Protein 2UVK (pdb70)

Structure (mmCIF, N/CA/C/O backbone):
data_2UVK
#
_entry.id   2UVK
#
_cell.length_a   44.758
_cell.length_b   105.659
_cell.length_c   74.222
_cell.angle_alpha   90.00
_cell.angle_beta   99.95
_cell.angle_gamma   90.00
#
_symmetry.space_group_name_H-M   'P 1 21 1'
#
loop_
_entity.id
_entity.type
_entity.pdbx_description
1 polymer YJHT
2 water water
#
loop_
_atom_site.group_PDB
_atom_site.id
_atom_site.type_symbol
_atom_site.label_atom_id
_atom_site.label_alt_id
_atom_site.label_comp_id
_atom_site.label_asym_id
_atom_site.label_entity_id
_atom_site.label_seq_id
_atom_site.pdbx_PDB_ins_code
_atom_site.Cartn_x
_atom_site.Cartn_y
_atom_site.Cartn_z
_atom_site.occupancy
_atom_site.B_iso_or_equiv
_atom_site.auth_seq_id
_atom_site.auth_comp_id
_atom_site.auth_asym_id
_atom_site.auth_atom_id
_atom_site.pdbx_PDB_model_num
ATOM 1 N N . SER A 1 1 ? 24.494 25.520 56.083 1.00 40.45 1 SER A N 1
ATOM 2 C CA . SER A 1 1 ? 24.926 25.783 54.676 1.00 40.16 1 SER A CA 1
ATOM 3 C C . SER A 1 1 ? 25.456 27.203 54.490 1.00 39.57 1 SER A C 1
ATOM 4 O O . SER A 1 1 ? 24.876 28.163 55.001 1.00 39.46 1 SER A O 1
ATOM 7 N N . VAL A 1 2 ? 26.550 27.323 53.738 1.00 38.63 2 VAL A N 1
ATOM 8 C CA . VAL A 1 2 ? 27.161 28.619 53.413 1.00 37.83 2 VAL A CA 1
ATOM 9 C C . VAL A 1 2 ? 26.196 29.525 52.640 1.00 36.59 2 VAL A C 1
ATOM 10 O O . VAL A 1 2 ? 25.858 30.616 53.096 1.00 37.02 2 VAL A O 1
ATOM 14 N N . LEU A 1 3 ? 25.766 29.077 51.466 1.00 34.84 3 LEU A N 1
ATOM 15 C CA . LEU A 1 3 ? 24.687 29.732 50.729 1.00 33.38 3 LEU A CA 1
ATOM 16 C C . LEU A 1 3 ? 23.363 29.131 51.193 1.00 32.32 3 LEU A C 1
ATOM 17 O O . LEU A 1 3 ? 23.352 28.104 51.871 1.00 32.14 3 LEU A O 1
ATOM 22 N N . PRO A 1 4 ? 22.235 29.767 50.835 1.00 31.18 4 PRO A N 1
ATOM 23 C CA . PRO A 1 4 ? 20.942 29.150 51.121 1.00 30.62 4 PRO A CA 1
ATOM 24 C C . PRO A 1 4 ? 20.860 27.752 50.495 1.00 29.83 4 PRO A C 1
ATOM 25 O O . PRO A 1 4 ? 21.551 27.481 49.511 1.00 29.70 4 PRO A O 1
ATOM 29 N N . GLU A 1 5 ? 20.040 26.886 51.077 1.00 29.02 5 GLU A N 1
ATOM 30 C CA . GLU A 1 5 ? 19.855 25.535 50.552 1.00 28.46 5 GLU A CA 1
ATOM 31 C C . GLU A 1 5 ? 19.399 25.644 49.101 1.00 27.25 5 GLU A C 1
ATOM 32 O O . GLU A 1 5 ? 18.624 26.542 48.750 1.00 26.33 5 GLU A O 1
ATOM 38 N N . THR A 1 6 ? 19.886 24.745 48.244 1.00 26.13 6 THR A N 1
ATOM 39 C CA . THR A 1 6 ? 19.436 24.740 46.861 1.00 25.36 6 THR A CA 1
ATOM 40 C C . THR A 1 6 ? 17.957 24.379 46.927 1.00 24.97 6 THR A C 1
ATOM 41 O O . THR A 1 6 ? 17.557 23.643 47.841 1.00 24.76 6 THR A O 1
ATOM 45 N N . PRO A 1 7 ? 17.142 24.924 45.999 1.00 25.09 7 PRO A N 1
ATOM 46 C CA . PRO A 1 7 ? 15.693 24.733 46.027 1.00 25.64 7 PRO A CA 1
ATOM 47 C C . PRO A 1 7 ? 15.235 23.289 45.962 1.00 25.74 7 PRO A C 1
ATOM 48 O O . PRO A 1 7 ? 14.143 22.984 46.442 1.00 26.54 7 PRO A O 1
ATOM 52 N N . VAL A 1 8 ? 16.050 22.419 45.370 1.00 26.13 8 VAL A N 1
ATOM 53 C CA . VAL A 1 8 ? 15.836 20.967 45.407 1.00 25.53 8 VAL A CA 1
ATOM 54 C C . VAL A 1 8 ? 17.186 20.301 45.624 1.00 25.84 8 VAL A C 1
ATOM 55 O O . VAL A 1 8 ? 18.210 20.916 45.315 1.00 24.54 8 VAL A O 1
ATOM 59 N N . PRO A 1 9 ? 17.208 19.052 46.145 1.00 25.62 9 PRO A N 1
ATOM 60 C CA . PRO A 1 9 ? 18.488 18.350 46.282 1.00 25.62 9 PRO A CA 1
ATOM 61 C C . PRO A 1 9 ? 19.189 18.240 44.930 1.00 24.60 9 PRO A C 1
ATOM 62 O O . PRO A 1 9 ? 18.521 18.053 43.904 1.00 25.53 9 PRO A O 1
ATOM 66 N N . PHE A 1 10 ? 20.518 18.383 44.933 1.00 22.90 10 PHE A N 1
ATOM 67 C CA . PHE A 1 10 ? 21.245 18.828 43.749 1.00 20.90 10 PHE A CA 1
ATOM 68 C C . PHE A 1 10 ? 22.549 18.055 43.520 1.00 20.87 10 PHE A C 1
ATOM 69 O O . PHE A 1 10 ? 23.617 18.495 43.930 1.00 20.92 10 PHE A O 1
ATOM 77 N N . LYS A 1 11 ? 22.470 16.902 42.843 1.00 19.49 11 LYS A N 1
ATOM 78 C CA . LYS A 1 11 ? 23.679 16.147 42.470 1.00 19.59 11 LYS A CA 1
ATOM 79 C C . LYS A 1 11 ? 23.766 16.074 40.954 1.00 18.10 11 LYS A C 1
ATOM 80 O O . LYS A 1 11 ? 22.750 16.179 40.270 1.00 17.63 11 LYS A O 1
ATOM 86 N N . SER A 1 12 ? 24.986 15.901 40.451 1.00 16.79 12 SER A N 1
ATOM 87 C CA . SER A 1 12 ? 25.292 15.731 39.034 1.00 16.87 12 SER A CA 1
ATOM 88 C C . SER A 1 12 ? 24.936 16.922 38.145 1.00 15.84 12 SER A C 1
ATOM 89 O O . SER A 1 12 ? 24.869 16.800 36.921 1.00 15.13 12 SER A O 1
ATOM 92 N N . GLY A 1 13 ? 24.771 18.087 38.767 1.00 15.49 13 GLY A N 1
ATOM 93 C CA . GLY A 1 13 ? 24.419 19.288 38.052 1.00 15.73 13 GLY A CA 1
ATOM 94 C C . GLY A 1 13 ? 25.648 20.043 37.618 1.00 15.92 13 GLY A C 1
ATOM 95 O O . GLY A 1 13 ? 26.777 19.543 37.685 1.00 15.69 13 GLY A O 1
ATOM 96 N N . THR A 1 14 ? 25.423 21.275 37.178 1.00 16.04 14 THR A N 1
ATOM 97 C CA . THR A 1 14 ? 26.499 22.098 36.695 1.00 15.57 14 THR A CA 1
ATOM 98 C C . THR A 1 14 ? 26.238 23.525 37.146 1.00 15.69 14 THR A C 1
ATOM 99 O O . THR A 1 14 ? 25.158 23.832 37.629 1.00 15.59 14 THR A O 1
ATOM 103 N N . GLY A 1 15 ? 27.238 24.377 37.005 1.00 16.60 15 GLY A N 1
ATOM 104 C CA . GLY A 1 15 ? 27.098 25.752 37.456 1.00 17.79 15 GLY A CA 1
ATOM 105 C C . GLY A 1 15 ? 28.261 26.607 37.016 1.00 18.47 15 GLY A C 1
ATOM 106 O O . GLY A 1 15 ? 29.274 26.109 36.523 1.00 18.37 15 GLY A O 1
ATOM 107 N N . ALA A 1 16 ? 28.099 27.918 37.190 1.00 18.97 16 ALA A N 1
ATOM 108 C CA . ALA A 1 16 ? 29.127 28.869 36.822 1.00 19.18 16 ALA A CA 1
ATOM 109 C C . ALA A 1 16 ? 28.962 30.099 37.705 1.00 19.90 16 ALA A C 1
ATOM 110 O O . ALA A 1 16 ? 27.931 30.302 38.322 1.00 19.79 16 ALA A O 1
ATOM 112 N N . ILE A 1 17 ? 30.017 30.889 37.784 1.00 20.82 17 ILE A N 1
ATOM 113 C CA . ILE A 1 17 ? 29.939 32.172 38.491 1.00 21.58 17 ILE A CA 1
ATOM 114 C C . ILE A 1 17 ? 30.401 33.278 37.559 1.00 22.76 17 ILE A C 1
ATOM 115 O O . ILE A 1 17 ? 31.389 33.144 36.834 1.00 21.25 17 ILE A O 1
ATOM 120 N N . ASP A 1 18 ? 29.624 34.360 37.553 1.00 24.09 18 ASP A N 1
ATOM 121 C CA . ASP A 1 18 ? 29.967 35.558 36.807 1.00 25.68 18 ASP A CA 1
ATOM 122 C C . ASP A 1 18 ? 29.926 36.698 37.801 1.00 26.75 18 ASP A C 1
ATOM 123 O O . ASP A 1 18 ? 28.851 37.053 38.299 1.00 25.78 18 ASP A O 1
ATOM 128 N N . ASN A 1 19 ? 31.105 37.230 38.090 1.00 27.95 19 ASN A N 1
ATOM 129 C CA . ASN A 1 19 ? 31.290 38.208 39.137 1.00 29.39 19 ASN A CA 1
ATOM 130 C C . ASN A 1 19 ? 30.639 37.764 40.440 1.00 28.97 19 ASN A C 1
ATOM 131 O O . ASN A 1 19 ? 31.167 36.873 41.121 1.00 29.43 19 ASN A O 1
ATOM 136 N N . ASP A 1 20 ? 29.499 38.354 40.785 1.00 27.63 20 ASP A N 1
ATOM 137 C CA . ASP A 1 20 ? 28.888 38.105 42.085 1.00 27.30 20 ASP A CA 1
ATOM 138 C C . ASP A 1 20 ? 27.767 37.074 42.001 1.00 25.68 20 ASP A C 1
ATOM 139 O O . ASP A 1 20 ? 27.267 36.647 43.035 1.00 25.32 20 ASP A O 1
ATOM 144 N N . THR A 1 21 ? 27.391 36.683 40.782 1.00 23.82 21 THR A N 1
ATOM 145 C CA . THR A 1 21 ? 26.197 35.872 40.566 1.00 22.75 21 THR A CA 1
ATOM 146 C C . THR A 1 21 ? 26.596 34.429 40.257 1.00 21.22 21 THR A C 1
ATOM 147 O O . THR A 1 21 ? 27.408 34.184 39.364 1.00 20.97 21 THR A O 1
ATOM 151 N N . VAL A 1 22 ? 26.035 33.526 41.050 1.00 20.64 22 VAL A N 1
ATOM 152 C CA . VAL A 1 22 ? 26.197 32.077 40.869 1.00 19.77 22 VAL A CA 1
ATOM 153 C C . VAL A 1 22 ? 24.987 31.537 40.112 1.00 20.43 22 VAL A C 1
ATOM 154 O O . VAL A 1 22 ? 23.848 31.834 40.449 1.00 20.47 22 VAL A O 1
ATOM 158 N N . TYR A 1 23 ? 25.259 30.723 39.098 1.00 19.64 23 TYR A N 1
ATOM 159 C CA . TYR A 1 23 ? 24.239 30.061 38.297 1.00 19.42 23 TYR A CA 1
ATOM 160 C C . TYR A 1 23 ? 24.387 28.560 38.541 1.00 18.74 23 TYR A C 1
ATOM 161 O O . TYR A 1 23 ? 25.497 28.036 38.478 1.00 18.21 23 TYR A O 1
ATOM 170 N N . ILE A 1 24 ? 23.285 27.870 38.816 1.00 18.32 24 ILE A N 1
ATOM 171 C CA . ILE A 1 24 ? 23.346 26.401 38.939 1.00 17.40 24 ILE A CA 1
ATOM 172 C C . ILE A 1 24 ? 22.141 25.775 38.256 1.00 16.78 24 ILE A C 1
ATOM 173 O O . ILE A 1 24 ? 21.100 26.375 38.180 1.00 16.15 24 ILE A O 1
ATOM 178 N N . GLY A 1 25 ? 22.267 24.525 37.829 1.00 15.94 25 GLY A N 1
ATOM 179 C CA . GLY A 1 25 ? 21.124 23.842 37.246 1.00 15.99 25 GLY A CA 1
ATOM 180 C C . GLY A 1 25 ? 21.439 22.441 36.793 1.00 15.89 25 GLY A C 1
ATOM 181 O O . GLY A 1 25 ? 22.560 21.968 36.911 1.00 15.91 25 GLY A O 1
ATOM 182 N N . LEU A 1 26 ? 20.395 21.802 36.268 1.00 15.64 26 LEU A N 1
ATOM 183 C CA . LEU A 1 26 ? 20.499 20.433 35.753 1.00 15.47 26 LEU A CA 1
ATOM 184 C C . LEU A 1 26 ? 20.841 19.425 36.851 1.00 14.98 26 LEU A C 1
ATOM 185 O O . LEU A 1 26 ? 20.575 19.634 38.033 1.00 15.36 26 LEU A O 1
ATOM 190 N N . GLY A 1 27 ? 21.365 18.276 36.459 1.00 14.54 27 GLY A N 1
ATOM 191 C CA . GLY A 1 27 ? 21.479 17.192 37.382 1.00 15.17 27 GLY A CA 1
ATOM 192 C C . GLY A 1 27 ? 20.130 16.819 37.942 1.00 16.09 27 GLY A C 1
ATOM 193 O O . GLY A 1 27 ? 19.134 16.812 37.211 1.00 16.82 27 GLY A O 1
ATOM 194 N N . SER A 1 28 ? 20.071 16.535 39.234 1.00 16.91 28 SER A N 1
ATOM 195 C CA . SER A 1 28 ? 18.808 16.163 39.880 1.00 18.22 28 SER A CA 1
ATOM 196 C C . SER A 1 28 ? 17.788 17.322 39.983 1.00 18.45 28 SER A C 1
ATOM 197 O O . SER A 1 28 ? 16.664 17.122 40.430 1.00 19.57 28 SER A O 1
ATOM 200 N N . ALA A 1 29 ? 18.169 18.524 39.551 1.00 18.49 29 ALA A N 1
ATOM 201 C CA . ALA A 1 29 ? 17.221 19.643 39.443 1.00 18.44 29 ALA A CA 1
ATOM 202 C C . ALA A 1 29 ? 16.434 19.598 38.143 1.00 18.47 29 ALA A C 1
ATOM 203 O O . ALA A 1 29 ? 15.629 20.504 37.859 1.00 18.17 29 ALA A O 1
ATOM 205 N N . GLY A 1 30 ? 16.643 18.556 37.332 1.00 18.31 30 GLY A N 1
ATOM 206 C CA . GLY A 1 30 ? 15.891 18.435 36.086 1.00 18.92 30 GLY A CA 1
ATOM 207 C C . GLY A 1 30 ? 16.288 19.535 35.123 1.00 18.41 30 GLY A C 1
ATOM 208 O O . GLY A 1 30 ? 17.474 19.859 34.997 1.00 19.63 30 GLY A O 1
ATOM 209 N N . THR A 1 31 ? 15.320 20.162 34.453 1.00 18.27 31 THR A N 1
ATOM 210 C CA . THR A 1 31 ? 15.663 21.237 33.528 1.00 17.81 31 THR A CA 1
ATOM 211 C C . THR A 1 31 ? 15.805 22.618 34.211 1.00 17.37 31 THR A C 1
ATOM 212 O O . THR A 1 31 ? 16.083 23.620 33.522 1.00 17.55 31 THR A O 1
ATOM 216 N N . ALA A 1 32 ? 15.623 22.643 35.534 1.00 17.46 32 ALA A N 1
ATOM 217 C CA . ALA A 1 32 ? 15.631 23.909 36.295 1.00 17.63 32 ALA A CA 1
ATOM 218 C C . ALA A 1 32 ? 17.031 24.526 36.351 1.00 18.16 32 ALA A C 1
ATOM 219 O O . ALA A 1 32 ? 18.058 23.825 36.464 1.00 18.07 32 ALA A O 1
ATOM 221 N N . TRP A 1 33 ? 17.052 25.858 36.248 1.00 18.44 33 TRP A N 1
ATOM 222 C CA . TRP A 1 33 ? 18.222 26.664 36.519 1.00 17.99 33 TRP A CA 1
ATOM 223 C C . TRP A 1 33 ? 17.850 27.715 37.556 1.00 18.57 33 TRP A C 1
ATOM 224 O O . TRP A 1 33 ? 16.714 28.125 37.629 1.00 19.86 33 TRP A O 1
ATOM 235 N N . TYR A 1 34 ? 18.825 28.089 38.375 1.00 18.78 34 TYR A N 1
ATOM 236 C CA . TYR A 1 34 ? 18.659 29.153 39.371 1.00 19.94 34 TYR A CA 1
ATOM 237 C C . TYR A 1 34 ? 19.866 30.061 39.386 1.00 20.45 34 TYR A C 1
ATOM 238 O O . TYR A 1 34 ? 20.966 29.667 39.034 1.00 19.34 34 TYR A O 1
ATOM 247 N N . LYS A 1 35 ? 19.659 31.299 39.825 1.00 20.67 35 LYS A N 1
ATOM 248 C CA . LYS A 1 35 ? 20.799 32.188 40.094 1.00 21.80 35 LYS A CA 1
ATOM 249 C C . LYS A 1 35 ? 20.735 32.763 41.496 1.00 22.14 35 LYS A C 1
ATOM 250 O O . LYS A 1 35 ? 19.695 32.768 42.126 1.00 22.03 35 LYS A O 1
ATOM 256 N N . LEU A 1 36 ? 21.879 33.213 41.990 1.00 22.85 36 LEU A N 1
ATOM 257 C CA . LEU A 1 36 ? 21.953 33.782 43.333 1.00 23.39 36 LEU A CA 1
ATOM 258 C C . LEU A 1 36 ? 22.928 34.920 43.303 1.00 24.08 36 LEU A C 1
ATOM 259 O O . LEU A 1 36 ? 23.983 34.816 42.707 1.00 22.87 36 LEU A O 1
ATOM 264 N N . ASP A 1 37 ? 22.538 36.034 43.926 1.00 25.64 37 ASP A N 1
ATOM 265 C CA . ASP A 1 37 ? 23.407 37.196 44.023 1.00 27.07 37 ASP A CA 1
ATOM 266 C C . ASP A 1 37 ? 24.115 37.102 45.359 1.00 27.92 37 ASP A C 1
ATOM 267 O O . ASP A 1 37 ? 23.484 37.266 46.405 1.00 27.56 37 ASP A O 1
ATOM 272 N N . THR A 1 38 ? 25.422 36.855 45.319 1.00 29.06 38 THR A N 1
ATOM 273 C CA . THR A 1 38 ? 26.187 36.599 46.536 1.00 30.43 38 THR A CA 1
ATOM 274 C C . THR A 1 38 ? 26.421 37.867 47.368 1.00 31.24 38 THR A C 1
ATOM 275 O O . THR A 1 38 ? 26.888 37.766 48.503 1.00 31.96 38 THR A O 1
ATOM 279 N N . GLN A 1 39 ? 26.103 39.032 46.801 1.00 32.09 39 GLN A N 1
ATOM 280 C CA . GLN A 1 39 ? 26.224 40.325 47.505 1.00 32.95 39 GLN A CA 1
ATOM 281 C C . GLN A 1 39 ? 24.979 40.734 48.321 1.00 33.97 39 GLN A C 1
ATOM 282 O O . GLN A 1 39 ? 25.084 41.555 49.220 1.00 34.26 39 GLN A O 1
ATOM 285 N N . ALA A 1 40 ? 23.812 40.172 48.012 1.00 35.02 40 ALA A N 1
ATOM 286 C CA . ALA A 1 40 ? 22.582 40.441 48.768 1.00 35.33 40 ALA A CA 1
ATOM 287 C C . ALA A 1 40 ? 22.716 40.046 50.239 1.00 36.53 40 ALA A C 1
ATOM 288 O O . ALA A 1 40 ? 23.434 39.101 50.559 1.00 36.82 40 ALA A O 1
ATOM 290 N N . LYS A 1 41 ? 22.039 40.764 51.141 1.00 37.57 41 LYS A N 1
ATOM 291 C CA . LYS A 1 41 ? 22.106 40.417 52.566 1.00 38.50 41 LYS A CA 1
ATOM 292 C C . LYS A 1 41 ? 21.212 39.225 52.865 1.00 38.51 41 LYS A C 1
ATOM 293 O O . LYS A 1 41 ? 21.565 38.368 53.673 1.00 38.95 41 LYS A O 1
ATOM 299 N N . ASP A 1 42 ? 20.048 39.195 52.226 1.00 38.39 42 ASP A N 1
ATOM 300 C CA . ASP A 1 42 ? 19.220 38.002 52.180 1.00 38.24 42 ASP A CA 1
ATOM 301 C C . ASP A 1 42 ? 19.506 37.323 50.841 1.00 37.77 42 ASP A C 1
ATOM 302 O O . ASP A 1 42 ? 18.871 37.633 49.832 1.00 37.86 42 ASP A O 1
ATOM 304 N N . LYS A 1 43 ? 20.504 36.446 50.825 1.00 37.24 43 LYS A N 1
ATOM 305 C CA . LYS A 1 43 ? 20.812 35.670 49.626 1.00 36.49 43 LYS A CA 1
ATOM 306 C C . LYS A 1 43 ? 19.647 34.735 49.330 1.00 35.07 43 LYS A C 1
ATOM 307 O O . LYS A 1 43 ? 19.072 34.152 50.254 1.00 35.07 43 LYS A O 1
ATOM 313 N N . LYS A 1 44 ? 19.294 34.601 48.052 1.00 33.49 44 LYS A N 1
ATOM 314 C CA . LYS A 1 44 ? 18.280 33.619 47.644 1.00 32.23 44 LYS A CA 1
ATOM 315 C C . LYS A 1 44 ? 18.480 33.093 46.222 1.00 29.95 44 LYS A C 1
ATOM 316 O O . LYS A 1 44 ? 19.144 33.719 45.388 1.00 29.40 44 LYS A O 1
ATOM 320 N N . TRP A 1 45 ? 17.893 31.930 45.963 1.00 27.76 45 TRP A N 1
ATOM 321 C CA . TRP A 1 45 ? 17.891 31.352 44.632 1.00 26.10 45 TRP A CA 1
ATOM 322 C C . TRP A 1 45 ? 16.673 31.846 43.857 1.00 26.21 45 TRP A C 1
ATOM 323 O O . TRP A 1 45 ? 15.544 31.763 44.342 1.00 27.81 45 TRP A O 1
ATOM 334 N N . THR A 1 46 ? 16.916 32.382 42.671 1.00 25.81 46 THR A N 1
ATOM 335 C CA . THR A 1 46 ? 15.875 32.882 41.791 1.00 25.87 46 THR A CA 1
ATOM 336 C C . THR A 1 46 ? 15.770 31.979 40.565 1.00 25.35 46 THR A C 1
ATOM 337 O O . THR A 1 46 ? 16.758 31.784 39.856 1.00 24.89 46 THR A O 1
ATOM 341 N N . ALA A 1 47 ? 14.567 31.461 40.313 1.00 25.34 47 ALA A N 1
ATOM 342 C CA . ALA A 1 47 ? 14.332 30.573 39.177 1.00 24.78 47 ALA A CA 1
ATOM 343 C C . ALA A 1 47 ? 14.558 31.273 37.854 1.00 24.25 47 ALA A C 1
ATOM 344 O O . ALA A 1 47 ? 14.123 32.412 37.654 1.00 25.31 47 ALA A O 1
ATOM 346 N N . LEU A 1 48 ? 15.231 30.582 36.934 1.00 22.85 48 LEU A N 1
ATOM 347 C CA . LEU A 1 48 ? 15.470 31.091 35.597 1.00 21.75 48 LEU A CA 1
ATOM 348 C C . LEU A 1 48 ? 14.640 30.284 34.586 1.00 20.34 48 LEU A C 1
ATOM 349 O O . LEU A 1 48 ? 13.950 29.336 34.960 1.00 20.99 48 LEU A O 1
ATOM 354 N N . ALA A 1 49 ? 14.724 30.689 33.324 1.00 20.49 49 ALA A N 1
ATOM 355 C CA . ALA A 1 49 ? 14.127 29.946 32.215 1.00 20.44 49 ALA A CA 1
ATOM 356 C C . ALA A 1 49 ? 14.683 28.530 32.227 1.00 20.37 49 ALA A C 1
ATOM 357 O O . ALA A 1 49 ? 15.894 28.319 32.437 1.00 21.15 49 ALA A O 1
ATOM 359 N N . ALA A 1 50 ? 13.794 27.566 32.020 1.00 20.27 50 ALA A N 1
ATOM 360 C CA . ALA A 1 50 ? 14.169 26.152 32.000 1.00 19.72 50 ALA A CA 1
ATOM 361 C C . ALA A 1 50 ? 15.028 25.809 30.793 1.00 19.20 50 ALA A C 1
ATOM 362 O O . ALA A 1 50 ? 14.903 26.400 29.719 1.00 19.23 50 ALA A O 1
ATOM 364 N N . PHE A 1 51 ? 15.938 24.860 31.000 1.00 18.71 51 PHE A N 1
ATOM 365 C CA . PHE A 1 51 ? 16.809 24.357 29.949 1.00 18.06 51 PHE A CA 1
ATOM 366 C C . PHE A 1 51 ? 15.994 23.575 28.909 1.00 18.27 51 PHE A C 1
ATOM 367 O O . PHE A 1 51 ? 15.201 22.715 29.291 1.00 19.61 51 PHE A O 1
ATOM 375 N N . PRO A 1 52 ? 16.132 23.921 27.622 1.00 18.38 52 PRO A N 1
ATOM 376 C CA . PRO A 1 52 ? 15.258 23.297 26.612 1.00 19.04 52 PRO A CA 1
ATOM 377 C C . PRO A 1 52 ? 15.739 21.947 26.069 1.00 19.30 52 PRO A C 1
ATOM 378 O O . PRO A 1 52 ? 15.038 21.312 25.275 1.00 20.21 52 PRO A O 1
ATOM 382 N N . GLY A 1 53 ? 16.925 21.524 26.485 1.00 18.47 53 GLY A N 1
ATOM 383 C CA . GLY A 1 53 ? 17.519 20.266 26.009 1.00 18.13 53 GLY A CA 1
ATOM 384 C C . GLY A 1 53 ? 17.193 19.015 26.802 1.00 18.03 53 GLY A C 1
ATOM 385 O O . GLY A 1 53 ? 17.797 17.956 26.557 1.00 18.72 53 GLY A O 1
ATOM 386 N N . GLY A 1 54 ? 16.248 19.108 27.726 1.00 17.45 54 GLY A N 1
ATOM 387 C CA . GLY A 1 54 ? 15.863 18.025 28.617 1.00 17.57 54 GLY A CA 1
ATOM 388 C C . GLY A 1 54 ? 16.858 17.879 29.764 1.00 17.07 54 GLY A C 1
ATOM 389 O O . GLY A 1 54 ? 17.890 18.541 29.758 1.00 16.72 54 GLY A O 1
ATOM 390 N N . PRO A 1 55 ? 16.534 17.043 30.761 1.00 17.01 55 PRO A N 1
ATOM 391 C CA . PRO A 1 55 ? 17.448 16.834 31.872 1.00 16.35 55 PRO A CA 1
ATOM 392 C C . PRO A 1 55 ? 18.810 16.321 31.416 1.00 15.98 55 PRO A C 1
ATOM 393 O O . PRO A 1 55 ? 18.889 15.530 30.476 1.00 16.09 55 PRO A O 1
ATOM 397 N N . ARG A 1 56 ? 19.876 16.787 32.075 1.00 14.36 56 ARG A N 1
ATOM 398 C CA . ARG A 1 56 ? 21.243 16.351 31.786 1.00 14.20 56 ARG A CA 1
ATOM 399 C C . ARG A 1 56 ? 22.024 16.113 33.061 1.00 14.20 56 ARG A C 1
ATOM 400 O O . ARG A 1 56 ? 22.089 17.003 33.920 1.00 14.37 56 ARG A O 1
ATOM 408 N N . ASP A 1 57 ? 22.634 14.939 33.186 1.00 14.10 57 ASP A N 1
ATOM 409 C CA . ASP A 1 57 ? 23.577 14.655 34.246 1.00 13.91 57 ASP A CA 1
ATOM 410 C C . ASP A 1 57 ? 24.985 14.794 33.679 1.00 13.56 57 ASP A C 1
ATOM 411 O O . ASP A 1 57 ? 25.245 14.430 32.532 1.00 13.86 57 ASP A O 1
ATOM 416 N N A GLN A 1 58 ? 25.905 15.313 34.494 0.50 13.31 58 GLN A N 1
ATOM 417 N N B GLN A 1 58 ? 25.885 15.334 34.500 0.50 13.33 58 GLN A N 1
ATOM 418 C CA A GLN A 1 58 ? 27.307 15.436 34.097 0.50 13.43 58 GLN A CA 1
ATOM 419 C CA B GLN A 1 58 ? 27.288 15.439 34.139 0.50 13.35 58 GLN A CA 1
ATOM 420 C C A GLN A 1 58 ? 27.546 16.362 32.892 0.50 12.52 58 GLN A C 1
ATOM 421 C C B GLN A 1 58 ? 27.545 16.357 32.921 0.50 12.60 58 GLN A C 1
ATOM 422 O O A GLN A 1 58 ? 28.470 16.164 32.093 0.50 12.26 58 GLN A O 1
ATOM 423 O O B GLN A 1 58 ? 28.481 16.146 32.144 0.50 12.48 58 GLN A O 1
ATOM 434 N N . ALA A 1 59 ? 26.694 17.372 32.756 1.00 12.15 59 ALA A N 1
ATOM 435 C CA . ALA A 1 59 ? 26.984 18.441 31.822 1.00 11.94 59 ALA A CA 1
ATOM 436 C C . ALA A 1 59 ? 28.030 19.330 32.435 1.00 13.01 59 ALA A C 1
ATOM 437 O O . ALA A 1 59 ? 28.295 19.244 33.614 1.00 13.52 59 ALA A O 1
ATOM 439 N N . THR A 1 60 ? 28.611 20.169 31.601 1.00 12.23 60 THR A N 1
ATOM 440 C CA . THR A 1 60 ? 29.521 21.213 32.102 1.00 12.51 60 THR A CA 1
ATOM 441 C C . THR A 1 60 ? 29.023 22.572 31.631 1.00 13.59 60 THR A C 1
ATOM 442 O O . THR A 1 60 ? 28.145 22.683 30.778 1.00 13.98 60 THR A O 1
ATOM 446 N N . SER A 1 61 ? 29.630 23.623 32.164 1.00 13.98 61 SER A N 1
ATOM 447 C CA A SER A 1 61 ? 29.253 24.956 31.729 0.50 15.01 61 SER A CA 1
ATOM 448 C CA B SER A 1 61 ? 29.223 25.012 31.893 0.50 15.07 61 SER A CA 1
ATOM 449 C C . SER A 1 61 ? 30.445 25.901 31.802 1.00 15.57 61 SER A C 1
ATOM 450 O O . SER A 1 61 ? 31.455 25.617 32.445 1.00 16.75 61 SER A O 1
ATOM 455 N N . ALA A 1 62 ? 30.335 26.993 31.047 1.00 16.76 62 ALA A N 1
ATOM 456 C CA . ALA A 1 62 ? 31.364 28.046 31.020 1.00 16.64 62 ALA A CA 1
ATOM 457 C C . ALA A 1 62 ? 30.659 29.368 30.823 1.00 18.21 62 ALA A C 1
ATOM 458 O O . ALA A 1 62 ? 29.798 29.477 29.975 1.00 17.68 62 ALA A O 1
ATOM 460 N N . PHE A 1 63 ? 31.055 30.376 31.596 1.00 18.79 63 PHE A N 1
ATOM 461 C CA . PHE A 1 63 ? 30.533 31.724 31.396 1.00 19.90 63 PHE A CA 1
ATOM 462 C C . PHE A 1 63 ? 31.590 32.519 30.641 1.00 20.02 63 PHE A C 1
ATOM 463 O O . PHE A 1 63 ? 32.722 32.647 31.106 1.00 20.48 63 PHE A O 1
ATOM 471 N N . ILE A 1 64 ? 31.247 33.001 29.449 1.00 19.97 64 ILE A N 1
ATOM 472 C CA . ILE A 1 64 ? 32.206 33.683 28.584 1.00 20.72 64 ILE A CA 1
ATOM 473 C C . ILE A 1 64 ? 31.518 34.869 27.925 1.00 21.41 64 ILE A C 1
ATOM 474 O O . ILE A 1 64 ? 30.472 34.702 27.283 1.00 21.72 64 ILE A O 1
ATOM 479 N N . ASP A 1 65 ? 32.110 36.060 28.093 1.00 22.79 65 ASP A N 1
ATOM 480 C CA . ASP A 1 65 ? 31.586 37.298 27.467 1.00 23.09 65 ASP A CA 1
ATOM 481 C C . ASP A 1 65 ? 30.083 37.503 27.649 1.00 23.24 65 ASP A C 1
ATOM 482 O O . ASP A 1 65 ? 29.345 37.715 26.680 1.00 24.21 65 ASP A O 1
ATOM 487 N N . GLY A 1 66 ? 29.632 37.422 28.889 1.00 23.41 66 GLY A N 1
ATOM 488 C CA . GLY A 1 66 ? 28.270 37.768 29.232 1.00 24.16 66 GLY A CA 1
ATOM 489 C C . GLY A 1 66 ? 27.225 36.712 28.975 1.00 23.70 66 GLY A C 1
ATOM 490 O O . GLY A 1 66 ? 26.037 36.984 29.139 1.00 24.52 66 GLY A O 1
ATOM 491 N N . ASN A 1 67 ? 27.645 35.501 28.573 1.00 23.52 67 ASN A N 1
ATOM 492 C CA . ASN A 1 67 ? 26.686 34.451 28.276 1.00 22.51 67 ASN A CA 1
ATOM 493 C C . ASN A 1 67 ? 27.141 33.146 28.890 1.00 21.08 67 ASN A C 1
ATOM 494 O O . ASN A 1 67 ? 28.331 32.915 29.011 1.00 20.53 67 ASN A O 1
ATOM 499 N N . LEU A 1 68 ? 26.173 32.333 29.284 1.00 20.13 68 LEU A N 1
ATOM 500 C CA . LEU A 1 68 ? 26.423 31.040 29.910 1.00 18.97 68 LEU A CA 1
ATOM 501 C C . LEU A 1 68 ? 26.284 29.971 28.851 1.00 18.72 68 LEU A C 1
ATOM 502 O O . LEU A 1 68 ? 25.254 29.928 28.187 1.00 18.59 68 LEU A O 1
ATOM 507 N N . TYR A 1 69 ? 27.302 29.121 28.720 1.00 17.36 69 TYR A N 1
ATOM 508 C CA . TYR A 1 69 ? 27.267 27.997 27.773 1.00 15.89 69 TYR A CA 1
ATOM 509 C C . TYR A 1 69 ? 27.255 26.672 28.516 1.00 15.22 69 TYR A C 1
ATOM 510 O O . TYR A 1 69 ? 27.976 26.496 29.480 1.00 15.72 69 TYR A O 1
ATOM 519 N N . VAL A 1 70 ? 26.420 25.744 28.039 1.00 14.45 70 VAL A N 1
ATOM 520 C CA . VAL A 1 70 ? 26.227 24.429 28.662 1.00 13.97 70 VAL A CA 1
ATOM 521 C C . VAL A 1 70 ? 26.577 23.349 27.638 1.00 13.74 70 VAL A C 1
ATOM 522 O O . VAL A 1 70 ? 26.060 23.394 26.510 1.00 13.29 70 VAL A O 1
ATOM 526 N N . PHE A 1 71 ? 27.442 22.395 28.036 1.00 12.95 71 PHE A N 1
ATOM 527 C CA . PHE A 1 71 ? 28.029 21.407 27.106 1.00 12.78 71 PHE A CA 1
ATOM 528 C C . PHE A 1 71 ? 27.633 19.973 27.487 1.00 11.99 71 PHE A C 1
ATOM 529 O O . PHE A 1 71 ? 27.907 19.517 28.598 1.00 12.17 71 PHE A O 1
ATOM 537 N N . GLY A 1 72 ? 26.963 19.275 26.565 1.00 11.23 72 GLY A N 1
ATOM 538 C CA . GLY A 1 72 ? 26.781 17.832 26.682 1.00 11.62 72 GLY A CA 1
ATOM 539 C C . GLY A 1 72 ? 25.952 17.365 27.847 1.00 10.94 72 GLY A C 1
ATOM 540 O O . GLY A 1 72 ? 24.951 17.975 28.203 1.00 12.64 72 GLY A O 1
ATOM 541 N N . GLY A 1 73 ? 26.382 16.269 28.470 1.00 10.90 73 GLY A N 1
ATOM 542 C CA . GLY A 1 73 ? 25.659 15.639 29.554 1.00 10.59 73 GLY A CA 1
ATOM 543 C C . GLY A 1 73 ? 24.987 14.360 29.085 1.00 11.31 73 GLY A C 1
ATOM 544 O O . GLY A 1 73 ? 25.000 14.032 27.892 1.00 11.53 73 GLY A O 1
ATOM 545 N N . ILE A 1 74 ? 24.422 13.662 30.053 1.00 11.75 74 ILE A N 1
ATOM 546 C CA . ILE A 1 74 ? 23.709 12.391 29.834 1.00 12.60 74 ILE A CA 1
ATOM 547 C C . ILE A 1 74 ? 22.215 12.642 30.039 1.00 13.21 74 ILE A C 1
ATOM 548 O O . ILE A 1 74 ? 21.797 13.196 31.039 1.00 13.19 74 ILE A O 1
ATOM 553 N N . GLY A 1 75 ? 21.402 12.180 29.106 1.00 14.04 75 GLY A N 1
ATOM 554 C CA . GLY A 1 75 ? 19.973 12.360 29.195 1.00 15.57 75 GLY A CA 1
ATOM 555 C C . GLY A 1 75 ? 19.315 11.433 28.200 1.00 16.53 75 GLY A C 1
ATOM 556 O O . GLY A 1 75 ? 19.954 10.539 27.679 1.00 16.63 75 GLY A O 1
ATOM 557 N N . LYS A 1 76 ? 18.047 11.666 27.911 1.00 18.85 76 LYS A N 1
ATOM 558 C CA . LYS A 1 76 ? 17.286 10.766 27.040 1.00 20.69 76 LYS A CA 1
ATOM 559 C C . LYS A 1 76 ? 17.129 11.299 25.637 1.00 22.28 76 LYS A C 1
ATOM 560 O O . LYS A 1 76 ? 16.853 12.492 25.433 1.00 22.04 76 LYS A O 1
ATOM 566 N N . ASN A 1 77 ? 17.274 10.403 24.658 1.00 23.81 77 ASN A N 1
ATOM 567 C CA . ASN A 1 77 ? 17.003 10.733 23.255 1.00 26.31 77 ASN A CA 1
ATOM 568 C C . ASN A 1 77 ? 15.498 10.718 22.974 1.00 27.48 77 ASN A C 1
ATOM 569 O O . ASN A 1 77 ? 14.706 10.477 23.889 1.00 27.32 77 ASN A O 1
ATOM 574 N N . SER A 1 78 ? 15.116 10.987 21.720 1.00 29.36 78 SER A N 1
ATOM 575 C CA . SER A 1 78 ? 13.703 11.053 21.306 1.00 30.07 78 SER A CA 1
ATOM 576 C C . SER A 1 78 ? 12.902 9.784 21.609 1.00 30.99 78 SER A C 1
ATOM 577 O O . SER A 1 78 ? 11.687 9.846 21.819 1.00 31.78 78 SER A O 1
ATOM 580 N N . GLU A 1 79 ? 13.598 8.650 21.651 1.00 31.09 79 GLU A N 1
ATOM 581 C CA . GLU A 1 79 ? 12.984 7.353 21.905 1.00 30.74 79 GLU A CA 1
ATOM 582 C C . GLU A 1 79 ? 13.118 6.872 23.356 1.00 29.88 79 GLU A C 1
ATOM 583 O O . GLU A 1 79 ? 12.739 5.742 23.673 1.00 30.28 79 GLU A O 1
ATOM 589 N N . GLY A 1 80 ? 13.642 7.722 24.241 1.00 28.05 80 GLY A N 1
ATOM 590 C CA . GLY A 1 80 ? 13.622 7.437 25.679 1.00 26.47 80 GLY A CA 1
ATOM 591 C C . GLY A 1 80 ? 14.831 6.667 26.200 1.00 24.95 80 GLY A C 1
ATOM 592 O O . GLY A 1 80 ? 14.871 6.279 27.372 1.00 25.09 80 GLY A O 1
ATOM 593 N N . LEU A 1 81 ? 15.823 6.459 25.336 1.00 23.55 81 LEU A N 1
ATOM 594 C CA . LEU A 1 81 ? 17.060 5.790 25.732 1.00 21.96 81 LEU A CA 1
ATOM 595 C C . LEU A 1 81 ? 18.069 6.798 26.268 1.00 19.85 81 LEU A C 1
ATOM 596 O O . LEU A 1 81 ? 18.226 7.876 25.726 1.00 19.04 81 LEU A O 1
ATOM 601 N N . THR A 1 82 ? 18.750 6.393 27.321 1.00 17.91 82 THR A N 1
ATOM 602 C CA . THR A 1 82 ? 19.838 7.172 27.915 1.00 16.87 82 THR A CA 1
ATOM 603 C C . THR A 1 82 ? 20.995 7.230 26.943 1.00 15.83 82 THR A C 1
ATOM 604 O O . THR A 1 82 ? 21.386 6.218 26.339 1.00 15.39 82 THR A O 1
ATOM 608 N N . GLN A 1 83 ? 21.571 8.417 26.804 1.00 14.34 83 GLN A N 1
ATOM 609 C CA . GLN A 1 83 ? 22.648 8.638 25.865 1.00 13.94 83 GLN A CA 1
ATOM 610 C C . GLN A 1 83 ? 23.464 9.839 26.298 1.00 12.99 83 GLN A C 1
ATOM 611 O O . GLN A 1 83 ? 23.003 10.649 27.106 1.00 13.61 83 GLN A O 1
ATOM 617 N N A VAL A 1 84 ? 24.625 9.964 25.648 0.50 12.18 84 VAL A N 1
ATOM 618 N N B VAL A 1 84 ? 24.662 9.947 25.760 0.50 12.74 84 VAL A N 1
ATOM 619 C CA A VAL A 1 84 ? 25.570 11.093 25.782 0.50 11.42 84 VAL A CA 1
ATOM 620 C CA B VAL A 1 84 ? 25.469 11.145 25.955 0.50 12.21 84 VAL A CA 1
ATOM 621 C C A VAL A 1 84 ? 25.348 12.110 24.684 0.50 12.01 84 VAL A C 1
ATOM 622 C C B VAL A 1 84 ? 25.144 12.088 24.801 0.50 12.46 84 VAL A C 1
ATOM 623 O O A VAL A 1 84 ? 25.395 11.765 23.490 0.50 11.34 84 VAL A O 1
ATOM 624 O O B VAL A 1 84 ? 24.770 11.665 23.721 0.50 12.64 84 VAL A O 1
ATOM 631 N N . PHE A 1 85 ? 25.232 13.379 25.075 1.00 11.47 85 PHE A N 1
ATOM 632 C CA . PHE A 1 85 ? 25.035 14.440 24.107 1.00 12.32 85 PHE A CA 1
ATOM 633 C C . PHE A 1 85 ? 26.352 15.109 23.706 1.00 11.56 85 PHE A C 1
ATOM 634 O O . PHE A 1 85 ? 27.341 15.050 24.460 1.00 12.69 85 PHE A O 1
ATOM 642 N N . ASN A 1 86 ? 26.363 15.769 22.547 1.00 11.32 86 ASN A N 1
ATOM 643 C CA . ASN A 1 86 ? 27.544 16.493 22.081 1.00 11.71 86 ASN A CA 1
ATOM 644 C C . ASN A 1 86 ? 27.248 17.942 21.743 1.00 11.48 86 ASN A C 1
ATOM 645 O O . ASN A 1 86 ? 27.906 18.504 20.879 1.00 13.16 86 ASN A O 1
ATOM 650 N N . ASP A 1 87 ? 26.217 18.478 22.374 1.00 12.47 87 ASP A N 1
ATOM 651 C CA . ASP A 1 87 ? 25.672 19.770 21.985 1.00 13.31 87 ASP A CA 1
ATOM 652 C C . ASP A 1 87 ? 26.051 20.910 22.928 1.00 13.87 87 ASP A C 1
ATOM 653 O O . ASP A 1 87 ? 26.649 20.708 23.993 1.00 13.29 87 ASP A O 1
ATOM 658 N N . VAL A 1 88 ? 25.714 22.120 22.484 1.00 13.51 88 VAL A N 1
ATOM 659 C CA . VAL A 1 88 ? 25.995 23.339 23.244 1.00 13.89 88 VAL A CA 1
ATOM 660 C C . VAL A 1 88 ? 24.722 24.172 23.242 1.00 15.02 88 VAL A C 1
ATOM 661 O O . VAL A 1 88 ? 24.100 24.371 22.196 1.00 15.24 88 VAL A O 1
ATOM 665 N N . HIS A 1 89 ? 24.342 24.634 24.417 1.00 15.20 89 HIS A N 1
ATOM 666 C CA . HIS A 1 89 ? 23.274 25.619 24.559 1.00 15.47 89 HIS A CA 1
ATOM 667 C C . HIS A 1 89 ? 23.856 26.892 25.138 1.00 16.44 89 HIS A C 1
ATOM 668 O O . HIS A 1 89 ? 24.791 26.844 25.912 1.00 16.28 89 HIS A O 1
ATOM 675 N N . LYS A 1 90 ? 23.236 28.018 24.802 1.00 17.40 90 LYS A N 1
ATOM 676 C CA . LYS A 1 90 ? 23.650 29.331 25.290 1.00 18.08 90 LYS A CA 1
ATOM 677 C C . LYS A 1 90 ? 22.485 30.003 26.021 1.00 18.47 90 LYS A C 1
ATOM 678 O O . LYS A 1 90 ? 21.385 30.076 25.498 1.00 17.15 90 LYS A O 1
ATOM 683 N N . TYR A 1 91 ? 22.740 30.464 27.241 1.00 19.86 91 TYR A N 1
ATOM 684 C CA . TYR A 1 91 ? 21.754 31.188 28.047 1.00 20.60 91 TYR A CA 1
ATOM 685 C C . TYR A 1 91 ? 22.194 32.641 28.147 1.00 21.42 91 TYR A C 1
ATOM 686 O O . TYR A 1 91 ? 23.325 32.922 28.531 1.00 19.14 91 TYR A O 1
ATOM 695 N N . ASN A 1 92 ? 21.295 33.554 27.787 1.00 23.53 92 ASN A N 1
ATOM 696 C CA . ASN A 1 92 ? 21.561 34.988 27.876 1.00 24.76 92 ASN A CA 1
ATOM 697 C C . ASN A 1 92 ? 20.903 35.488 29.149 1.00 24.91 92 ASN A C 1
ATOM 698 O O . ASN A 1 92 ? 19.672 35.505 29.231 1.00 24.46 92 ASN A O 1
ATOM 703 N N . PRO A 1 93 ? 21.705 35.847 30.166 1.00 25.87 93 PRO A N 1
ATOM 704 C CA . PRO A 1 93 ? 21.092 36.240 31.445 1.00 26.73 93 PRO A CA 1
ATOM 705 C C . PRO A 1 93 ? 20.268 37.552 31.388 1.00 27.16 93 PRO A C 1
ATOM 706 O O . PRO A 1 93 ? 19.381 37.741 32.216 1.00 27.24 93 PRO A O 1
ATOM 710 N N . LYS A 1 94 ? 20.537 38.393 30.396 1.00 27.86 94 LYS A N 1
ATOM 711 C CA . LYS A 1 94 ? 19.804 39.663 30.223 1.00 28.41 94 LYS A CA 1
ATOM 712 C C . LYS A 1 94 ? 18.373 39.426 29.743 1.00 29.16 94 LYS A C 1
ATOM 713 O O . LYS A 1 94 ? 17.424 40.075 30.232 1.00 30.66 94 LYS A O 1
ATOM 716 N N . THR A 1 95 ? 18.204 38.500 28.798 1.00 28.99 95 THR A N 1
ATOM 717 C CA . THR A 1 95 ? 16.877 38.168 28.287 1.00 28.49 95 THR A CA 1
ATOM 718 C C . THR A 1 95 ? 16.259 36.954 28.970 1.00 27.92 95 THR A C 1
ATOM 719 O O . THR A 1 95 ? 15.105 36.633 28.715 1.00 28.27 95 THR A O 1
ATOM 723 N N . ASN A 1 96 ? 17.020 36.272 29.821 1.00 26.81 96 ASN A N 1
ATOM 724 C CA . ASN A 1 96 ? 16.544 35.062 30.490 1.00 26.56 96 ASN A CA 1
ATOM 725 C C . ASN A 1 96 ? 16.008 34.041 29.486 1.00 25.71 96 ASN A C 1
ATOM 726 O O . ASN A 1 96 ? 14.934 33.484 29.674 1.00 26.13 96 ASN A O 1
ATOM 731 N N . SER A 1 97 ? 16.789 33.798 28.436 1.00 25.23 97 SER A N 1
ATOM 732 C CA . SER A 1 97 ? 16.389 32.910 27.341 1.00 24.82 97 SER A CA 1
ATOM 733 C C . SER A 1 97 ? 17.541 31.978 26.916 1.00 23.59 97 SER A C 1
ATOM 734 O O . SER A 1 97 ? 18.720 32.358 26.965 1.00 22.44 97 SER A O 1
ATOM 737 N N . TRP A 1 98 ? 17.164 30.771 26.506 1.00 22.78 98 TRP A N 1
ATOM 738 C CA . TRP A 1 98 ? 18.107 29.752 26.028 1.00 21.98 98 TRP A CA 1
ATOM 739 C C . TRP A 1 98 ? 18.005 29.587 24.522 1.00 22.31 98 TRP A C 1
ATOM 740 O O . TRP A 1 98 ? 16.929 29.755 23.932 1.00 22.47 98 TRP A O 1
ATOM 751 N N . VAL A 1 99 ? 19.110 29.218 23.886 1.00 22.62 99 VAL A N 1
ATOM 752 C CA . VAL A 1 99 ? 19.056 28.732 22.503 1.00 22.57 99 VAL A CA 1
ATOM 753 C C . VAL A 1 99 ? 20.023 27.571 22.359 1.00 22.37 99 VAL A C 1
ATOM 754 O O . VAL A 1 99 ? 21.071 27.573 22.992 1.00 22.28 99 VAL A O 1
ATOM 758 N N . LYS A 1 100 ? 19.633 26.572 21.567 1.00 21.91 100 LYS A N 1
ATOM 759 C CA . LYS A 1 100 ? 20.549 25.490 21.178 1.00 21.44 100 LYS A CA 1
ATOM 760 C C . LYS A 1 100 ? 21.368 25.996 20.011 1.00 20.07 100 LYS A C 1
ATOM 761 O O . LYS A 1 100 ? 20.816 26.511 19.029 1.00 21.15 100 LYS A O 1
ATOM 767 N N . LEU A 1 101 ? 22.688 25.907 20.118 1.00 17.89 101 LEU A N 1
ATOM 768 C CA . LEU A 1 101 ? 23.573 26.333 19.055 1.00 17.54 101 LEU A CA 1
ATOM 769 C C . LEU A 1 101 ? 23.713 25.266 17.978 1.00 17.11 101 LEU A C 1
ATOM 770 O O . LEU A 1 101 ? 23.654 24.070 18.276 1.00 17.15 101 LEU A O 1
ATOM 783 N N . SER A 1 103 ? 26.175 23.571 16.442 1.00 14.56 103 SER A N 1
ATOM 784 C CA . SER A 1 103 ? 27.568 23.343 16.781 1.00 14.60 103 SER A CA 1
ATOM 785 C C . SER A 1 103 ? 27.691 21.855 17.134 1.00 14.15 103 SER A C 1
ATOM 786 O O . SER A 1 103 ? 26.907 21.330 17.940 1.00 15.16 103 SER A O 1
ATOM 789 N N . HIS A 1 104 ? 28.684 21.205 16.544 1.00 13.28 104 HIS A N 1
ATOM 790 C CA . HIS A 1 104 ? 28.845 19.758 16.687 1.00 12.26 104 HIS A CA 1
ATOM 791 C C . HIS A 1 104 ? 30.209 19.383 17.262 1.00 11.81 104 HIS A C 1
ATOM 792 O O . HIS A 1 104 ? 31.183 19.348 16.536 1.00 13.45 104 HIS A O 1
ATOM 799 N N . ALA A 1 105 ? 30.250 19.079 18.560 1.00 11.74 105 ALA A N 1
ATOM 800 C CA . ALA A 1 105 ? 31.509 18.655 19.174 1.00 11.21 105 ALA A CA 1
ATOM 801 C C . ALA A 1 105 ? 31.913 17.288 18.592 1.00 11.28 105 ALA A C 1
ATOM 802 O O . ALA A 1 105 ? 31.056 16.440 18.350 1.00 10.89 105 ALA A O 1
ATOM 804 N N . PRO A 1 106 ? 33.207 17.091 18.303 1.00 10.86 106 PRO A N 1
ATOM 805 C CA . PRO A 1 106 ? 33.625 15.850 17.687 1.00 11.39 106 PRO A CA 1
ATOM 806 C C . PRO A 1 106 ? 33.526 14.596 18.567 1.00 11.34 106 PRO A C 1
ATOM 807 O O . PRO A 1 106 ? 33.583 13.476 18.043 1.00 12.69 106 PRO A O 1
ATOM 819 N N . GLY A 1 108 ? 31.187 12.957 22.044 1.00 11.59 108 GLY A N 1
ATOM 820 C CA . GLY A 1 108 ? 30.203 13.107 23.094 1.00 11.21 108 GLY A CA 1
ATOM 821 C C . GLY A 1 108 ? 30.872 13.665 24.325 1.00 11.10 108 GLY A C 1
ATOM 822 O O . GLY A 1 108 ? 32.086 13.503 24.488 1.00 11.70 108 GLY A O 1
ATOM 831 N N . ALA A 1 110 ? 30.316 13.544 28.373 1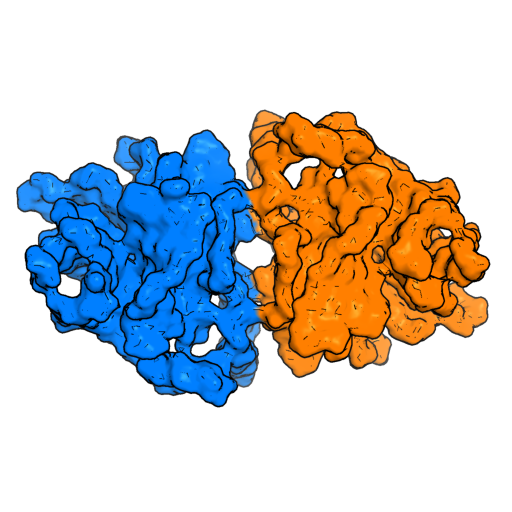.00 11.23 110 ALA A N 1
ATOM 832 C CA . ALA A 1 110 ? 29.811 13.210 29.679 1.00 10.59 110 ALA A CA 1
ATOM 833 C C . ALA A 1 110 ? 30.941 12.676 30.515 1.00 10.74 110 ALA A C 1
ATOM 834 O O . ALA A 1 110 ? 31.578 11.720 30.108 1.00 11.25 110 ALA A O 1
ATOM 836 N N . GLY A 1 111 ? 31.178 13.293 31.669 1.00 10.58 111 GLY A N 1
ATOM 837 C CA . GLY A 1 111 ? 32.361 13.004 32.456 1.00 11.02 111 GLY A CA 1
ATOM 838 C C . GLY A 1 111 ? 33.524 13.881 32.061 1.00 11.03 111 GLY A C 1
ATOM 839 O O . GLY A 1 111 ? 34.626 13.753 32.609 1.00 12.54 111 GLY A O 1
ATOM 840 N N . HIS A 1 112 ? 33.311 14.713 31.057 1.00 10.50 112 HIS A N 1
ATOM 841 C CA . HIS A 1 112 ? 34.265 15.718 30.634 1.00 10.52 112 HIS A CA 1
ATOM 842 C C . HIS A 1 112 ? 34.417 16.810 31.686 1.00 11.12 112 HIS A C 1
ATOM 843 O O . HIS A 1 112 ? 33.594 16.953 32.594 1.00 11.38 112 HIS A O 1
ATOM 850 N N . VAL A 1 113 ? 35.496 17.576 31.533 1.00 11.52 113 VAL A N 1
ATOM 851 C CA . VAL A 1 113 ? 35.668 18.811 32.273 1.00 12.17 113 VAL A CA 1
ATOM 852 C C . VAL A 1 113 ? 35.570 19.965 31.271 1.00 11.51 113 VAL A C 1
ATOM 853 O O . VAL A 1 113 ? 35.685 19.779 30.070 1.00 12.41 113 VAL A O 1
ATOM 857 N N . THR A 1 114 ? 35.348 21.170 31.771 1.00 12.95 114 THR A N 1
ATOM 858 C CA . THR A 1 114 ? 35.436 22.364 30.927 1.00 12.56 114 THR A CA 1
ATOM 859 C C . THR A 1 114 ? 36.045 23.509 31.734 1.00 13.48 114 THR A C 1
ATOM 860 O O . THR A 1 114 ? 35.753 23.660 32.904 1.00 14.10 114 THR A O 1
ATOM 864 N N . PHE A 1 115 ? 36.921 24.255 31.074 1.00 14.27 115 PHE A N 1
ATOM 865 C CA . PHE A 1 115 ? 37.547 25.454 31.675 1.00 15.11 115 PHE A CA 1
ATOM 866 C C . PHE A 1 115 ? 37.701 26.504 30.598 1.00 16.24 115 PHE A C 1
ATOM 867 O O . PHE A 1 115 ? 37.718 26.196 29.401 1.00 16.27 115 PHE A O 1
ATOM 875 N N . VAL A 1 116 ? 37.805 27.764 31.044 1.00 17.27 116 VAL A N 1
ATOM 876 C CA . VAL A 1 116 ? 37.888 28.886 30.138 1.00 18.11 116 VAL A CA 1
ATOM 877 C C . VAL A 1 116 ? 39.337 29.375 30.113 1.00 19.03 116 VAL A C 1
ATOM 878 O O . VAL A 1 116 ? 39.978 29.521 31.165 1.00 19.50 116 VAL A O 1
ATOM 882 N N . HIS A 1 117 ? 39.851 29.589 28.912 1.00 19.26 117 HIS A N 1
ATOM 883 C CA . HIS A 1 117 ? 41.167 30.182 28.742 1.00 20.89 117 HIS A CA 1
ATOM 884 C C . HIS A 1 117 ? 41.159 31.040 27.491 1.00 21.07 117 HIS A C 1
ATOM 885 O O . HIS A 1 117 ? 40.760 30.598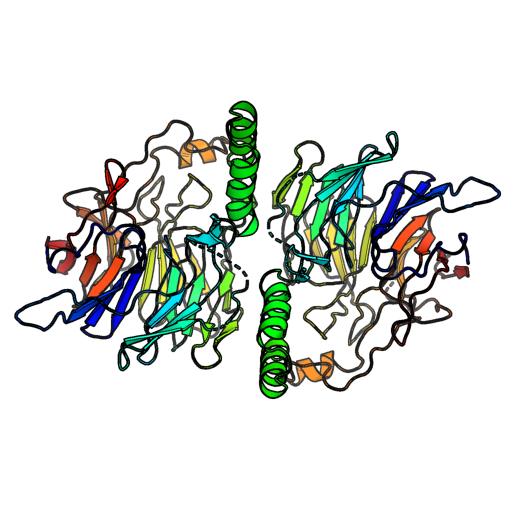 26.415 1.00 20.54 117 HIS A O 1
ATOM 892 N N . ASN A 1 118 ? 41.593 32.294 27.644 1.00 21.41 118 ASN A N 1
ATOM 893 C CA . ASN A 1 118 ? 41.615 33.236 26.545 1.00 21.91 118 ASN A CA 1
ATOM 894 C C . ASN A 1 118 ? 40.309 33.271 25.758 1.00 19.93 118 ASN A C 1
ATOM 895 O O . ASN A 1 118 ? 40.313 33.220 24.541 1.00 20.68 118 ASN A O 1
ATOM 900 N N . GLY A 1 119 ? 39.201 33.340 26.479 1.00 19.28 119 GLY A N 1
ATOM 901 C CA . GLY A 1 119 ? 37.895 33.521 25.886 1.00 19.45 119 GLY A CA 1
ATOM 902 C C . GLY A 1 119 ? 37.331 32.312 25.149 1.00 18.88 119 GLY A C 1
ATOM 903 O O . GLY A 1 119 ? 36.368 32.470 24.417 1.00 19.15 119 GLY A O 1
ATOM 904 N N . LYS A 1 120 ? 37.944 31.137 25.314 1.00 18.77 120 LYS A N 1
ATOM 905 C CA . LYS A 1 120 ? 37.459 29.901 24.680 1.00 17.81 120 LYS A CA 1
ATOM 906 C C . LYS A 1 120 ? 37.158 28.911 25.783 1.00 17.31 120 LYS A C 1
ATOM 907 O O . LYS A 1 120 ? 37.772 28.947 26.850 1.00 17.13 120 LYS A O 1
ATOM 911 N N . ALA A 1 121 ? 36.227 27.992 25.492 1.00 16.45 121 ALA A N 1
ATOM 912 C CA . ALA A 1 121 ? 35.889 26.900 26.383 1.00 16.25 121 ALA A CA 1
ATOM 913 C C . ALA A 1 121 ? 36.701 25.687 25.949 1.00 15.77 121 ALA A C 1
ATOM 914 O O . ALA A 1 121 ? 36.599 25.238 24.809 1.00 17.49 121 ALA A O 1
ATOM 916 N N . TYR A 1 122 ? 37.484 25.144 26.876 1.00 15.09 122 TYR A N 1
ATOM 917 C CA . TYR A 1 122 ? 38.325 23.981 26.628 1.00 14.77 122 TYR A CA 1
ATOM 918 C C . TYR A 1 122 ? 37.690 22.765 27.279 1.00 13.05 122 TYR A C 1
ATOM 919 O O . TYR A 1 122 ? 37.273 22.839 28.426 1.00 13.33 122 TYR A O 1
ATOM 928 N N . VAL A 1 123 ? 37.606 21.675 26.510 1.00 12.14 123 VAL A N 1
ATOM 929 C CA . VAL A 1 123 ? 37.000 20.436 26.975 1.00 12.30 123 VAL A CA 1
ATOM 930 C C . VAL A 1 123 ? 37.975 19.284 26.800 1.00 11.86 123 VAL A C 1
ATOM 931 O O . VAL A 1 123 ? 38.621 19.160 25.792 1.00 11.86 123 VAL A O 1
ATOM 935 N N . THR A 1 124 ? 38.059 18.442 27.831 1.00 12.32 124 THR A N 1
ATOM 936 C CA . THR A 1 124 ? 38.722 17.166 27.708 1.00 12.43 124 THR A CA 1
ATOM 937 C C . THR A 1 124 ? 38.038 16.159 28.627 1.00 11.43 124 THR A C 1
ATOM 938 O O . THR A 1 124 ? 37.271 16.526 29.492 1.00 11.02 124 THR A O 1
ATOM 942 N N . GLY A 1 125 ? 38.341 14.885 28.419 1.00 11.26 125 GLY A N 1
ATOM 943 C CA . GLY A 1 125 ? 37.780 13.841 29.238 1.00 11.18 125 GLY A CA 1
ATOM 944 C C . GLY A 1 125 ? 36.433 13.411 28.735 1.00 11.10 125 GLY A C 1
ATOM 945 O O . GLY A 1 125 ? 35.882 13.979 27.794 1.00 12.51 125 GLY A O 1
ATOM 946 N N . GLY A 1 126 ? 35.895 12.430 29.439 1.00 10.82 126 GLY A N 1
ATOM 947 C CA . GLY A 1 126 ? 34.566 11.899 29.183 1.00 11.11 126 GLY A CA 1
ATOM 948 C C . GLY A 1 126 ? 34.569 10.505 28.587 1.00 11.10 126 GLY A C 1
ATOM 949 O O . GLY A 1 126 ? 35.545 10.064 27.977 1.00 10.82 126 GLY A O 1
ATOM 950 N N . VAL A 1 127 ? 33.409 9.863 28.716 1.00 10.19 127 VAL A N 1
ATOM 951 C CA . VAL A 1 127 ? 33.182 8.551 28.132 1.00 9.56 127 VAL A CA 1
ATOM 952 C C . VAL A 1 127 ? 33.172 8.597 26.604 1.00 9.86 127 VAL A C 1
ATOM 953 O O . VAL A 1 127 ? 33.021 9.647 25.992 1.00 11.45 127 VAL A O 1
ATOM 957 N N . ASN A 1 128 ? 33.288 7.434 25.982 1.00 9.95 128 ASN A N 1
ATOM 958 C CA . ASN A 1 128 ? 33.137 7.291 24.568 1.00 10.03 128 ASN A CA 1
ATOM 959 C C . ASN A 1 128 ? 31.638 7.163 24.266 1.00 9.86 128 ASN A C 1
ATOM 960 O O . ASN A 1 128 ? 30.942 6.314 24.810 1.00 10.81 128 ASN A O 1
ATOM 965 N N . GLN A 1 129 ? 31.142 8.011 23.383 1.00 9.72 129 GLN A N 1
ATOM 966 C CA A GLN A 1 129 ? 29.697 8.029 23.158 0.50 9.17 129 GLN A CA 1
ATOM 967 C CA B GLN A 1 129 ? 29.736 8.058 23.032 0.50 10.08 129 GLN A CA 1
ATOM 968 C C . GLN A 1 129 ? 29.179 6.703 22.601 1.00 9.04 129 GLN A C 1
ATOM 969 O O . GLN A 1 129 ? 28.085 6.275 23.006 1.00 10.45 129 GLN A O 1
ATOM 980 N N . ASN A 1 130 ? 29.894 6.058 21.688 1.00 9.23 130 ASN A N 1
ATOM 981 C CA . ASN A 1 130 ? 29.387 4.794 21.106 1.00 8.35 130 ASN A CA 1
ATOM 982 C C . ASN A 1 130 ? 29.348 3.659 22.124 1.00 8.51 130 ASN A C 1
ATOM 983 O O . ASN A 1 130 ? 28.413 2.852 22.135 1.00 9.30 130 ASN A O 1
ATOM 988 N N . ILE A 1 131 ? 30.357 3.578 22.969 1.00 9.05 131 ILE A N 1
ATOM 989 C CA . ILE A 1 131 ? 30.369 2.525 23.985 1.00 9.95 131 ILE A CA 1
ATOM 990 C C . ILE A 1 131 ? 29.283 2.759 25.043 1.00 10.55 131 ILE A C 1
ATOM 991 O O . ILE A 1 131 ? 28.533 1.854 25.427 1.00 11.64 131 ILE A O 1
ATOM 996 N N . PHE A 1 132 ? 29.185 3.999 25.520 1.00 10.75 132 PHE A N 1
ATOM 997 C CA . PHE A 1 132 ? 28.188 4.358 26.510 1.00 11.03 132 PHE A CA 1
ATOM 998 C C . PHE A 1 132 ? 26.780 4.190 25.942 1.00 10.29 132 PHE A C 1
ATOM 999 O O . PHE A 1 132 ? 25.921 3.530 26.567 1.00 11.38 132 PHE A O 1
ATOM 1007 N N . ASN A 1 133 ? 26.515 4.752 24.762 1.00 9.72 133 ASN A N 1
ATOM 1008 C CA . ASN A 1 133 ? 25.174 4.678 24.183 1.00 10.41 133 ASN A CA 1
ATOM 1009 C C . ASN A 1 133 ? 24.855 3.226 23.877 1.00 10.78 133 ASN A C 1
ATOM 1010 O O . ASN A 1 133 ? 23.725 2.808 24.037 1.00 11.20 133 ASN A O 1
ATOM 1015 N N . GLY A 1 134 ? 25.845 2.485 23.404 1.00 10.92 134 GLY A N 1
ATOM 1016 C CA . GLY A 1 134 ? 25.634 1.081 23.036 1.00 11.66 134 GLY A CA 1
ATOM 1017 C C . GLY A 1 134 ? 25.168 0.235 24.198 1.00 11.94 134 GLY A C 1
ATOM 1018 O O . GLY A 1 134 ? 24.362 -0.709 24.024 1.00 13.02 134 GLY A O 1
ATOM 1019 N N . TYR A 1 135 ? 25.707 0.509 25.378 1.00 12.11 135 TYR A N 1
ATOM 1020 C CA . TYR A 1 135 ? 25.313 -0.204 26.596 1.00 13.25 135 TYR A CA 1
ATOM 1021 C C . TYR A 1 135 ? 23.814 -0.084 26.861 1.00 14.41 135 TYR A C 1
ATOM 1022 O O . TYR A 1 135 ? 23.132 -1.083 27.095 1.00 14.64 135 TYR A O 1
ATOM 1031 N N . PHE A 1 136 ? 23.277 1.123 26.814 1.00 13.83 136 PHE A N 1
ATOM 1032 C CA . PHE A 1 136 ? 21.869 1.330 27.035 1.00 14.64 136 PHE A CA 1
ATOM 1033 C C . PHE A 1 136 ? 21.028 0.814 25.891 1.00 14.69 136 PHE A C 1
ATOM 1034 O O . PHE A 1 136 ? 19.899 0.342 26.104 1.00 15.10 136 PHE A O 1
ATOM 1042 N N . GLU A 1 137 ? 21.551 0.846 24.680 1.00 14.31 137 GLU A N 1
ATOM 1043 C CA . GLU A 1 137 ? 20.827 0.230 23.566 1.00 15.81 137 GLU A CA 1
ATOM 1044 C C . GLU A 1 137 ? 20.699 -1.262 23.807 1.00 15.41 137 GLU A C 1
ATOM 1045 O O . GLU A 1 137 ? 19.637 -1.847 23.555 1.00 16.13 137 GLU A O 1
ATOM 1051 N N . ASP A 1 138 ? 21.771 -1.888 24.260 1.00 14.51 138 ASP A N 1
ATOM 1052 C CA . ASP A 1 138 ? 21.757 -3.343 24.467 1.00 14.78 138 ASP A CA 1
ATOM 1053 C C . ASP A 1 138 ? 20.829 -3.722 25.592 1.00 15.66 138 ASP A C 1
ATOM 1054 O O . ASP A 1 138 ? 20.048 -4.676 25.449 1.00 15.50 138 ASP A O 1
ATOM 1059 N N . LEU A 1 139 ? 20.887 -3.000 26.711 1.00 16.67 139 LEU A N 1
ATOM 1060 C CA . LEU A 1 139 ? 19.939 -3.257 27.810 1.00 18.49 139 LEU A CA 1
ATOM 1061 C C . LEU A 1 139 ? 18.486 -3.047 27.353 1.00 19.52 139 LEU A C 1
ATOM 1062 O O . LEU A 1 139 ? 17.596 -3.800 27.763 1.00 20.09 139 LEU A O 1
ATOM 1067 N N . ASN A 1 140 ? 18.227 -2.067 26.493 1.00 19.72 140 ASN A N 1
ATOM 1068 C CA . ASN A 1 140 ? 16.865 -1.885 25.958 1.00 20.15 140 ASN A CA 1
ATOM 1069 C C . ASN A 1 140 ? 16.431 -3.073 25.098 1.00 20.65 140 ASN A C 1
ATOM 1070 O O . ASN A 1 140 ? 15.271 -3.521 25.165 1.00 20.76 140 ASN A O 1
ATOM 1075 N N . GLU A 1 141 ? 17.344 -3.593 24.292 1.00 20.86 141 GLU A N 1
ATOM 1076 C CA . GLU A 1 141 ? 17.006 -4.737 23.440 1.00 21.16 141 GLU A CA 1
ATOM 1077 C C . GLU A 1 141 ? 16.742 -5.969 24.312 1.00 21.26 141 GLU A C 1
ATOM 1078 O O . GLU A 1 141 ? 15.779 -6.712 24.060 1.00 21.83 141 GLU A O 1
ATOM 1084 N N . ALA A 1 142 ? 17.539 -6.154 25.358 1.00 21.10 142 ALA A N 1
ATOM 1085 C CA . ALA A 1 142 ? 17.479 -7.364 26.189 1.00 21.57 142 ALA A CA 1
ATOM 1086 C C . ALA A 1 142 ? 16.188 -7.436 26.985 1.00 23.12 142 ALA A C 1
ATOM 1087 O O . ALA A 1 142 ? 15.667 -8.525 27.202 1.00 24.06 142 ALA A O 1
ATOM 1089 N N . GLY A 1 143 ? 15.666 -6.299 27.427 1.00 23.88 143 GLY A N 1
ATOM 1090 C CA . GLY A 1 143 ? 14.404 -6.268 28.164 1.00 25.25 143 GLY A CA 1
ATOM 1091 C C . GLY A 1 143 ? 14.509 -6.925 29.523 1.00 26.14 143 GLY A C 1
ATOM 1092 O O . GLY A 1 143 ? 15.354 -6.574 30.334 1.00 26.76 143 GLY A O 1
ATOM 1093 N N . LYS A 1 144 ? 13.634 -7.901 29.768 1.00 27.02 144 LYS A N 1
ATOM 1094 C CA . LYS A 1 144 ? 13.593 -8.620 31.040 1.00 27.29 144 LYS A CA 1
ATOM 1095 C C . LYS A 1 144 ? 14.459 -9.896 31.063 1.00 27.39 144 LYS A C 1
ATOM 1096 O O . LYS A 1 144 ? 14.444 -10.631 32.058 1.00 28.20 144 LYS A O 1
ATOM 1099 N N . ASP A 1 145 ? 15.197 -10.157 29.978 1.00 26.34 145 ASP A N 1
ATOM 1100 C CA . ASP A 1 145 ? 16.038 -11.353 29.850 1.00 25.83 145 ASP A CA 1
ATOM 1101 C C . ASP A 1 145 ? 17.333 -11.249 30.676 1.00 25.98 145 ASP A C 1
ATOM 1102 O O . ASP A 1 145 ? 18.328 -10.671 30.233 1.00 24.83 145 ASP A O 1
ATOM 1107 N N . SER A 1 146 ? 17.317 -11.835 31.873 1.00 26.12 146 SER A N 1
ATOM 1108 C CA . SER A 1 146 ? 18.469 -11.818 32.784 1.00 26.26 146 SER A CA 1
ATOM 1109 C C . SER A 1 146 ? 19.724 -12.421 32.170 1.00 25.76 146 SER A C 1
ATOM 1110 O O . SER A 1 146 ? 20.826 -11.948 32.421 1.00 26.12 146 SER A O 1
ATOM 1113 N N . THR A 1 147 ? 19.572 -13.481 31.386 1.00 24.89 147 THR A N 1
ATOM 1114 C CA . THR A 1 147 ? 20.727 -14.126 30.770 1.00 24.44 147 THR A CA 1
ATOM 1115 C C . THR A 1 147 ? 21.455 -13.140 29.848 1.00 23.36 147 THR A C 1
ATOM 1116 O O . THR A 1 147 ? 22.682 -13.048 29.855 1.00 22.89 147 THR A O 1
ATOM 1120 N N . ALA A 1 148 ? 20.663 -12.435 29.052 1.00 22.04 148 ALA A N 1
ATOM 1121 C CA . ALA A 1 148 ? 21.186 -11.449 28.103 1.00 20.91 148 ALA A CA 1
ATOM 1122 C C . ALA A 1 148 ? 21.821 -10.267 28.832 1.00 21.22 148 ALA A C 1
ATOM 1123 O O . ALA A 1 148 ? 22.918 -9.810 28.455 1.00 19.69 148 ALA A O 1
ATOM 1125 N N . ILE A 1 149 ? 21.146 -9.789 29.874 1.00 21.00 149 ILE A N 1
ATOM 1126 C CA . ILE A 1 149 ? 21.657 -8.691 30.709 1.00 21.32 149 ILE A CA 1
ATOM 1127 C C . ILE A 1 149 ? 23.020 -9.060 31.311 1.00 21.03 149 ILE A C 1
ATOM 1128 O O . ILE A 1 149 ? 23.998 -8.303 31.219 1.00 20.39 149 ILE A O 1
ATOM 1133 N N . ASP A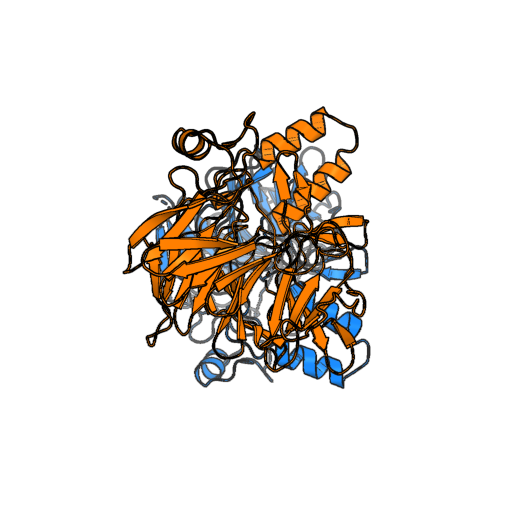 1 150 ? 23.104 -10.249 31.895 1.00 20.58 150 ASP A N 1
ATOM 1134 C CA . ASP A 1 150 ? 24.363 -10.712 32.455 1.00 20.83 150 ASP A CA 1
ATOM 1135 C C . ASP A 1 150 ? 25.481 -10.740 31.420 1.00 20.23 150 ASP A C 1
ATOM 1136 O O . ASP A 1 150 ? 26.619 -10.385 31.724 1.00 19.31 150 ASP A O 1
ATOM 1141 N N . LYS A 1 151 ? 25.173 -11.215 30.217 1.00 20.19 151 LYS A N 1
ATOM 1142 C CA . LYS A 1 151 ? 26.159 -11.267 29.128 1.00 19.59 151 LYS A CA 1
ATOM 1143 C C . LYS A 1 151 ? 26.610 -9.849 28.723 1.00 18.65 151 LYS A C 1
ATOM 1144 O O . LYS A 1 151 ? 27.804 -9.618 28.529 1.00 17.72 151 LYS A O 1
ATOM 1150 N N . ILE A 1 152 ? 25.652 -8.931 28.592 1.00 17.57 152 ILE A N 1
ATOM 1151 C CA . ILE A 1 152 ? 25.958 -7.520 28.253 1.00 17.24 152 ILE A CA 1
ATOM 1152 C C . ILE A 1 152 ? 26.898 -6.924 29.289 1.00 17.26 152 ILE A C 1
ATOM 1153 O O . ILE A 1 152 ? 27.931 -6.330 28.941 1.00 16.81 152 ILE A O 1
ATOM 1158 N N . ASN A 1 153 ? 26.541 -7.085 30.557 1.00 17.41 153 ASN A N 1
ATOM 1159 C CA . ASN A 1 153 ? 27.378 -6.589 31.644 1.00 18.01 153 ASN A CA 1
ATOM 1160 C C . ASN A 1 153 ? 28.760 -7.249 31.667 1.00 18.47 153 ASN A C 1
ATOM 1161 O O . ASN A 1 153 ? 29.759 -6.579 31.873 1.00 17.96 153 ASN A O 1
ATOM 1166 N N . ALA A 1 154 ? 28.832 -8.563 31.472 1.00 18.74 154 ALA A N 1
ATOM 1167 C CA . ALA A 1 154 ? 30.128 -9.237 31.475 1.00 18.72 154 ALA A CA 1
ATOM 1168 C C . ALA A 1 154 ? 31.051 -8.681 30.398 1.00 18.62 154 ALA A C 1
ATOM 1169 O O . ALA A 1 154 ? 32.199 -8.344 30.678 1.00 19.47 154 ALA A O 1
ATOM 1171 N N . HIS A 1 155 ? 30.537 -8.539 29.182 1.00 17.94 155 HIS A N 1
ATOM 1172 C CA . HIS A 1 155 ? 31.334 -7.988 28.091 1.00 17.19 155 HIS A CA 1
ATOM 1173 C C . HIS A 1 155 ? 31.735 -6.547 28.426 1.00 16.88 155 HIS A C 1
ATOM 1174 O O . HIS A 1 155 ? 32.867 -6.135 28.167 1.00 17.46 155 HIS A O 1
ATOM 1181 N N . TYR A 1 156 ? 30.804 -5.789 28.986 1.00 16.97 156 TYR A N 1
ATOM 1182 C CA . TYR A 1 156 ? 31.028 -4.338 29.174 1.00 16.68 156 TYR A CA 1
ATOM 1183 C C . TYR A 1 156 ? 32.169 -4.091 30.121 1.00 17.37 156 TYR A C 1
ATOM 1184 O O . TYR A 1 156 ? 33.018 -3.234 29.868 1.00 16.59 156 TYR A O 1
ATOM 1193 N N . PHE A 1 157 ? 32.189 -4.825 31.228 1.00 18.16 157 PHE A N 1
ATOM 1194 C CA . PHE A 1 157 ? 33.137 -4.562 32.303 1.00 19.22 157 PHE A CA 1
ATOM 1195 C C . PHE A 1 157 ? 34.492 -5.271 32.127 1.00 19.66 157 PHE A C 1
ATOM 1196 O O . PHE A 1 157 ? 35.479 -4.874 32.736 1.00 19.14 157 PHE A O 1
ATOM 1204 N N . ASP A 1 158 ? 34.545 -6.299 31.290 1.00 20.57 158 ASP A N 1
ATOM 1205 C CA . ASP A 1 158 ? 35.748 -7.114 31.153 1.00 20.81 158 ASP A CA 1
ATOM 1206 C C . ASP A 1 158 ? 36.572 -6.594 29.993 1.00 20.43 158 ASP A C 1
ATOM 1207 O O . ASP A 1 158 ? 36.732 -7.272 28.960 1.00 21.01 158 ASP A O 1
ATOM 1212 N N . LYS A 1 159 ? 37.083 -5.370 30.139 1.00 18.38 159 LYS A N 1
ATOM 1213 C CA . LYS A 1 159 ? 37.974 -4.804 29.146 1.00 17.36 159 LYS A CA 1
ATOM 1214 C C . LYS A 1 159 ? 39.083 -4.056 29.866 1.00 16.26 159 LYS A C 1
ATOM 1215 O O . LYS A 1 159 ? 38.899 -3.603 30.999 1.00 16.68 159 LYS A O 1
ATOM 1221 N N . LYS A 1 160 ? 40.213 -3.886 29.189 1.00 17.22 160 LYS A N 1
ATOM 1222 C CA . LYS A 1 160 ? 41.292 -3.037 29.696 1.00 16.75 160 LYS A CA 1
ATOM 1223 C C . LYS A 1 160 ? 40.847 -1.576 29.587 1.00 16.10 160 LYS A C 1
ATOM 1224 O O . LYS A 1 160 ? 39.996 -1.232 28.741 1.00 15.66 160 LYS A O 1
ATOM 1228 N N . ALA A 1 161 ? 41.424 -0.708 30.411 1.00 14.94 161 ALA A N 1
ATOM 1229 C CA . ALA A 1 161 ? 40.996 0.713 30.440 1.00 14.86 161 ALA A CA 1
ATOM 1230 C C . ALA A 1 161 ? 41.053 1.362 29.062 1.00 14.88 161 ALA A C 1
ATOM 1231 O O . ALA A 1 161 ? 40.150 2.141 28.698 1.00 14.78 161 ALA A O 1
ATOM 1233 N N . GLU A 1 162 ? 42.082 1.032 28.294 1.00 15.22 162 GLU A N 1
ATOM 1234 C CA A GLU A 1 162 ? 42.312 1.608 26.972 0.50 15.82 162 GLU A CA 1
ATOM 1235 C CA B GLU A 1 162 ? 42.293 1.627 26.975 0.50 15.96 162 GLU A CA 1
ATOM 1236 C C . GLU A 1 162 ? 41.161 1.282 26.012 1.00 15.22 162 GLU A C 1
ATOM 1237 O O . GLU A 1 162 ? 40.917 2.009 25.051 1.00 15.95 162 GLU A O 1
ATOM 1248 N N . ASP A 1 163 ? 40.464 0.189 26.276 1.00 15.25 163 ASP A N 1
ATOM 1249 C CA . ASP A 1 163 ? 39.396 -0.263 25.389 1.00 14.73 163 ASP A CA 1
ATOM 1250 C C . ASP A 1 163 ? 38.128 0.572 25.534 1.00 14.88 163 ASP A C 1
ATOM 1251 O O . ASP A 1 163 ? 37.204 0.371 24.754 1.00 14.15 163 ASP A O 1
ATOM 1256 N N . TYR A 1 164 ? 38.057 1.457 26.533 1.00 13.32 164 TYR A N 1
ATOM 1257 C CA . TYR A 1 164 ? 36.877 2.321 26.693 1.00 12.63 164 TYR A CA 1
ATOM 1258 C C . TYR A 1 164 ? 36.996 3.674 25.991 1.00 12.95 164 TYR A C 1
ATOM 1259 O O . TYR A 1 164 ? 36.011 4.397 25.922 1.00 12.33 164 TYR A O 1
ATOM 1268 N N . PHE A 1 165 ? 38.178 4.009 25.495 1.00 12.42 165 PHE A N 1
ATOM 1269 C CA . PHE A 1 165 ? 38.361 5.215 24.684 1.00 12.80 165 PHE A CA 1
ATOM 1270 C C . PHE A 1 165 ? 37.799 6.460 25.362 1.00 13.01 165 PHE A C 1
ATOM 1271 O O . PHE A 1 165 ? 37.158 7.301 24.699 1.00 12.93 165 PHE A O 1
ATOM 1279 N N . PHE A 1 166 ? 38.056 6.611 26.662 1.00 12.62 166 PHE A N 1
ATOM 1280 C CA . PHE A 1 166 ? 37.778 7.869 27.341 1.00 13.01 166 PHE A CA 1
ATOM 1281 C C . PHE A 1 166 ? 38.594 8.956 26.598 1.00 13.21 166 PHE A C 1
ATOM 1282 O O . PHE A 1 166 ? 39.676 8.712 26.089 1.00 14.43 166 PHE A O 1
ATOM 1290 N N . ASN A 1 167 ? 38.031 10.152 26.498 1.00 12.73 167 ASN A N 1
ATOM 1291 C CA . ASN A 1 167 ? 38.568 11.176 25.594 1.00 12.69 167 ASN A CA 1
ATOM 1292 C C . ASN A 1 167 ? 39.824 11.849 26.128 1.00 12.71 167 ASN A C 1
ATOM 1293 O O . ASN A 1 167 ? 39.772 12.568 27.115 1.00 13.19 167 ASN A O 1
ATOM 1298 N N . LYS A 1 168 ? 40.935 11.603 25.456 1.00 13.03 168 LYS A N 1
ATOM 1299 C CA . LYS A 1 168 ? 42.211 12.196 25.840 1.00 14.19 168 LYS A CA 1
ATOM 1300 C C . LYS A 1 168 ? 42.509 13.457 25.046 1.00 13.45 168 LYS A C 1
ATOM 1301 O O . LYS A 1 168 ? 43.505 14.134 25.323 1.00 14.02 168 LYS A O 1
ATOM 1307 N N A PHE A 1 169 ? 41.691 13.766 24.040 0.50 13.00 169 PHE A N 1
ATOM 1308 N N B PHE A 1 169 ? 41.658 13.791 24.079 0.50 13.31 169 PHE A N 1
ATOM 1309 C CA A PHE A 1 169 ? 41.877 14.995 23.261 0.50 13.03 169 PHE A CA 1
ATOM 1310 C CA B PHE A 1 169 ? 41.850 15.003 23.277 0.50 13.51 169 PHE A CA 1
ATOM 1311 C C A PHE A 1 169 ? 41.468 16.227 24.058 0.50 12.72 169 PHE A C 1
ATOM 1312 C C B PHE A 1 169 ? 41.421 16.245 24.028 0.50 13.00 169 PHE A C 1
ATOM 1313 O O A PHE A 1 169 ? 40.651 16.158 24.970 0.50 12.61 169 PHE A O 1
ATOM 1314 O O B PHE A 1 169 ? 40.530 16.207 24.869 0.50 12.71 169 PHE A O 1
ATOM 1329 N N . LEU A 1 170 ? 42.074 17.358 23.702 1.00 12.64 170 LEU A N 1
ATOM 1330 C CA . LEU A 1 170 ? 41.696 18.671 24.221 1.00 12.76 170 LEU A CA 1
ATOM 1331 C C . LEU A 1 170 ? 41.043 19.405 23.051 1.00 12.21 170 LEU A C 1
ATOM 1332 O O . LEU A 1 170 ? 41.654 19.569 21.976 1.00 12.26 170 LEU A O 1
ATOM 1337 N N . LEU A 1 171 ? 39.802 19.804 23.286 1.00 12.96 171 LEU A N 1
ATOM 1338 C CA . LEU A 1 171 ? 38.953 20.469 22.294 1.00 13.76 171 LEU A CA 1
ATOM 1339 C C . LEU A 1 171 ? 38.796 21.927 22.731 1.00 14.10 171 LEU A C 1
ATOM 1340 O O . LEU A 1 171 ? 38.733 22.196 23.924 1.00 14.23 171 LEU A O 1
ATOM 1345 N N . SER A 1 172 ? 38.694 22.854 21.779 1.00 14.88 172 SER A N 1
ATOM 1346 C CA . SER A 1 172 ? 38.342 24.241 22.133 1.00 15.35 172 SER A CA 1
ATOM 1347 C C . SER A 1 172 ? 37.128 24.696 21.350 1.00 14.53 172 SER A C 1
ATOM 1348 O O . SER A 1 172 ? 37.022 24.406 20.167 1.00 15.80 172 SER A O 1
ATOM 1351 N N . PHE A 1 173 ? 36.216 25.351 22.059 1.00 13.16 173 PHE A N 1
ATOM 1352 C CA . PHE A 1 173 ? 35.012 25.946 21.497 1.00 14.09 173 PHE A CA 1
ATOM 1353 C C . PHE A 1 173 ? 35.169 27.461 21.569 1.00 15.11 173 PHE A C 1
ATOM 1354 O O . PHE A 1 173 ? 35.435 27.986 22.640 1.00 15.66 173 PHE A O 1
ATOM 1362 N N . ASP A 1 174 ? 34.990 28.125 20.435 1.00 15.79 174 ASP A N 1
ATOM 1363 C CA . ASP A 1 174 ? 35.102 29.609 20.353 1.00 16.11 174 ASP A CA 1
ATOM 1364 C C . ASP A 1 174 ? 33.694 30.166 20.229 1.00 17.39 174 ASP A C 1
ATOM 1365 O O . ASP A 1 174 ? 33.048 29.930 19.228 1.00 17.22 174 ASP A O 1
ATOM 1370 N N . PRO A 1 175 ? 33.200 30.861 21.271 1.00 17.98 175 PRO A N 1
ATOM 1371 C CA . PRO A 1 175 ? 31.846 31.414 21.278 1.00 18.65 175 PRO A CA 1
ATOM 1372 C C . PRO A 1 175 ? 31.565 32.321 20.082 1.00 19.27 175 PRO A C 1
ATOM 1373 O O . PRO A 1 175 ? 30.428 32.434 19.675 1.00 19.96 175 PRO A O 1
ATOM 1377 N N . SER A 1 176 ? 32.614 32.897 19.516 1.00 20.12 176 SER A N 1
ATOM 1378 C CA . SER A 1 176 ? 32.497 33.878 18.441 1.00 21.33 176 SER A CA 1
ATOM 1379 C C . SER A 1 176 ? 32.146 33.240 17.114 1.00 20.64 176 SER A C 1
ATOM 1380 O O . SER A 1 176 ? 31.565 33.873 16.237 1.00 22.26 176 SER A O 1
ATOM 1383 N N . THR A 1 177 ? 32.500 31.961 16.969 1.00 19.18 177 THR A N 1
ATOM 1384 C CA . THR A 1 177 ? 32.307 31.215 15.727 1.00 18.77 177 THR A CA 1
ATOM 1385 C C . THR A 1 177 ? 31.383 30.010 15.924 1.00 18.05 177 THR A C 1
ATOM 1386 O O . THR A 1 177 ? 30.814 29.498 14.950 1.00 18.39 177 THR A O 1
ATOM 1390 N N . GLN A 1 178 ? 31.265 29.579 17.179 1.00 17.08 178 GLN A N 1
ATOM 1391 C CA . GLN A 1 178 ? 30.526 28.374 17.590 1.00 17.25 178 GLN A CA 1
ATOM 1392 C C . GLN A 1 178 ? 31.132 27.084 17.057 1.00 16.45 178 GLN A C 1
ATOM 1393 O O . GLN A 1 178 ? 30.478 26.039 17.088 1.00 16.19 178 GLN A O 1
ATOM 1399 N N . GLN A 1 179 ? 32.394 27.139 16.649 1.00 14.97 179 GLN A N 1
ATOM 1400 C CA . GLN A 1 179 ? 33.078 25.984 16.078 1.00 14.18 179 GLN A CA 1
ATOM 1401 C C . GLN A 1 179 ? 34.000 25.384 17.094 1.00 14.51 179 GLN A C 1
ATOM 1402 O O . GLN A 1 179 ? 34.395 26.016 18.072 1.00 14.42 179 GLN A O 1
ATOM 1408 N N . TRP A 1 180 ? 34.301 24.121 16.825 1.00 12.73 180 TRP A N 1
ATOM 1409 C CA . TRP A 1 180 ? 35.197 23.289 17.629 1.00 12.95 180 TRP A CA 1
ATOM 1410 C C . TRP A 1 180 ? 36.504 23.031 16.925 1.00 13.19 180 TRP A C 1
ATOM 1411 O O . TRP A 1 180 ? 36.535 22.723 15.737 1.00 13.76 180 TRP A O 1
ATOM 1422 N N . SER A 1 181 ? 37.595 23.151 17.680 1.00 14.28 181 SER A N 1
ATOM 1423 C CA . SER A 1 181 ? 38.933 22.938 17.154 1.00 14.32 181 SER A CA 1
ATOM 1424 C C . SER A 1 181 ? 39.739 21.934 17.958 1.00 14.06 181 SER A C 1
ATOM 1425 O O . SER A 1 181 ? 39.514 21.792 19.145 1.00 14.78 181 SER A O 1
ATOM 1428 N N . TYR A 1 182 ? 40.671 21.274 17.285 1.00 14.44 182 TYR A N 1
ATOM 1429 C CA . TYR A 1 182 ? 41.695 20.473 17.949 1.00 15.37 182 TYR A CA 1
ATOM 1430 C C . TYR A 1 182 ? 42.653 21.407 18.709 1.00 15.73 182 TYR A C 1
ATOM 1431 O O . TYR A 1 182 ? 43.253 22.268 18.087 1.00 17.01 182 TYR A O 1
ATOM 1440 N N . ALA A 1 183 ? 42.792 21.229 20.018 1.00 14.62 183 ALA A N 1
ATOM 1441 C CA . ALA A 1 183 ? 43.718 22.057 20.829 1.00 15.63 183 ALA A CA 1
ATOM 1442 C C . ALA A 1 183 ? 44.907 21.279 21.370 1.00 16.45 183 ALA A C 1
ATOM 1443 O O . ALA A 1 183 ? 45.861 21.885 21.843 1.00 18.30 183 ALA A O 1
ATOM 1445 N N . GLY A 1 184 ? 44.872 19.959 21.302 1.00 16.39 184 GLY A N 1
ATOM 1446 C CA . GLY A 1 184 ? 45.947 19.114 21.774 1.00 16.08 184 GLY A CA 1
ATOM 1447 C C . GLY A 1 184 ? 45.453 17.767 22.242 1.00 16.07 184 GLY A C 1
ATOM 1448 O O . GLY A 1 184 ? 44.300 17.390 21.991 1.00 15.30 184 GLY A O 1
ATOM 1449 N N . GLU A 1 185 ? 46.319 17.042 22.934 1.00 16.69 185 GLU A N 1
ATOM 1450 C CA . GLU A 1 185 ? 45.918 15.777 23.493 1.00 18.02 185 GLU A CA 1
ATOM 1451 C C . GLU A 1 185 ? 46.866 15.347 24.573 1.00 17.55 185 GLU A C 1
ATOM 1452 O O . GLU A 1 185 ? 48.055 15.702 24.562 1.00 18.00 185 GLU A O 1
ATOM 1458 N N . SER A 1 186 ? 46.327 14.609 25.520 1.00 17.65 186 SER A N 1
ATOM 1459 C CA . SER A 1 186 ? 47.128 14.093 26.621 1.00 18.25 186 SER A CA 1
ATOM 1460 C C . SER A 1 186 ? 48.145 13.072 26.130 1.00 18.41 186 SER A C 1
ATOM 1461 O O . SER A 1 186 ? 47.812 12.200 25.332 1.00 18.52 186 SER A O 1
ATOM 1464 N N . PRO A 1 187 ? 49.404 13.162 26.620 1.00 19.01 187 PRO A N 1
ATOM 1465 C CA . PRO A 1 187 ? 50.371 12.095 26.386 1.00 19.60 187 PRO A CA 1
ATOM 1466 C C . PRO A 1 187 ? 50.043 10.806 27.129 1.00 20.21 187 PRO A C 1
ATOM 1467 O O . PRO A 1 187 ? 50.676 9.770 26.859 1.00 21.19 187 PRO A O 1
ATOM 1471 N N . TRP A 1 188 ? 49.071 10.860 28.044 1.00 19.82 188 TRP A N 1
ATOM 1472 C CA . TRP A 1 188 ? 48.738 9.707 28.877 1.00 20.32 188 TRP A CA 1
ATOM 1473 C C . TRP A 1 188 ? 47.394 9.091 28.479 1.00 19.48 188 TRP A C 1
ATOM 1474 O O . TRP A 1 188 ? 47.332 8.333 27.522 1.00 20.58 188 TRP A O 1
ATOM 1485 N N . TYR A 1 189 ? 46.337 9.427 29.194 1.00 18.02 189 TYR A N 1
ATOM 1486 C CA . TYR A 1 189 ? 45.042 8.815 28.944 1.00 16.85 189 TYR A CA 1
ATOM 1487 C C . TYR A 1 189 ? 43.947 9.782 29.387 1.00 16.66 189 TYR A C 1
ATOM 1488 O O . TYR A 1 189 ? 44.175 10.704 30.177 1.00 16.75 189 TYR A O 1
ATOM 1497 N N . GLY A 1 190 ? 42.737 9.572 28.878 1.00 16.17 190 GLY A N 1
ATOM 1498 C CA . GLY A 1 190 ? 41.604 10.350 29.307 1.00 15.48 190 GLY A CA 1
ATOM 1499 C C . GLY A 1 190 ? 40.929 9.769 30.529 1.00 14.55 190 GLY A C 1
ATOM 1500 O O . GLY A 1 190 ? 41.072 8.590 30.848 1.00 14.42 190 GLY A O 1
ATOM 1501 N N . THR A 1 191 ? 40.168 10.612 31.215 1.00 12.89 191 THR A N 1
ATOM 1502 C CA . THR A 1 191 ? 39.382 10.182 32.336 1.00 13.58 191 THR A CA 1
ATOM 1503 C C . THR A 1 191 ? 37.949 10.700 32.242 1.00 12.89 191 THR A C 1
ATOM 1504 O O . THR A 1 191 ? 37.664 11.651 31.491 1.00 13.56 191 THR A O 1
ATOM 1508 N N . ALA A 1 192 ? 37.064 10.109 33.032 1.00 12.19 192 ALA A N 1
ATOM 1509 C CA . ALA A 1 192 ? 35.710 10.628 33.209 1.00 12.04 192 ALA A CA 1
ATOM 1510 C C . ALA A 1 192 ? 35.531 10.972 34.680 1.00 13.02 192 ALA A C 1
ATOM 1511 O O . ALA A 1 192 ? 35.825 10.157 35.540 1.00 15.01 192 ALA A O 1
ATOM 1513 N N . GLY A 1 193 ? 35.072 12.182 34.984 1.00 13.07 193 GLY A N 1
ATOM 1514 C CA . GLY A 1 193 ? 34.888 12.585 36.355 1.00 12.81 193 GLY A CA 1
ATOM 1515 C C . GLY A 1 193 ? 36.112 13.140 37.069 1.00 13.40 193 GLY A C 1
ATOM 1516 O O . GLY A 1 193 ? 36.123 13.148 38.298 1.00 14.34 193 GLY A O 1
ATOM 1517 N N . ALA A 1 194 ? 37.114 13.590 36.321 1.00 13.70 194 ALA A N 1
ATOM 1518 C CA . ALA A 1 194 ? 38.232 14.339 36.902 1.00 14.17 194 ALA A CA 1
ATOM 1519 C C . ALA A 1 194 ? 37.699 15.659 37.427 1.00 15.29 194 ALA A C 1
ATOM 1520 O O . ALA A 1 194 ? 36.684 16.178 36.945 1.00 14.98 194 ALA A O 1
ATOM 1522 N N . ALA A 1 195 ? 38.382 16.213 38.420 1.00 16.13 195 ALA A N 1
ATOM 1523 C CA . ALA A 1 195 ? 38.080 17.554 38.886 1.00 16.35 195 ALA A CA 1
ATOM 1524 C C . ALA A 1 195 ? 39.051 18.508 38.190 1.00 16.91 195 ALA A C 1
ATOM 1525 O O . ALA A 1 195 ? 40.214 18.156 37.939 1.00 17.18 195 ALA A O 1
ATOM 1527 N N . VAL A 1 196 ? 38.555 19.674 37.798 1.00 17.70 196 VAL A N 1
ATOM 1528 C CA . VAL A 1 196 ? 39.384 20.646 37.068 1.00 18.32 196 VAL A CA 1
ATOM 1529 C C . VAL A 1 196 ? 39.480 21.958 37.838 1.00 18.71 196 VAL A C 1
ATOM 1530 O O . VAL A 1 196 ? 38.535 22.374 38.496 1.00 18.70 196 VAL A O 1
ATOM 1534 N N . VAL A 1 197 ? 40.669 22.547 37.776 1.00 19.45 197 VAL A N 1
ATOM 1535 C CA . VAL A 1 197 ? 40.930 23.867 38.360 1.00 20.76 197 VAL A CA 1
ATOM 1536 C C . VAL A 1 197 ? 41.800 24.621 37.361 1.00 20.93 197 VAL A C 1
ATOM 1537 O O . VAL A 1 197 ? 42.782 24.101 36.875 1.00 19.80 197 VAL A O 1
ATOM 1541 N N . ASN A 1 198 ? 41.427 25.859 37.038 1.00 22.77 198 ASN A N 1
ATOM 1542 C CA . ASN A 1 198 ? 42.249 26.690 36.144 1.00 24.28 198 ASN A CA 1
ATOM 1543 C C . ASN A 1 198 ? 42.621 27.984 36.854 1.00 24.66 198 ASN A C 1
ATOM 1544 O O . ASN A 1 198 ? 41.802 28.564 37.564 1.00 24.61 198 ASN A O 1
ATOM 1549 N N . LYS A 1 199 ? 43.876 28.380 36.694 1.00 25.26 199 LYS A N 1
ATOM 1550 C CA . LYS A 1 199 ? 44.356 29.683 37.171 1.00 25.77 199 LYS A CA 1
ATOM 1551 C C . LYS A 1 199 ? 45.391 30.170 36.184 1.00 25.90 199 LYS A C 1
ATOM 1552 O O . LYS A 1 199 ? 46.464 29.586 36.037 1.00 26.49 199 LYS A O 1
ATOM 1555 N N . GLY A 1 200 ? 45.043 31.229 35.463 1.00 27.13 200 GLY A N 1
ATOM 1556 C CA . GLY A 1 200 ? 45.939 31.797 34.479 1.00 27.16 200 GLY A CA 1
ATOM 1557 C C . GLY A 1 200 ? 46.189 30.809 33.376 1.00 27.35 200 GLY A C 1
ATOM 1558 O O . GLY A 1 200 ? 45.245 30.248 32.815 1.00 28.27 200 GLY A O 1
ATOM 1559 N N . ASP A 1 201 ? 47.453 30.564 33.080 1.00 26.53 201 ASP A N 1
ATOM 1560 C CA . ASP A 1 201 ? 47.827 29.698 31.975 1.00 26.72 201 ASP A CA 1
ATOM 1561 C C . ASP A 1 201 ? 48.043 28.276 32.433 1.00 25.11 201 ASP A C 1
ATOM 1562 O O . ASP A 1 201 ? 48.651 27.486 31.723 1.00 25.95 201 ASP A O 1
ATOM 1567 N N . LYS A 1 202 ? 47.577 27.951 33.628 1.00 24.64 202 LYS A N 1
ATOM 1568 C CA . LYS A 1 202 ? 47.740 26.589 34.131 1.00 24.22 202 LYS A CA 1
ATOM 1569 C C . LYS A 1 202 ? 46.404 25.970 34.494 1.00 22.15 202 LYS A C 1
ATOM 1570 O O . LYS A 1 202 ? 45.533 26.604 35.068 1.00 19.87 202 LYS A O 1
ATOM 1576 N N . THR A 1 203 ? 46.248 24.699 34.149 1.00 20.44 203 THR A N 1
ATOM 1577 C CA . THR A 1 203 ? 45.031 23.965 34.478 1.00 19.61 203 THR A CA 1
ATOM 1578 C C . THR A 1 203 ? 45.417 22.604 35.041 1.00 18.23 203 THR A C 1
ATOM 1579 O O . THR A 1 203 ? 46.312 21.950 34.510 1.00 18.39 203 THR A O 1
ATOM 1583 N N . TRP A 1 204 ? 44.709 22.177 36.084 1.00 17.97 204 TRP A N 1
ATOM 1584 C CA . TRP A 1 204 ? 44.967 20.879 36.728 1.00 18.08 204 TRP A CA 1
ATOM 1585 C C . TRP A 1 204 ? 43.748 19.987 36.549 1.00 17.43 204 TRP A C 1
ATOM 1586 O O . TRP A 1 204 ? 42.624 20.453 36.717 1.00 16.39 204 TRP A O 1
ATOM 1597 N N . LEU A 1 205 ? 44.024 18.721 36.238 1.00 16.67 205 LEU A N 1
ATOM 1598 C CA . LEU A 1 205 ? 43.018 17.663 36.075 1.00 16.50 205 LEU A CA 1
ATOM 1599 C C . LEU A 1 205 ? 43.325 16.598 37.123 1.00 16.42 205 LEU A C 1
ATOM 1600 O O . LEU A 1 205 ? 44.363 15.936 37.047 1.00 18.07 205 LEU A O 1
ATOM 1605 N N . ILE A 1 206 ? 42.440 16.440 38.087 1.00 16.93 206 ILE A N 1
ATOM 1606 C CA . ILE A 1 206 ? 42.723 15.587 39.242 1.00 17.83 206 ILE A CA 1
ATOM 1607 C C . ILE A 1 206 ? 41.830 14.347 39.310 1.00 17.03 206 ILE A C 1
ATOM 1608 O O . ILE A 1 206 ? 40.609 14.452 39.424 1.00 16.26 206 ILE A O 1
ATOM 1613 N N . ASN A 1 207 ? 42.474 13.185 39.280 1.00 16.04 207 ASN A N 1
ATOM 1614 C CA . ASN A 1 207 ? 41.804 11.900 39.464 1.00 15.73 207 ASN A CA 1
ATOM 1615 C C . ASN A 1 207 ? 40.771 11.674 38.359 1.00 15.13 207 ASN A C 1
ATOM 1616 O O . ASN A 1 207 ? 41.019 12.077 37.257 1.00 15.14 207 ASN A O 1
ATOM 1621 N N . GLY A 1 208 ? 39.660 10.992 38.648 1.00 15.08 208 GLY A N 1
ATOM 1622 C CA . GLY A 1 208 ? 38.748 10.583 37.600 1.00 14.49 208 GLY A CA 1
ATOM 1623 C C . GLY A 1 208 ? 38.779 9.094 37.371 1.00 15.34 208 GLY A C 1
ATOM 1624 O O . GLY A 1 208 ? 39.697 8.404 37.812 1.00 15.43 208 GLY A O 1
ATOM 1625 N N . GLU A 1 209 ? 37.758 8.605 36.685 1.00 14.99 209 GLU A N 1
ATOM 1626 C CA . GLU A 1 209 ? 37.712 7.217 36.240 1.00 15.66 209 GLU A CA 1
ATOM 1627 C C . GLU A 1 209 ? 38.590 7.047 35.031 1.00 15.27 209 GLU A C 1
ATOM 1628 O O . GLU A 1 209 ? 38.478 7.814 34.069 1.00 14.69 209 GLU A O 1
ATOM 1634 N N . ALA A 1 210 ? 39.419 6.000 35.043 1.00 15.99 210 ALA A N 1
ATOM 1635 C CA . ALA A 1 210 ? 40.192 5.591 33.875 1.00 16.12 210 ALA A CA 1
ATOM 1636 C C . ALA A 1 210 ? 39.360 4.640 33.002 1.00 15.75 210 ALA A C 1
ATOM 1637 O O . ALA A 1 210 ? 39.624 4.492 31.815 1.00 16.85 210 ALA A O 1
ATOM 1639 N N . LYS A 1 211 ? 38.400 3.981 33.632 1.00 15.89 211 LYS A N 1
ATOM 1640 C CA . LYS A 1 211 ? 37.386 3.173 32.928 1.00 15.89 211 LYS A CA 1
ATOM 1641 C C . LYS A 1 211 ? 36.239 3.004 33.903 1.00 15.81 211 LYS A C 1
ATOM 1642 O O . LYS A 1 211 ? 36.374 3.338 35.065 1.00 15.79 211 LYS A O 1
ATOM 1648 N N . PRO A 1 212 ? 35.092 2.475 33.451 1.00 16.75 212 PRO A N 1
ATOM 1649 C CA . PRO A 1 212 ? 34.021 2.266 34.424 1.00 17.22 212 PRO A CA 1
ATOM 1650 C C . PRO A 1 212 ? 34.454 1.395 35.598 1.00 18.62 212 PRO A C 1
ATOM 1651 O O . PRO A 1 212 ? 34.885 0.261 35.388 1.00 19.43 212 PRO A O 1
ATOM 1655 N N . GLY A 1 213 ? 34.388 1.926 36.815 1.00 19.04 213 GLY A N 1
ATOM 1656 C CA . GLY A 1 213 ? 34.720 1.146 38.020 1.00 19.62 213 GLY A CA 1
ATOM 1657 C C . GLY A 1 213 ? 36.183 1.181 38.446 1.00 19.88 213 GLY A C 1
ATOM 1658 O O . GLY A 1 213 ? 36.554 0.536 39.421 1.00 20.67 213 GLY A O 1
ATOM 1659 N N . LEU A 1 214 ? 37.024 1.915 37.721 1.00 18.90 214 LEU A N 1
ATOM 1660 C CA . LEU A 1 214 ? 38.437 2.045 38.058 1.00 18.19 214 LEU A CA 1
ATOM 1661 C C . LEU A 1 214 ? 38.824 3.508 37.967 1.00 18.52 214 LEU A C 1
ATOM 1662 O O . LEU A 1 214 ? 38.673 4.115 36.908 1.00 18.93 214 LEU A O 1
ATOM 1667 N N . ARG A 1 215 ? 39.355 4.052 39.057 1.00 17.96 215 ARG A N 1
ATOM 1668 C CA . ARG A 1 215 ? 39.798 5.441 39.086 1.00 17.94 215 ARG A CA 1
ATOM 1669 C C . ARG A 1 215 ? 41.308 5.539 39.043 1.00 17.80 215 ARG A C 1
ATOM 1670 O O . ARG A 1 215 ? 42.030 4.570 39.256 1.00 18.21 215 ARG A O 1
ATOM 1678 N N . THR A 1 216 ? 41.787 6.730 38.716 1.00 17.16 216 THR A N 1
ATOM 1679 C CA . THR A 1 216 ? 43.204 7.012 38.763 1.00 17.14 216 THR A CA 1
ATOM 1680 C C . THR A 1 216 ? 43.467 8.000 39.898 1.00 17.80 216 THR A C 1
ATOM 1681 O O . THR A 1 216 ? 42.623 8.833 40.231 1.00 16.98 216 THR A O 1
ATOM 1685 N N . ASP A 1 217 ? 44.662 7.868 40.476 1.00 18.09 217 ASP A N 1
ATOM 1686 C CA . ASP A 1 217 ? 45.164 8.812 41.467 1.00 18.76 217 ASP A CA 1
ATOM 1687 C C . ASP A 1 217 ? 45.998 9.913 40.795 1.00 19.06 217 ASP A C 1
ATOM 1688 O O . ASP A 1 217 ? 46.544 10.775 41.474 1.00 19.85 217 ASP A O 1
ATOM 1693 N N . ALA A 1 218 ? 46.045 9.908 39.466 1.00 18.11 218 ALA A N 1
ATOM 1694 C CA . ALA A 1 218 ? 46.864 10.848 38.724 1.00 18.45 218 ALA A CA 1
ATOM 1695 C C . ALA A 1 218 ? 46.413 12.304 38.852 1.00 18.75 218 ALA A C 1
ATOM 1696 O O . ALA A 1 218 ? 45.238 12.618 39.077 1.00 18.92 218 ALA A O 1
ATOM 1698 N N . VAL A 1 219 ? 47.381 13.188 38.697 1.00 18.56 219 VAL A N 1
ATOM 1699 C CA . VAL A 1 219 ? 47.141 14.633 38.661 1.00 18.57 219 VAL A CA 1
ATOM 1700 C C . VAL A 1 219 ? 47.915 15.164 37.471 1.00 18.95 219 VAL A C 1
ATOM 1701 O O . VAL A 1 219 ? 49.119 14.990 37.386 1.00 19.26 219 VAL A O 1
ATOM 1705 N N . PHE A 1 220 ? 47.217 15.798 36.530 1.00 18.17 220 PHE A N 1
ATOM 1706 C CA . PHE A 1 220 ? 47.840 16.321 35.339 1.00 18.50 220 PHE A CA 1
ATOM 1707 C C . PHE A 1 220 ? 47.811 17.842 35.375 1.00 18.64 220 PHE A C 1
ATOM 1708 O O . PHE A 1 220 ? 46.907 18.420 35.936 1.00 19.23 220 PHE A O 1
ATOM 1716 N N . GLU A 1 221 ? 48.833 18.457 34.790 1.00 19.91 221 GLU A N 1
ATOM 1717 C CA . GLU A 1 221 ? 48.935 19.911 34.728 1.00 21.15 221 GLU A CA 1
ATOM 1718 C C . GLU A 1 221 ? 49.132 20.332 33.288 1.00 19.93 221 GLU A C 1
ATOM 1719 O O . GLU A 1 221 ? 50.087 19.897 32.634 1.00 21.58 221 GLU A O 1
ATOM 1725 N N . LEU A 1 222 ? 48.214 21.158 32.801 1.00 20.20 222 LEU A N 1
ATOM 1726 C CA . LEU A 1 222 ? 48.287 21.733 31.461 1.00 20.11 222 LEU A CA 1
ATOM 1727 C C . LEU A 1 222 ? 48.850 23.145 31.605 1.00 20.84 222 LEU A C 1
ATOM 1728 O O . LEU A 1 222 ? 48.322 23.926 32.369 1.00 21.05 222 LEU A O 1
ATOM 1733 N N . ASP A 1 223 ? 49.888 23.441 30.835 1.00 21.53 223 ASP A N 1
ATOM 1734 C CA . ASP A 1 223 ? 50.563 24.739 30.915 1.00 22.30 223 ASP A CA 1
ATOM 1735 C C . ASP A 1 223 ? 50.484 25.452 29.568 1.00 22.36 223 ASP A C 1
ATOM 1736 O O . ASP A 1 223 ? 51.078 24.995 28.597 1.00 22.43 223 ASP A O 1
ATOM 1741 N N . PHE A 1 224 ? 49.709 26.537 29.529 1.00 24.12 224 PHE A N 1
ATOM 1742 C CA . PHE A 1 224 ? 49.511 27.360 28.314 1.00 24.84 224 PHE A CA 1
ATOM 1743 C C . PHE A 1 224 ? 50.524 28.529 28.184 1.00 26.07 224 PHE A C 1
ATOM 1744 O O . PHE A 1 224 ? 50.424 29.322 27.251 1.00 26.50 224 PHE A O 1
ATOM 1752 N N . THR A 1 225 ? 51.488 28.600 29.104 1.00 26.50 225 THR A N 1
ATOM 1753 C CA . THR A 1 225 ? 52.581 29.595 29.054 1.00 26.81 225 THR A CA 1
ATOM 1754 C C . THR A 1 225 ? 53.694 29.141 28.119 1.00 27.38 225 THR A C 1
ATOM 1755 O O . THR A 1 225 ? 53.484 28.846 26.933 1.00 29.28 225 THR A O 1
ATOM 1759 N N . LEU A 1 229 ? 51.270 24.628 24.430 1.00 23.79 229 LEU A N 1
ATOM 1760 C CA . LEU A 1 229 ? 50.679 23.813 25.489 1.00 23.84 229 LEU A CA 1
ATOM 1761 C C . LEU A 1 229 ? 51.654 22.715 25.887 1.00 23.72 229 LEU A C 1
ATOM 1762 O O . LEU A 1 229 ? 52.157 22.009 25.024 1.00 25.03 229 LEU A O 1
ATOM 1767 N N . LYS A 1 230 ? 51.928 22.583 27.187 1.00 23.96 230 LYS A N 1
ATOM 1768 C CA . LYS A 1 230 ? 52.745 21.486 27.699 1.00 24.08 230 LYS A CA 1
ATOM 1769 C C . LYS A 1 230 ? 51.934 20.718 28.738 1.00 23.34 230 LYS A C 1
ATOM 1770 O O . LYS A 1 230 ? 51.177 21.315 29.495 1.00 22.15 230 LYS A O 1
ATOM 1774 N N . TRP A 1 231 ? 52.127 19.398 28.764 1.00 23.82 231 TRP A N 1
ATOM 1775 C CA . TRP A 1 231 ? 51.379 18.493 29.635 1.00 24.10 231 TRP A CA 1
ATOM 1776 C C . TRP A 1 231 ? 52.350 17.900 30.637 1.00 25.00 231 TRP A C 1
ATOM 1777 O O . TRP A 1 231 ? 53.370 17.332 30.235 1.00 26.29 231 TRP A O 1
ATOM 1788 N N . ASN A 1 232 ? 52.040 18.046 31.921 1.00 25.24 232 ASN A N 1
ATOM 1789 C CA . ASN A 1 232 ? 52.882 17.548 32.995 1.00 26.21 232 ASN A CA 1
ATOM 1790 C C . ASN A 1 232 ? 52.099 16.600 33.883 1.00 26.56 232 ASN A C 1
ATOM 1791 O O . ASN A 1 232 ? 50.901 16.795 34.105 1.00 25.88 232 ASN A O 1
ATOM 1796 N N . LYS A 1 233 ? 52.788 15.589 34.411 1.00 27.32 233 LYS A N 1
ATOM 1797 C CA . LYS A 1 233 ? 52.200 14.699 35.414 1.00 28.41 233 LYS A CA 1
ATOM 1798 C C . LYS A 1 233 ? 52.765 15.096 36.776 1.00 28.25 233 LYS A C 1
ATOM 1799 O O . LYS A 1 233 ? 53.989 15.121 36.941 1.00 29.28 233 LYS A O 1
ATOM 1804 N N . LEU A 1 234 ? 51.906 15.454 37.726 1.00 27.57 234 LEU A N 1
ATOM 1805 C CA . LEU A 1 234 ? 52.355 15.815 39.081 1.00 27.34 234 LEU A CA 1
ATOM 1806 C C . LEU A 1 234 ? 52.331 14.583 39.982 1.00 26.70 234 LEU A C 1
ATOM 1807 O O . LEU A 1 234 ? 52.010 13.484 39.528 1.00 26.71 234 LEU A O 1
ATOM 1812 N N . ALA A 1 235 ? 52.719 14.757 41.248 1.00 25.78 235 ALA A N 1
ATOM 1813 C CA . ALA A 1 235 ? 52.561 13.686 42.230 1.00 24.82 235 ALA A CA 1
ATOM 1814 C C . ALA A 1 235 ? 51.088 13.309 42.315 1.00 23.86 235 ALA A C 1
ATOM 1815 O O . ALA A 1 235 ? 50.223 14.185 42.267 1.00 23.04 235 ALA A O 1
ATOM 1817 N N . PRO A 1 236 ? 50.794 12.008 42.426 1.00 23.40 236 PRO A N 1
ATOM 1818 C CA . PRO A 1 236 ? 49.401 11.593 42.546 1.00 22.84 236 PRO A CA 1
ATOM 1819 C C . PRO A 1 236 ? 48.754 11.963 43.882 1.00 22.98 236 PRO A C 1
ATOM 1820 O O . PRO A 1 236 ? 49.449 12.305 44.851 1.00 24.18 236 PRO A O 1
ATOM 1824 N N . VAL A 1 237 ? 47.430 11.894 43.936 1.00 22.45 237 VAL A N 1
ATOM 1825 C CA . VAL A 1 237 ? 46.677 12.186 45.148 1.00 22.59 237 VAL A CA 1
ATOM 1826 C C . VAL A 1 237 ? 45.533 11.184 45.265 1.00 23.37 237 VAL A C 1
ATOM 1827 O O . VAL A 1 237 ? 45.033 10.709 44.244 1.00 22.34 237 VAL A O 1
ATOM 1831 N N . SER A 1 238 ? 45.147 10.860 46.500 1.00 24.21 238 SER A N 1
ATOM 1832 C CA . SER A 1 238 ? 44.144 9.807 46.792 1.00 24.89 238 SER A CA 1
ATOM 1833 C C . SER A 1 238 ? 44.634 8.420 46.385 1.00 25.23 238 SER A C 1
ATOM 1834 O O . SER A 1 238 ? 43.831 7.573 45.970 1.00 25.54 238 SER A O 1
ATOM 1837 N N . SER A 1 239 ? 45.941 8.186 46.511 1.00 25.63 239 SER A N 1
ATOM 1838 C CA . SER A 1 239 ? 46.556 6.901 46.180 1.00 25.48 239 SER A CA 1
ATOM 1839 C C . SER A 1 239 ? 46.145 5.819 47.168 1.00 25.56 239 SER A C 1
ATOM 1840 O O . SER A 1 239 ? 45.848 6.111 48.330 1.00 25.31 239 SER A O 1
ATOM 1843 N N . PRO A 1 240 ? 46.144 4.561 46.721 1.00 25.32 240 PRO A N 1
ATOM 1844 C CA . PRO A 1 240 ? 46.451 4.046 45.386 1.00 25.01 240 PRO A CA 1
ATOM 1845 C C . PRO A 1 240 ? 45.265 3.982 44.413 1.00 24.48 240 PRO A C 1
ATOM 1846 O O . PRO A 1 240 ? 45.482 3.775 43.213 1.00 25.51 240 PRO A O 1
ATOM 1850 N N . ASP A 1 241 ? 44.050 4.114 44.928 1.00 23.24 241 ASP A N 1
ATOM 1851 C CA . ASP A 1 241 ? 42.841 3.848 44.136 1.00 22.61 241 ASP A CA 1
ATOM 1852 C C . ASP A 1 241 ? 42.266 5.055 43.368 1.00 22.03 241 ASP A C 1
ATOM 1853 O O . ASP A 1 241 ? 41.723 4.872 42.276 1.00 20.89 241 ASP A O 1
ATOM 1858 N N . GLY A 1 242 ? 42.352 6.254 43.942 1.00 21.14 242 GLY A N 1
ATOM 1859 C CA . GLY A 1 242 ? 41.777 7.457 43.316 1.00 20.24 242 GLY A CA 1
ATOM 1860 C C . GLY A 1 242 ? 40.298 7.610 43.598 1.00 18.99 242 GLY A C 1
ATOM 1861 O O . GLY A 1 242 ? 39.672 6.742 44.191 1.00 19.04 242 GLY A O 1
ATOM 1862 N N . VAL A 1 243 ? 39.734 8.744 43.183 1.00 18.27 243 VAL A N 1
ATOM 1863 C CA . VAL A 1 243 ? 38.305 8.988 43.277 1.00 17.71 243 VAL A CA 1
ATOM 1864 C C . VAL A 1 243 ? 37.833 9.567 41.951 1.00 16.64 243 VAL A C 1
ATOM 1865 O O . VAL A 1 243 ? 38.625 9.824 41.077 1.00 16.90 243 VAL A O 1
ATOM 1869 N N . ALA A 1 244 ? 36.531 9.713 41.797 1.00 15.88 244 ALA A N 1
ATOM 1870 C CA . ALA A 1 244 ? 35.977 10.494 40.702 1.00 15.43 244 ALA A CA 1
ATOM 1871 C C . ALA A 1 244 ? 34.872 11.361 41.277 1.00 15.68 244 ALA A C 1
ATOM 1872 O O . ALA A 1 244 ? 34.311 11.059 42.327 1.00 16.01 244 ALA A O 1
ATOM 1874 N N . GLY A 1 245 ? 34.559 12.453 40.586 1.00 15.38 245 GLY A N 1
ATOM 1875 C CA . GLY A 1 245 ? 33.545 13.371 41.058 1.00 15.42 245 GLY A CA 1
ATOM 1876 C C . GLY A 1 245 ? 33.961 14.235 42.244 1.00 16.50 245 GLY A C 1
ATOM 1877 O O . GLY A 1 245 ? 33.122 14.728 42.975 1.00 16.69 245 GLY A O 1
ATOM 1878 N N . GLY A 1 246 ? 35.268 14.415 42.421 1.00 17.40 246 GLY A N 1
ATOM 1879 C CA . GLY A 1 246 ? 35.766 15.233 43.526 1.00 18.05 246 GLY A CA 1
ATOM 1880 C C . GLY A 1 246 ? 35.665 16.704 43.173 1.00 19.02 246 GLY A C 1
ATOM 1881 O O . GLY A 1 246 ? 35.262 17.079 42.059 1.00 19.06 246 GLY A O 1
ATOM 1882 N N . PHE A 1 247 ? 36.042 17.531 44.151 1.00 20.47 247 PHE A N 1
ATOM 1883 C CA . PHE A 1 247 ? 35.937 18.986 44.048 1.00 21.32 247 PHE A CA 1
ATOM 1884 C C . PHE A 1 247 ? 37.345 19.552 44.099 1.00 22.34 247 PHE A C 1
ATOM 1885 O O . PHE A 1 247 ? 38.178 19.072 44.868 1.00 22.18 247 PHE A O 1
ATOM 1893 N N . ALA A 1 248 ? 37.624 20.547 43.274 1.00 23.00 248 ALA A N 1
ATOM 1894 C CA . ALA A 1 248 ? 38.971 21.108 43.217 1.00 23.08 248 ALA A CA 1
ATOM 1895 C C . ALA A 1 248 ? 38.869 22.615 43.121 1.00 23.51 248 ALA A C 1
ATOM 1896 O O . ALA A 1 248 ? 37.917 23.156 42.546 1.00 22.48 248 ALA A O 1
ATOM 1898 N N . GLY A 1 249 ? 39.843 23.286 43.730 1.00 24.00 249 GLY A N 1
ATOM 1899 C CA . GLY A 1 249 ? 39.920 24.743 43.631 1.00 25.08 249 GLY A CA 1
ATOM 1900 C C . GLY A 1 249 ? 41.291 25.231 44.044 1.00 25.84 249 GLY A C 1
ATOM 1901 O O . GLY A 1 249 ? 42.143 24.441 44.435 1.00 26.01 249 GLY A O 1
ATOM 1902 N N . ILE A 1 250 ? 41.511 26.537 43.900 1.00 27.20 250 ILE A N 1
ATOM 1903 C CA . ILE A 1 250 ? 42.716 27.191 44.403 1.00 28.26 250 ILE A CA 1
ATOM 1904 C C . ILE A 1 250 ? 42.301 28.151 45.527 1.00 28.56 250 ILE A C 1
ATOM 1905 O O . ILE A 1 250 ? 41.260 28.786 45.463 1.00 27.38 250 ILE A O 1
ATOM 1910 N N . SER A 1 251 ? 43.109 28.215 46.576 1.00 29.35 251 SER A N 1
ATOM 1911 C CA . SER A 1 251 ? 42.894 29.180 47.644 1.00 30.57 251 SER A CA 1
ATOM 1912 C C . SER A 1 251 ? 44.265 29.702 48.024 1.00 31.50 251 SER A C 1
ATOM 1913 O O . SER A 1 251 ? 45.139 28.928 48.407 1.00 30.86 251 SER A O 1
ATOM 1916 N N . ASN A 1 252 ? 44.462 31.006 47.864 1.00 32.55 252 ASN A N 1
ATOM 1917 C CA . ASN A 1 252 ? 45.705 31.647 48.266 1.00 33.43 252 ASN A CA 1
ATOM 1918 C C . ASN A 1 252 ? 46.900 30.863 47.735 1.00 32.97 252 ASN A C 1
ATOM 1919 O O . ASN A 1 252 ? 47.792 30.480 48.498 1.00 33.43 252 ASN A O 1
ATOM 1924 N N . ASP A 1 253 ? 46.868 30.600 46.425 1.00 32.32 253 ASP A N 1
ATOM 1925 C CA . ASP A 1 253 ? 47.938 29.900 45.691 1.00 31.71 253 ASP A CA 1
ATOM 1926 C C . ASP A 1 253 ? 48.044 28.383 45.939 1.00 31.01 253 ASP A C 1
ATOM 1927 O O . ASP A 1 253 ? 48.838 27.723 45.268 1.00 31.80 253 ASP A O 1
ATOM 1932 N N . SER A 1 254 ? 47.277 27.842 46.890 1.00 29.41 254 SER A N 1
ATOM 1933 C CA . SER A 1 254 ? 47.291 26.405 47.188 1.00 28.45 254 SER A CA 1
ATOM 1934 C C . SER A 1 254 ? 46.181 25.691 46.445 1.00 27.24 254 SER A C 1
ATOM 1935 O O . SER A 1 254 ? 45.047 26.121 46.459 1.00 25.23 254 SER A O 1
ATOM 1938 N N . LEU A 1 255 ? 46.543 24.563 45.860 1.00 27.08 255 LEU A N 1
ATOM 1939 C CA . LEU A 1 255 ? 45.647 23.757 45.067 1.00 27.08 255 LEU A CA 1
ATOM 1940 C C . LEU A 1 255 ? 44.979 22.794 46.044 1.00 26.88 255 LEU A C 1
ATOM 1941 O O . LEU A 1 255 ? 45.676 22.081 46.765 1.00 27.34 255 LEU A O 1
ATOM 1946 N N . ILE A 1 256 ? 43.651 22.839 46.109 1.00 26.22 256 ILE A N 1
ATOM 1947 C CA . ILE A 1 256 ? 42.845 21.993 46.988 1.00 26.10 256 ILE A CA 1
ATOM 1948 C C . ILE A 1 256 ? 42.278 20.839 46.155 1.00 25.30 256 ILE A C 1
ATOM 1949 O O . ILE A 1 256 ? 41.935 21.032 44.994 1.00 25.84 256 ILE A O 1
ATOM 1954 N N . PHE A 1 257 ? 42.175 19.661 46.751 1.00 24.68 257 PHE A N 1
ATOM 1955 C CA . PHE A 1 257 ? 41.334 18.586 46.195 1.00 23.77 257 PHE A CA 1
ATOM 1956 C C . PHE A 1 257 ? 40.521 17.971 47.342 1.00 23.85 257 PHE A C 1
ATOM 1957 O O . PHE A 1 257 ? 41.105 17.529 48.330 1.00 24.15 257 PHE A O 1
ATOM 1965 N N . ALA A 1 258 ? 39.190 17.975 47.223 1.00 23.48 258 ALA A N 1
ATOM 1966 C CA . ALA A 1 258 ? 38.275 17.460 48.261 1.00 23.34 258 ALA A CA 1
ATOM 1967 C C . ALA A 1 258 ? 37.257 16.446 47.721 1.00 23.04 258 ALA A C 1
ATOM 1968 O O . ALA A 1 258 ? 36.818 16.558 46.586 1.00 23.99 258 ALA A O 1
ATOM 1970 N N . GLY A 1 259 ? 36.881 15.478 48.549 1.00 22.60 259 GLY A N 1
ATOM 1971 C CA . GLY A 1 259 ? 35.760 14.587 48.238 1.00 21.90 259 GLY A CA 1
ATOM 1972 C C . GLY A 1 259 ? 35.974 13.630 47.074 1.00 21.12 259 GLY A C 1
ATOM 1973 O O . GLY A 1 259 ? 37.099 13.250 46.737 1.00 20.72 259 GLY A O 1
ATOM 1974 N N . GLY A 1 260 ? 34.860 13.262 46.437 1.00 20.34 260 GLY A N 1
ATOM 1975 C CA . GLY A 1 260 ? 34.850 12.256 45.388 1.00 20.28 260 GLY A CA 1
ATOM 1976 C C . GLY A 1 260 ? 34.496 10.899 45.952 1.00 20.48 260 GLY A C 1
ATOM 1977 O O . GLY A 1 260 ? 34.431 10.718 47.168 1.00 20.34 260 GLY A O 1
ATOM 1978 N N . ALA A 1 261 ? 34.251 9.945 45.054 1.00 19.42 261 ALA A N 1
ATOM 1979 C CA . ALA A 1 261 ? 33.889 8.585 45.451 1.00 19.98 261 ALA A CA 1
ATOM 1980 C C . ALA A 1 261 ? 34.783 7.576 44.718 1.00 19.65 261 ALA A C 1
ATOM 1981 O O . ALA A 1 261 ? 35.218 7.805 43.587 1.00 18.17 261 ALA A O 1
ATOM 1983 N N . GLY A 1 262 ? 35.071 6.460 45.377 1.00 21.08 262 GLY A N 1
ATOM 1984 C CA . GLY A 1 262 ? 35.903 5.415 44.778 1.00 21.64 262 GLY A CA 1
ATOM 1985 C C . GLY A 1 262 ? 35.565 4.023 45.273 1.00 22.43 262 GLY A C 1
ATOM 1986 O O . GLY A 1 262 ? 34.614 3.844 46.016 1.00 22.45 262 GLY A O 1
ATOM 1987 N N . PHE A 1 263 ? 36.371 3.063 44.829 1.00 23.49 263 PHE A N 1
ATOM 1988 C CA . PHE A 1 263 ? 36.221 1.659 45.215 1.00 24.96 263 PHE A CA 1
ATOM 1989 C C . PHE A 1 263 ? 37.558 1.158 45.724 1.00 25.72 263 PHE A C 1
ATOM 1990 O O . PHE A 1 263 ? 38.449 0.836 44.942 1.00 25.56 263 PHE A O 1
ATOM 1998 N N . LYS A 1 264 ? 37.698 1.140 47.048 1.00 27.73 264 LYS A N 1
ATOM 1999 C CA . LYS A 1 264 ? 38.913 0.703 47.724 1.00 29.72 264 LYS A CA 1
ATOM 2000 C C . LYS A 1 264 ? 39.355 -0.686 47.262 1.00 28.44 264 LYS A C 1
ATOM 2001 O O . LYS A 1 264 ? 38.575 -1.634 47.311 1.00 29.44 264 LYS A O 1
ATOM 2007 N N . GLY A 1 265 ? 40.599 -0.796 46.800 1.00 27.68 265 GLY A N 1
ATOM 2008 C CA . GLY A 1 265 ? 41.159 -2.072 46.352 1.00 27.08 265 GLY A CA 1
ATOM 2009 C C . GLY A 1 265 ? 40.929 -2.417 44.888 1.00 26.38 265 GLY A C 1
ATOM 2010 O O . GLY A 1 265 ? 41.384 -3.468 44.418 1.00 26.51 265 GLY A O 1
ATOM 2011 N N . SER A 1 266 ? 40.258 -1.533 44.148 1.00 25.43 266 SER A N 1
ATOM 2012 C CA . SER A 1 266 ? 40.007 -1.762 42.732 1.00 24.32 266 SER A CA 1
ATOM 2013 C C . SER A 1 266 ? 41.280 -1.715 41.890 1.00 23.92 266 SER A C 1
ATOM 2014 O O . SER A 1 266 ? 41.450 -2.527 40.982 1.00 23.36 266 SER A O 1
ATOM 2017 N N . ARG A 1 267 ? 42.190 -0.783 42.186 1.00 23.23 267 ARG A N 1
ATOM 2018 C CA . ARG A 1 267 ? 43.444 -0.710 41.441 1.00 24.23 267 ARG A CA 1
ATOM 2019 C C . ARG A 1 267 ? 44.252 -2.011 41.617 1.00 25.25 267 ARG A C 1
ATOM 2020 O O . ARG A 1 267 ? 44.820 -2.546 40.648 1.00 25.04 267 ARG A O 1
ATOM 2028 N N . GLU A 1 268 ? 44.318 -2.501 42.854 1.00 27.38 268 GLU A N 1
ATOM 2029 C CA . GLU A 1 268 ? 44.970 -3.779 43.146 1.00 28.50 268 GLU A CA 1
ATOM 2030 C C . GLU A 1 268 ? 44.353 -4.901 42.307 1.00 27.45 268 GLU A C 1
ATOM 2031 O O . GLU A 1 268 ? 45.085 -5.641 41.645 1.00 27.40 268 GLU A O 1
ATOM 2037 N N . ASN A 1 269 ? 43.023 -5.016 42.322 1.00 26.89 269 ASN A N 1
ATOM 2038 C CA . ASN A 1 269 ? 42.335 -6.029 41.504 1.00 26.57 269 ASN A CA 1
ATOM 2039 C C . ASN A 1 269 ? 42.707 -5.901 40.030 1.00 26.06 269 ASN A C 1
ATOM 2040 O O . ASN A 1 269 ? 42.987 -6.889 39.352 1.00 26.26 269 ASN A O 1
ATOM 2045 N N . TYR A 1 270 ? 42.683 -4.671 39.518 1.00 25.43 270 TYR A N 1
ATOM 2046 C CA . TYR A 1 270 ? 43.008 -4.442 38.122 1.00 25.01 270 TYR A CA 1
ATOM 2047 C C . TYR A 1 270 ? 44.447 -4.849 37.807 1.00 26.53 270 TYR A C 1
ATOM 2048 O O . TYR A 1 270 ? 44.705 -5.486 36.780 1.00 26.19 270 TYR A O 1
ATOM 2057 N N . GLN A 1 271 ? 45.371 -4.493 38.700 1.00 28.69 271 GLN A N 1
ATOM 2058 C CA . GLN A 1 271 ? 46.784 -4.841 38.543 1.00 30.92 271 GLN A CA 1
ATOM 2059 C C . GLN A 1 271 ? 46.999 -6.362 38.583 1.00 31.09 271 GLN A C 1
ATOM 2060 O O . GLN A 1 271 ? 47.875 -6.885 37.910 1.00 31.59 271 GLN A O 1
ATOM 2066 N N . ASN A 1 272 ? 46.166 -7.056 39.354 1.00 31.86 272 ASN A N 1
ATOM 2067 C CA . ASN A 1 272 ? 46.173 -8.524 39.404 1.00 32.14 272 ASN A CA 1
ATOM 2068 C C . ASN A 1 272 ? 45.349 -9.186 38.284 1.00 31.64 272 ASN A C 1
ATOM 2069 O O . ASN A 1 272 ? 45.100 -10.405 38.324 1.00 32.69 272 ASN A O 1
ATOM 2074 N N . GLY A 1 273 ? 44.913 -8.399 37.296 1.00 30.47 273 GLY A N 1
ATOM 2075 C CA . GLY A 1 273 ? 44.309 -8.935 36.088 1.00 29.01 273 GLY A CA 1
ATOM 2076 C C . GLY A 1 273 ? 42.804 -9.080 36.100 1.00 28.18 273 GLY A C 1
ATOM 2077 O O . GLY A 1 273 ? 42.258 -9.684 35.185 1.00 28.07 273 GLY A O 1
ATOM 2078 N N . LYS A 1 274 ? 42.135 -8.537 37.116 1.00 26.97 274 LYS A N 1
ATOM 2079 C CA . LYS A 1 274 ? 40.672 -8.507 37.143 1.00 26.35 274 LYS A CA 1
ATOM 2080 C C . LYS A 1 274 ? 40.214 -7.201 36.487 1.00 25.12 274 LYS A C 1
ATOM 2081 O O . LYS A 1 274 ? 40.163 -6.150 37.138 1.00 24.66 274 LYS A O 1
ATOM 2085 N N . ASN A 1 275 ? 39.892 -7.269 35.203 1.00 23.99 275 ASN A N 1
ATOM 2086 C CA . ASN A 1 275 ? 39.394 -6.080 34.479 1.00 22.72 275 ASN A CA 1
ATOM 2087 C C . ASN A 1 275 ? 38.154 -5.478 35.131 1.00 22.92 275 ASN A C 1
ATOM 2088 O O . ASN A 1 275 ? 38.006 -4.235 35.190 1.00 21.88 275 ASN A O 1
ATOM 2093 N N . TYR A 1 276 ? 37.241 -6.330 35.592 1.00 22.64 276 TYR A N 1
ATOM 2094 C CA . TYR A 1 276 ? 36.043 -5.880 36.286 1.00 23.27 276 TYR A CA 1
ATOM 2095 C C . TYR A 1 276 ? 36.528 -5.589 37.688 1.00 23.62 276 TYR A C 1
ATOM 2096 O O . TYR A 1 276 ? 36.269 -6.334 38.629 1.00 23.94 276 TYR A O 1
ATOM 2105 N N . ALA A 1 277 ? 37.252 -4.481 37.807 1.00 23.43 277 ALA A N 1
ATOM 2106 C CA . ALA A 1 277 ? 38.067 -4.193 38.982 1.00 23.65 277 ALA A CA 1
ATOM 2107 C C . ALA A 1 277 ? 37.292 -3.939 40.269 1.00 24.01 277 ALA A C 1
ATOM 2108 O O . ALA A 1 277 ? 37.854 -4.101 41.348 1.00 24.56 277 ALA A O 1
ATOM 2110 N N . HIS A 1 278 ? 36.025 -3.546 40.169 1.00 24.24 278 HIS A N 1
ATOM 2111 C CA . HIS A 1 278 ? 35.211 -3.125 41.314 1.00 25.10 278 HIS A CA 1
ATOM 2112 C C . HIS A 1 278 ? 34.051 -4.090 41.598 1.00 26.31 278 HIS A C 1
ATOM 2113 O O . HIS A 1 278 ? 33.168 -3.797 42.410 1.00 26.23 278 HIS A O 1
ATOM 2120 N N . GLU A 1 279 ? 34.062 -5.246 40.931 1.00 27.66 279 GLU A N 1
ATOM 2121 C CA . GLU A 1 279 ? 33.046 -6.282 41.139 1.00 29.32 279 GLU A CA 1
ATOM 2122 C C . GLU A 1 279 ? 32.849 -6.589 42.628 1.00 29.72 279 GLU A C 1
ATOM 2123 O O . GLU A 1 279 ? 33.813 -6.882 43.317 1.00 29.95 279 GLU A O 1
ATOM 2129 N N . GLY A 1 280 ? 31.612 -6.450 43.105 1.00 30.80 280 GLY A N 1
ATOM 2130 C CA . GLY A 1 280 ? 31.233 -6.781 44.483 1.0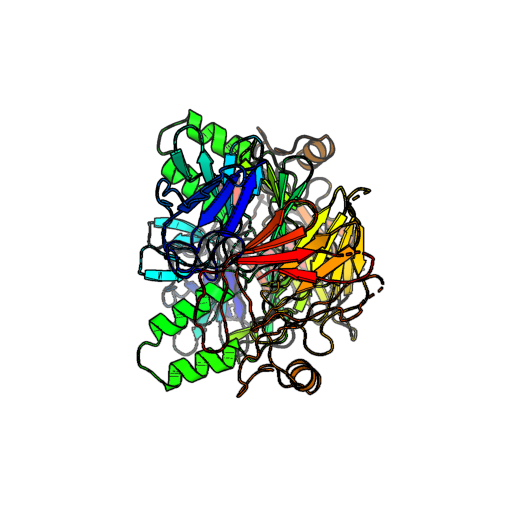0 31.38 280 GLY A CA 1
ATOM 2131 C C . GLY A 1 280 ? 31.273 -5.642 45.492 1.00 31.90 280 GLY A C 1
ATOM 2132 O O . GLY A 1 280 ? 30.669 -5.730 46.568 1.00 31.81 280 GLY A O 1
ATOM 2133 N N . LEU A 1 281 ? 31.958 -4.556 45.146 1.00 32.28 281 LEU A N 1
ATOM 2134 C CA . LEU A 1 281 ? 32.307 -3.530 46.136 1.00 32.35 281 LEU A CA 1
ATOM 2135 C C . LEU A 1 281 ? 31.266 -2.452 46.307 1.00 33.19 281 LEU A C 1
ATOM 2136 O O . LEU A 1 281 ? 30.429 -2.217 45.431 1.00 33.75 281 LEU A O 1
ATOM 2141 N N . LYS A 1 282 ? 31.315 -1.825 47.480 1.00 34.06 282 LYS A N 1
ATOM 2142 C CA . LYS A 1 282 ? 30.449 -0.707 47.795 1.00 34.56 282 LYS A CA 1
ATOM 2143 C C . LYS A 1 282 ? 31.270 0.552 47.530 1.00 34.78 282 LYS A C 1
ATOM 2144 O O . LYS A 1 282 ? 32.495 0.564 47.679 1.00 34.12 282 LYS A O 1
ATOM 2147 N N . LYS A 1 283 ? 30.585 1.587 47.080 1.00 35.48 283 LYS A N 1
ATOM 2148 C CA . LYS A 1 283 ? 31.225 2.866 46.824 1.00 35.65 283 LYS A CA 1
ATOM 2149 C C . LYS A 1 283 ? 31.579 3.453 48.193 1.00 34.36 283 LYS A C 1
ATOM 2150 O O . LYS A 1 283 ? 30.870 3.210 49.169 1.00 34.86 283 LYS A O 1
ATOM 2156 N N . SER A 1 284 ? 32.700 4.159 48.288 1.00 32.46 284 SER A N 1
ATOM 2157 C CA . SER A 1 284 ? 32.976 4.969 49.479 1.00 30.80 284 SER A CA 1
ATOM 2158 C C . SER A 1 284 ? 33.070 6.420 49.032 1.00 29.52 284 SER A C 1
ATOM 2159 O O . SER A 1 284 ? 33.602 6.706 47.965 1.00 29.05 284 SER A O 1
ATOM 2162 N N . TYR A 1 285 ? 32.506 7.323 49.827 1.00 27.90 285 TYR A N 1
ATOM 2163 C CA . TYR A 1 285 ? 32.565 8.746 49.515 1.00 27.08 285 TYR A CA 1
ATOM 2164 C C . TYR A 1 285 ? 33.565 9.375 50.453 1.00 26.93 285 TYR A C 1
ATOM 2165 O O . TYR A 1 285 ? 33.493 9.192 51.665 1.00 26.35 285 TYR A O 1
ATOM 2174 N N . SER A 1 286 ? 34.496 10.121 49.881 1.00 26.64 286 SER A N 1
ATOM 2175 C CA . SER A 1 286 ? 35.620 10.666 50.642 1.00 27.24 286 SER A CA 1
ATOM 2176 C C . SER A 1 286 ? 35.297 11.970 51.381 1.00 27.46 286 SER A C 1
ATOM 2177 O O . SER A 1 286 ? 34.637 12.872 50.840 1.00 27.48 286 SER A O 1
ATOM 2180 N N . THR A 1 287 ? 35.743 12.038 52.634 1.00 27.75 287 THR A N 1
ATOM 2181 C CA . THR A 1 287 ? 35.793 13.295 53.385 1.00 28.02 287 THR A CA 1
ATOM 2182 C C . THR A 1 287 ? 37.171 13.960 53.307 1.00 27.84 287 THR A C 1
ATOM 2183 O O . THR A 1 287 ? 37.358 15.044 53.852 1.00 28.41 287 THR A O 1
ATOM 2187 N N . ASP A 1 288 ? 38.144 13.319 52.661 1.00 27.52 288 ASP A N 1
ATOM 2188 C CA . ASP A 1 288 ? 39.510 13.860 52.650 1.00 27.00 288 ASP A CA 1
ATOM 2189 C C . ASP A 1 288 ? 39.585 15.221 51.951 1.00 26.62 288 ASP A C 1
ATOM 2190 O O . ASP A 1 288 ? 38.875 15.479 50.979 1.00 26.71 288 ASP A O 1
ATOM 2195 N N . ILE A 1 289 ? 40.451 16.085 52.469 1.00 26.45 289 ILE A N 1
ATOM 2196 C CA . ILE A 1 289 ? 40.849 17.310 51.789 1.00 26.01 289 ILE A CA 1
ATOM 2197 C C . ILE A 1 289 ? 42.370 17.296 51.724 1.00 26.13 289 ILE A C 1
ATOM 2198 O O . ILE A 1 289 ? 43.025 17.119 52.754 1.00 26.39 289 ILE A O 1
ATOM 2203 N N A HIS A 1 290 ? 42.919 17.432 50.518 0.50 25.79 290 HIS A N 1
ATOM 2204 N N B HIS A 1 290 ? 42.927 17.497 50.533 0.50 25.88 290 HIS A N 1
ATOM 2205 C CA A HIS A 1 290 ? 44.360 17.389 50.278 0.50 25.84 290 HIS A CA 1
ATOM 2206 C CA B HIS A 1 290 ? 44.372 17.463 50.341 0.50 25.93 290 HIS A CA 1
ATOM 2207 C C A HIS A 1 290 ? 44.797 18.786 49.800 0.50 26.30 290 HIS A C 1
ATOM 2208 C C B HIS A 1 290 ? 44.873 18.738 49.694 0.50 26.38 290 HIS A C 1
ATOM 2209 O O A HIS A 1 290 ? 44.019 19.459 49.121 0.50 26.28 290 HIS A O 1
ATOM 2210 O O B HIS A 1 290 ? 44.273 19.243 48.746 0.50 26.23 290 HIS A O 1
ATOM 2223 N N . LEU A 1 291 ? 45.998 19.234 50.199 1.00 27.18 291 LEU A N 1
ATOM 2224 C CA . LEU A 1 291 ? 46.658 20.414 49.626 1.00 27.49 291 LEU A CA 1
ATOM 2225 C C . LEU A 1 291 ? 47.993 19.999 49.028 1.00 28.96 291 LEU A C 1
ATOM 2226 O O . LEU A 1 291 ? 48.691 19.149 49.567 1.00 28.61 291 LEU A O 1
ATOM 2231 N N . TRP A 1 292 ? 48.359 20.620 47.912 1.00 30.69 292 TRP A N 1
ATOM 2232 C CA . TRP A 1 292 ? 49.582 20.279 47.200 1.00 32.67 292 TRP A CA 1
ATOM 2233 C C . TRP A 1 292 ? 50.706 21.232 47.673 1.00 32.87 292 TRP A C 1
ATOM 2234 O O . TRP A 1 292 ? 50.543 22.454 47.634 1.00 32.44 292 TRP A O 1
ATOM 2245 N N . HIS A 1 293 ? 51.804 20.657 48.182 1.00 33.23 293 HIS A N 1
ATOM 2246 C CA . HIS A 1 293 ? 52.942 21.438 48.712 1.00 33.17 293 HIS A CA 1
ATOM 2247 C C . HIS A 1 293 ? 54.243 20.628 48.722 1.00 33.51 293 HIS A C 1
ATOM 2248 O O . HIS A 1 293 ? 55.311 21.148 48.363 1.00 34.27 293 HIS A O 1
ATOM 2250 N N . TRP A 1 297 ? 51.483 16.006 48.039 1.00 27.73 297 TRP A N 1
ATOM 2251 C CA . TRP A 1 297 ? 50.141 16.277 48.575 1.00 27.23 297 TRP A CA 1
ATOM 2252 C C . TRP A 1 297 ? 50.017 15.921 50.051 1.00 28.23 297 TRP A C 1
ATOM 2253 O O . TRP A 1 297 ? 50.374 14.817 50.439 1.00 29.16 297 TRP A O 1
ATOM 2264 N N . ASP A 1 298 ? 49.451 16.824 50.843 1.00 28.78 298 ASP A N 1
ATOM 2265 C CA . ASP A 1 298 ? 49.240 16.600 52.267 1.00 29.91 298 ASP A CA 1
ATOM 2266 C C . ASP A 1 298 ? 47.761 16.665 52.621 1.00 30.22 298 ASP A C 1
ATOM 2267 O O . ASP A 1 298 ? 47.073 17.626 52.263 1.00 30.07 298 ASP A O 1
ATOM 2272 N N . LYS A 1 299 ? 47.270 15.663 53.346 1.00 30.84 299 LYS A N 1
ATOM 2273 C CA . LYS A 1 299 ? 45.918 15.729 53.898 1.00 31.91 299 LYS A CA 1
ATOM 2274 C C . LYS A 1 299 ? 45.863 16.850 54.939 1.00 31.66 299 LYS A C 1
ATOM 2275 O O . LYS A 1 299 ? 46.682 16.872 55.875 1.00 31.98 299 LYS A O 1
ATOM 2281 N N . SER A 1 300 ? 44.922 17.784 54.774 1.00 31.56 300 SER A N 1
ATOM 2282 C CA . SER A 1 300 ? 44.885 19.008 55.586 1.00 31.74 300 SER A CA 1
ATOM 2283 C C . SER A 1 300 ? 43.560 19.284 56.288 1.00 31.91 300 SER A C 1
ATOM 2284 O O . SER A 1 300 ? 43.451 20.246 57.038 1.00 33.58 300 SER A O 1
ATOM 2286 N N . GLY A 1 301 ? 42.554 18.448 56.086 1.00 32.28 301 GLY A N 1
ATOM 2287 C CA . GLY A 1 301 ? 41.264 18.691 56.712 1.00 31.81 301 GLY A CA 1
ATOM 2288 C C . GLY A 1 301 ? 40.284 17.591 56.387 1.00 31.62 301 GLY A C 1
ATOM 2289 O O . GLY A 1 301 ? 40.653 16.576 55.784 1.00 32.32 301 GLY A O 1
ATOM 2290 N N . GLU A 1 302 ? 39.034 17.786 56.789 1.00 31.45 302 GLU A N 1
ATOM 2291 C CA . GLU A 1 302 ? 38.010 16.783 56.555 1.00 30.99 302 GLU A CA 1
ATOM 2292 C C . GLU A 1 302 ? 36.624 17.408 56.414 1.00 30.76 302 GLU A C 1
ATOM 2293 O O . GLU A 1 302 ? 36.241 18.302 57.170 1.00 30.94 302 GLU A O 1
ATOM 2295 N N . LEU A 1 303 ? 35.883 16.942 55.415 1.00 30.38 303 LEU A N 1
ATOM 2296 C CA . LEU A 1 303 ? 34.478 17.270 55.297 1.00 30.00 303 LEU A CA 1
ATOM 2297 C C . LEU A 1 303 ? 33.725 16.518 56.383 1.00 30.11 303 LEU A C 1
ATOM 2298 O O . LEU A 1 303 ? 34.186 15.488 56.874 1.00 30.07 303 LEU A O 1
ATOM 2303 N N . SER A 1 304 ? 32.555 17.026 56.749 1.00 30.34 304 SER A N 1
ATOM 2304 C CA . SER A 1 304 ? 31.702 16.380 57.755 1.00 30.64 304 SER A CA 1
ATOM 2305 C C . SER A 1 304 ? 31.018 15.106 57.237 1.00 29.82 304 SER A C 1
ATOM 2306 O O . SER A 1 304 ? 30.565 14.251 58.017 1.00 30.37 304 SER A O 1
ATOM 2309 N N A GLN A 1 305 ? 30.939 14.993 55.916 0.50 29.09 305 GLN A N 1
ATOM 2310 N N B GLN A 1 305 ? 30.920 14.996 55.918 0.50 28.96 305 GLN A N 1
ATOM 2311 C CA A GLN A 1 305 ? 30.365 13.826 55.276 0.50 28.28 305 GLN A CA 1
ATOM 2312 C CA B GLN A 1 305 ? 30.368 13.811 55.287 0.50 28.01 305 GLN A CA 1
ATOM 2313 C C A GLN A 1 305 ? 30.971 13.694 53.893 0.50 27.21 305 GLN A C 1
ATOM 2314 C C B GLN A 1 305 ? 30.945 13.693 53.890 0.50 27.07 305 GLN A C 1
ATOM 2315 O O A GLN A 1 305 ? 31.303 14.695 53.263 0.50 26.63 305 GLN A O 1
ATOM 2316 O O B GLN A 1 305 ? 31.228 14.702 53.249 0.50 26.47 305 GLN A O 1
ATOM 2327 N N . GLY A 1 306 ? 31.108 12.457 53.425 1.00 26.38 306 GLY A N 1
ATOM 2328 C CA . GLY A 1 306 ? 31.657 12.200 52.106 1.00 25.04 306 GLY A CA 1
ATOM 2329 C C . GLY A 1 306 ? 30.721 12.774 51.064 1.00 23.81 306 GLY A C 1
ATOM 2330 O O . GLY A 1 306 ? 29.512 12.758 51.248 1.00 23.41 306 GLY A O 1
ATOM 2331 N N . ARG A 1 307 ? 31.299 13.312 49.996 1.00 22.41 307 ARG A N 1
ATOM 2332 C CA . ARG A 1 307 ? 30.531 14.042 48.991 1.00 22.12 307 ARG A CA 1
ATOM 2333 C C . ARG A 1 307 ? 31.228 13.955 47.648 1.00 20.48 307 ARG A C 1
ATOM 2334 O O . ARG A 1 307 ? 32.455 14.006 47.566 1.00 20.44 307 ARG A O 1
ATOM 2342 N N . ALA A 1 308 ? 30.428 13.824 46.586 1.00 19.37 308 ALA A N 1
ATOM 2343 C CA . ALA A 1 308 ? 30.951 13.758 45.223 1.00 18.62 308 ALA A CA 1
ATOM 2344 C C . ALA A 1 308 ? 29.894 14.316 44.264 1.00 18.40 308 ALA A C 1
ATOM 2345 O O . ALA A 1 308 ? 28.727 14.394 44.611 1.00 19.12 308 ALA A O 1
ATOM 2347 N N . TYR A 1 309 ? 30.297 14.688 43.064 1.00 18.23 309 TYR A N 1
ATOM 2348 C CA . TYR A 1 309 ? 29.309 15.015 42.006 1.00 18.26 309 TYR A CA 1
ATOM 2349 C C . TYR A 1 309 ? 28.380 16.158 42.392 1.00 18.62 309 TYR A C 1
ATOM 2350 O O . TYR A 1 309 ? 27.160 16.066 42.327 1.00 18.57 309 TYR A O 1
ATOM 2359 N N . GLY A 1 310 ? 29.001 17.250 42.803 1.00 18.35 310 GLY A N 1
ATOM 2360 C CA . GLY A 1 310 ? 28.324 18.540 42.958 1.00 18.56 310 GLY A CA 1
ATOM 2361 C C . GLY A 1 310 ? 28.971 19.591 42.084 1.00 18.63 310 GLY A C 1
ATOM 2362 O O . GLY A 1 310 ? 29.614 19.278 41.096 1.00 19.78 310 GLY A O 1
ATOM 2363 N N . VAL A 1 311 ? 28.803 20.854 42.459 1.00 18.50 311 VAL A N 1
ATOM 2364 C CA . VAL A 1 311 ? 29.362 21.972 41.698 1.00 18.41 311 VAL A CA 1
ATOM 2365 C C . VAL A 1 311 ? 30.480 22.626 42.518 1.00 18.86 311 VAL A C 1
ATOM 2366 O O . VAL A 1 311 ? 30.294 22.856 43.695 1.00 20.31 311 VAL A O 1
ATOM 2370 N N . SER A 1 312 ? 31.632 22.832 41.887 1.00 18.42 312 SER A N 1
ATOM 2371 C CA . SER A 1 312 ? 32.781 23.537 42.487 1.00 19.11 312 SER A CA 1
ATOM 2372 C C . SER A 1 312 ? 32.901 24.865 41.806 1.00 18.99 312 SER A C 1
ATOM 2373 O O . SER A 1 312 ? 32.966 24.913 40.586 1.00 19.32 312 SER A O 1
ATOM 2376 N N . LEU A 1 313 ? 33.062 25.928 42.595 1.00 19.48 313 LEU A N 1
ATOM 2377 C CA . LEU A 1 313 ? 33.278 27.253 42.041 1.00 19.89 313 LEU A CA 1
ATOM 2378 C C . LEU A 1 313 ? 34.301 28.031 42.867 1.00 20.31 313 LEU A C 1
ATOM 2379 O O . LEU A 1 313 ? 34.352 27.865 44.077 1.00 19.85 313 LEU A O 1
ATOM 2384 N N . PRO A 1 314 ? 35.076 28.898 42.201 1.00 21.32 314 PRO A N 1
ATOM 2385 C CA . PRO A 1 314 ? 35.960 29.819 42.915 1.00 22.53 314 PRO A CA 1
ATOM 2386 C C . PRO A 1 314 ? 35.135 30.956 43.452 1.00 23.71 314 PRO A C 1
ATOM 2387 O O . PRO A 1 314 ? 34.352 31.546 42.706 1.00 23.99 3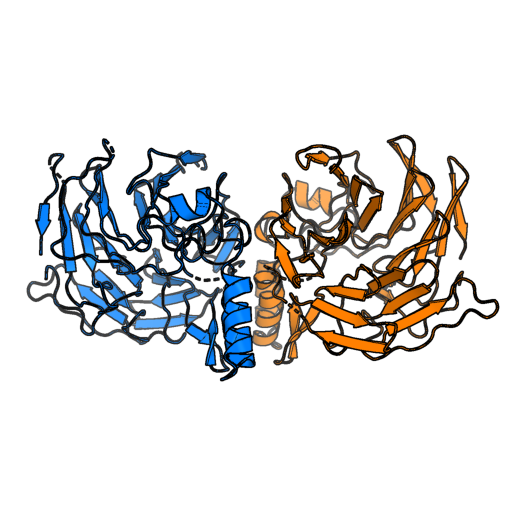14 PRO A O 1
ATOM 2391 N N . TRP A 1 315 ? 35.291 31.244 44.735 1.00 25.64 315 TRP A N 1
ATOM 2392 C CA . TRP A 1 315 ? 34.589 32.368 45.342 1.00 27.91 315 TRP A CA 1
ATOM 2393 C C . TRP A 1 315 ? 35.419 32.962 46.470 1.00 28.68 315 TRP A C 1
ATOM 2394 O O . TRP A 1 315 ? 35.775 32.260 47.418 1.00 28.76 315 TRP A O 1
ATOM 2405 N N . ASN A 1 316 ? 35.732 34.252 46.355 1.00 29.67 316 ASN A N 1
ATOM 2406 C CA . ASN A 1 316 ? 36.514 34.945 47.383 1.00 30.12 316 ASN A CA 1
ATOM 2407 C C . ASN A 1 316 ? 37.753 34.158 47.823 1.00 29.49 316 ASN A C 1
ATOM 2408 O O . ASN A 1 316 ? 37.933 33.884 49.017 1.00 30.09 316 ASN A O 1
ATOM 2413 N N . ASN A 1 317 ? 38.585 33.772 46.857 1.00 28.59 317 ASN A N 1
ATOM 2414 C CA . ASN A 1 317 ? 39.831 33.036 47.143 1.00 27.96 317 ASN A CA 1
ATOM 2415 C C . ASN A 1 317 ? 39.615 31.767 47.984 1.00 27.32 317 ASN A C 1
ATOM 2416 O O . ASN A 1 317 ? 40.469 31.376 48.785 1.00 27.13 317 ASN A O 1
ATOM 2421 N N . SER A 1 318 ? 38.460 31.126 47.783 1.00 26.44 318 SER A N 1
ATOM 2422 C CA . SER A 1 318 ? 38.089 29.911 48.490 1.00 25.56 318 SER A CA 1
ATOM 2423 C C . SER A 1 318 ? 37.484 28.961 47.467 1.00 24.16 318 SER A C 1
ATOM 2424 O O . SER A 1 318 ? 37.240 29.353 46.331 1.00 24.20 318 SER A O 1
ATOM 2427 N N . LEU A 1 319 ? 37.254 27.726 47.887 1.00 22.96 319 LEU A N 1
ATOM 2428 C CA . LEU A 1 319 ? 36.581 26.742 47.055 1.00 22.25 319 LEU A CA 1
ATOM 2429 C C . LEU A 1 319 ? 35.180 26.609 47.607 1.00 21.78 319 LEU A C 1
ATOM 2430 O O . LEU A 1 319 ? 35.000 26.188 48.743 1.00 21.56 319 LEU A O 1
ATOM 2435 N N . LEU A 1 320 ? 34.194 26.976 46.784 1.00 21.56 320 LEU A N 1
ATOM 2436 C CA . LEU A 1 320 ? 32.774 26.873 47.126 1.00 21.55 320 LEU A CA 1
ATOM 2437 C C . LEU A 1 320 ? 32.234 25.571 46.535 1.00 21.32 320 LEU A C 1
ATOM 2438 O O . LEU A 1 320 ? 32.317 25.379 45.340 1.00 21.96 320 LEU A O 1
ATOM 2443 N N . ILE A 1 321 ? 31.698 24.712 47.396 1.00 21.60 321 ILE A N 1
ATOM 2444 C CA . ILE A 1 321 ? 31.103 23.441 46.981 1.00 21.81 321 ILE A CA 1
ATOM 2445 C C . ILE A 1 321 ? 29.591 23.531 47.170 1.00 21.52 321 ILE A C 1
ATOM 2446 O O . ILE A 1 321 ? 29.123 23.807 48.273 1.00 22.16 321 ILE A O 1
ATOM 2451 N N . ILE A 1 322 ? 28.830 23.303 46.091 1.00 20.79 322 ILE A N 1
ATOM 2452 C CA . ILE A 1 322 ? 27.376 23.385 46.118 1.00 20.29 322 ILE A CA 1
ATOM 2453 C C . ILE A 1 322 ? 26.745 22.017 45.773 1.00 20.09 322 ILE A C 1
ATOM 2454 O O . ILE A 1 322 ? 27.034 21.422 44.727 1.00 20.21 322 ILE A O 1
ATOM 2459 N N . GLY A 1 323 ? 25.906 21.524 46.677 1.00 20.04 323 GLY A N 1
ATOM 2460 C CA . GLY A 1 323 ? 25.208 20.265 46.468 1.00 20.51 323 GLY A CA 1
ATOM 2461 C C . GLY A 1 323 ? 26.132 19.069 46.447 1.00 21.06 323 GLY A C 1
ATOM 2462 O O . GLY A 1 323 ? 27.233 19.101 47.016 1.00 21.06 323 GLY A O 1
ATOM 2463 N N . GLY A 1 324 ? 25.676 18.005 45.776 1.00 21.05 324 GLY A N 1
ATOM 2464 C CA . GLY A 1 324 ? 26.456 16.785 45.597 1.00 21.56 324 GLY A CA 1
ATOM 2465 C C . GLY A 1 324 ? 25.656 15.565 45.993 1.00 22.07 324 GLY A C 1
ATOM 2466 O O . GLY A 1 324 ? 24.504 15.677 46.415 1.00 21.51 324 GLY A O 1
ATOM 2467 N N . GLU A 1 325 ? 26.298 14.414 45.836 1.00 22.55 325 GLU A N 1
ATOM 2468 C CA . GLU A 1 325 ? 25.765 13.119 46.191 1.00 24.12 325 GLU A CA 1
ATOM 2469 C C . GLU A 1 325 ? 26.539 12.604 47.395 1.00 24.08 325 GLU A C 1
ATOM 2470 O O . GLU A 1 325 ? 27.741 12.829 47.516 1.00 23.46 325 GLU A O 1
ATOM 2476 N N . THR A 1 326 ? 25.838 11.853 48.239 1.00 24.85 326 THR A N 1
ATOM 2477 C CA . THR A 1 326 ? 26.410 11.273 49.446 1.00 25.31 326 THR A CA 1
ATOM 2478 C C . THR A 1 326 ? 26.215 9.755 49.421 1.00 25.94 326 THR A C 1
ATOM 2479 O O . THR A 1 326 ? 25.537 9.222 48.537 1.00 25.33 326 THR A O 1
ATOM 2483 N N . ALA A 1 327 ? 26.811 9.067 50.393 1.00 27.24 327 ALA A N 1
ATOM 2484 C CA . ALA A 1 327 ? 26.760 7.600 50.462 1.00 28.37 327 ALA A CA 1
ATOM 2485 C C . ALA A 1 327 ? 25.323 7.146 50.425 1.00 28.96 327 ALA A C 1
ATOM 2486 O O . ALA A 1 327 ? 24.480 7.730 51.085 1.00 30.00 327 ALA A O 1
ATOM 2488 N N . GLY A 1 328 ? 25.042 6.125 49.627 1.00 29.60 328 GLY A N 1
ATOM 2489 C CA . GLY A 1 328 ? 23.670 5.669 49.415 1.00 30.01 328 GLY A CA 1
ATOM 2490 C C . GLY A 1 328 ? 22.934 6.356 48.271 1.00 30.22 328 GLY A C 1
ATOM 2491 O O . GLY A 1 328 ? 21.836 5.933 47.892 1.00 31.19 328 GLY A O 1
ATOM 2492 N N . GLY A 1 329 ? 23.528 7.414 47.718 1.00 29.63 329 GLY A N 1
ATOM 2493 C CA . GLY A 1 329 ? 22.974 8.108 46.556 1.00 29.24 329 GLY A CA 1
ATOM 2494 C C . GLY A 1 329 ? 22.139 9.338 46.853 1.00 28.76 329 GLY A C 1
ATOM 2495 O O . GLY A 1 329 ? 21.625 9.975 45.931 1.00 28.47 329 GLY A O 1
ATOM 2496 N N . LYS A 1 330 ? 22.024 9.703 48.125 1.00 28.25 330 LYS A N 1
ATOM 2497 C CA . LYS A 1 330 ? 21.217 10.847 48.514 1.00 27.78 330 LYS A CA 1
ATOM 2498 C C . LYS A 1 330 ? 21.876 12.150 48.042 1.00 26.91 330 LYS A C 1
ATOM 2499 O O . LYS A 1 330 ? 23.020 12.432 48.381 1.00 26.40 330 LYS A O 1
ATOM 2502 N N . ALA A 1 331 ? 21.149 12.922 47.246 1.00 26.52 331 ALA A N 1
ATOM 2503 C CA . ALA A 1 331 ? 21.587 14.263 46.873 1.00 26.30 331 ALA A CA 1
ATOM 2504 C C . ALA A 1 331 ? 21.393 15.203 48.066 1.00 26.39 331 ALA A C 1
ATOM 2505 O O . ALA A 1 331 ? 20.534 14.965 48.922 1.00 26.79 331 ALA A O 1
ATOM 2507 N N . VAL A 1 332 ? 22.184 16.274 48.113 1.00 25.91 332 VAL A N 1
ATOM 2508 C CA . VAL A 1 332 ? 22.082 17.254 49.203 1.00 25.96 332 VAL A CA 1
ATOM 2509 C C . VAL A 1 332 ? 21.889 18.672 48.672 1.00 25.92 332 VAL A C 1
ATOM 2510 O O . VAL A 1 332 ? 22.058 18.945 47.487 1.00 26.12 332 VAL A O 1
ATOM 2514 N N . THR A 1 333 ? 21.490 19.568 49.564 1.00 25.97 333 THR A N 1
ATOM 2515 C CA . THR A 1 333 ? 21.110 20.920 49.182 1.00 26.34 333 THR A CA 1
ATOM 2516 C C . THR A 1 333 ? 22.069 21.979 49.736 1.00 26.57 333 THR A C 1
ATOM 2517 O O . THR A 1 333 ? 22.002 23.151 49.343 1.00 26.60 333 THR A O 1
ATOM 2521 N N . ASP A 1 334 ? 22.972 21.561 50.617 1.00 27.15 334 ASP A N 1
ATOM 2522 C CA . ASP A 1 334 ? 23.807 22.514 51.349 1.00 27.94 334 ASP A CA 1
ATOM 2523 C C . ASP A 1 334 ? 25.086 22.815 50.587 1.00 27.78 334 ASP A C 1
ATOM 2524 O O . ASP A 1 334 ? 25.476 22.078 49.668 1.00 28.13 334 ASP A O 1
ATOM 2529 N N . SER A 1 335 ? 25.742 23.909 50.962 1.00 27.80 335 SER A N 1
ATOM 2530 C CA . SER A 1 335 ? 27.009 24.294 50.364 1.00 27.68 335 SER A CA 1
ATOM 2531 C C . SER A 1 335 ? 28.076 24.399 51.446 1.00 27.91 335 SER A C 1
ATOM 2532 O O . SER A 1 335 ? 27.758 24.584 52.630 1.00 28.15 335 SER A O 1
ATOM 2535 N N . VAL A 1 336 ? 29.330 24.256 51.022 1.00 28.17 336 VAL A N 1
ATOM 2536 C CA . VAL A 1 336 ? 30.480 24.216 51.921 1.00 28.25 336 VAL A CA 1
ATOM 2537 C C . VAL A 1 336 ? 31.550 25.141 51.360 1.00 27.88 336 VAL A C 1
ATOM 2538 O O . VAL A 1 336 ? 31.701 25.269 50.156 1.00 26.73 336 VAL A O 1
ATOM 2542 N N . LEU A 1 337 ? 32.290 25.813 52.238 1.00 27.98 337 LEU A N 1
ATOM 2543 C CA . LEU A 1 337 ? 33.378 26.673 51.788 1.00 28.27 337 LEU A CA 1
ATOM 2544 C C . LEU A 1 337 ? 34.693 26.170 52.385 1.00 28.29 337 LEU A C 1
ATOM 2545 O O . LEU A 1 337 ? 34.768 25.912 53.582 1.00 28.86 337 LEU A O 1
ATOM 2550 N N . ILE A 1 338 ? 35.704 26.012 51.543 1.00 28.12 338 ILE A N 1
ATOM 2551 C CA . ILE A 1 338 ? 37.034 25.578 51.972 1.00 28.68 338 ILE A CA 1
ATOM 2552 C C . ILE A 1 338 ? 38.066 26.668 51.659 1.00 29.42 338 ILE A C 1
ATOM 2553 O O . ILE A 1 338 ? 38.205 27.101 50.518 1.00 28.34 338 ILE A O 1
ATOM 2558 N N . THR A 1 339 ? 38.796 27.094 52.694 1.00 30.84 339 THR A N 1
ATOM 2559 C CA . THR A 1 339 ? 39.823 28.135 52.558 1.00 31.90 339 THR A CA 1
ATOM 2560 C C . THR A 1 339 ? 41.157 27.662 53.119 1.00 31.92 339 THR A C 1
ATOM 2561 O O . THR A 1 339 ? 41.183 26.899 54.077 1.00 31.87 339 THR A O 1
ATOM 2565 N N . VAL A 1 340 ? 42.250 28.104 52.501 1.00 32.53 340 VAL A N 1
ATOM 2566 C CA . VAL A 1 340 ? 43.603 27.856 53.008 1.00 32.70 340 VAL A CA 1
ATOM 2567 C C . VAL A 1 340 ? 44.200 29.143 53.601 1.00 33.17 340 VAL A C 1
ATOM 2568 O O . VAL A 1 340 ? 44.288 30.171 52.919 1.00 33.78 340 VAL A O 1
ATOM 2572 N N . ASP A 1 342 ? 46.353 29.436 56.517 1.00 40.23 342 ASP A N 1
ATOM 2573 C CA . ASP A 1 342 ? 47.644 29.872 55.977 1.00 40.18 342 ASP A CA 1
ATOM 2574 C C . ASP A 1 342 ? 48.582 28.669 55.924 1.00 40.04 342 ASP A C 1
ATOM 2575 O O . ASP A 1 342 ? 49.276 28.369 56.894 1.00 40.75 342 ASP A O 1
ATOM 2576 N N . ASN A 1 343 ? 48.586 27.976 54.788 1.00 39.62 343 ASN A N 1
ATOM 2577 C CA . ASN A 1 343 ? 49.227 26.666 54.686 1.00 39.07 343 ASN A CA 1
ATOM 2578 C C . ASN A 1 343 ? 48.335 25.578 55.292 1.00 38.35 343 ASN A C 1
ATOM 2579 O O . ASN A 1 343 ? 48.680 24.393 55.252 1.00 38.67 343 ASN A O 1
ATOM 2580 N N . LYS A 1 344 ? 47.184 25.995 55.832 1.00 37.67 344 LYS A N 1
ATOM 2581 C CA . LYS A 1 344 ? 46.277 25.128 56.571 1.00 37.03 344 LYS A CA 1
ATOM 2582 C C . LYS A 1 344 ? 44.835 25.350 56.105 1.00 36.69 344 LYS A C 1
ATOM 2583 O O . LYS A 1 344 ? 44.468 26.448 55.677 0.50 36.44 344 LYS A O 1
ATOM 2585 N N . VAL A 1 345 ? 44.026 24.300 56.225 1.00 36.34 345 VAL A N 1
ATOM 2586 C CA . VAL A 1 345 ? 42.673 24.282 55.684 1.00 35.98 345 VAL A CA 1
ATOM 2587 C C . VAL A 1 345 ? 41.628 24.585 56.758 1.00 36.16 345 VAL A C 1
ATOM 2588 O O . VAL A 1 345 ? 41.771 24.182 57.912 1.00 36.32 345 VAL A O 1
ATOM 2592 N N . THR A 1 346 ? 40.585 25.312 56.364 1.00 36.26 346 THR A N 1
ATOM 2593 C CA . THR A 1 346 ? 39.432 25.558 57.215 1.00 36.52 346 THR A CA 1
ATOM 2594 C C . THR A 1 346 ? 38.157 25.311 56.404 1.00 36.22 346 THR A C 1
ATOM 2595 O O . THR A 1 346 ? 37.984 25.862 55.319 1.00 36.15 346 THR A O 1
ATOM 2599 N N . VAL A 1 347 ? 37.292 24.449 56.928 1.00 36.16 347 VAL A N 1
ATOM 2600 C CA . VAL A 1 347 ? 36.054 24.060 56.251 1.00 36.06 347 VAL A CA 1
ATOM 2601 C C . VAL A 1 347 ? 34.894 24.772 56.914 1.00 36.52 347 VAL A C 1
ATOM 2602 O O . VAL A 1 347 ? 34.635 24.561 58.100 1.00 37.19 347 VAL A O 1
ATOM 2606 N N . GLN A 1 348 ? 34.195 25.615 56.161 1.00 37.04 348 GLN A N 1
ATOM 2607 C CA . GLN A 1 348 ? 33.009 26.286 56.677 1.00 37.50 348 GLN A CA 1
ATOM 2608 C C . GLN A 1 348 ? 31.763 25.539 56.210 1.00 38.21 348 GLN A C 1
ATOM 2609 O O . GLN A 1 348 ? 31.588 25.294 55.010 1.00 37.74 348 GLN A O 1
ATOM 2615 N N . ASN A 1 349 ? 30.910 25.190 57.168 1.00 39.15 349 ASN A N 1
ATOM 2616 C CA . ASN A 1 349 ? 29.684 24.451 56.914 1.00 40.11 349 ASN A CA 1
ATOM 2617 C C . ASN A 1 349 ? 28.472 25.232 57.411 1.00 40.50 349 ASN A C 1
ATOM 2618 O O . ASN A 1 349 ? 28.102 26.257 56.831 1.00 41.32 349 ASN A O 1
ATOM 2623 N N . SER B 1 1 ? 35.142 -7.593 -16.700 1.00 33.40 1 SER B N 1
ATOM 2624 C CA . SER B 1 1 ? 35.905 -8.046 -17.924 1.00 34.24 1 SER B CA 1
ATOM 2625 C C . SER B 1 1 ? 36.722 -9.338 -17.721 1.00 34.21 1 SER B C 1
ATOM 2626 O O . SER B 1 1 ? 36.442 -10.358 -18.375 1.00 35.18 1 SER B O 1
ATOM 2629 N N . VAL B 1 2 ? 37.739 -9.270 -16.845 1.00 33.81 2 VAL B N 1
ATOM 2630 C CA . VAL B 1 2 ? 38.554 -10.440 -16.455 1.00 32.91 2 VAL B CA 1
ATOM 2631 C C . VAL B 1 2 ? 37.712 -11.389 -15.605 1.00 31.48 2 VAL B C 1
ATOM 2632 O O . VAL B 1 2 ? 38.008 -12.576 -15.492 1.00 32.18 2 VAL B O 1
ATOM 2636 N N . LEU B 1 3 ? 36.697 -10.825 -14.954 1.00 28.94 3 LEU B N 1
ATOM 2637 C CA . LEU B 1 3 ? 35.567 -11.568 -14.429 1.00 27.13 3 LEU B CA 1
ATOM 2638 C C . LEU B 1 3 ? 34.367 -11.056 -15.209 1.00 25.78 3 LEU B C 1
ATOM 2639 O O . LEU B 1 3 ? 34.440 -9.976 -15.814 1.00 25.49 3 LEU B O 1
ATOM 2644 N N . PRO B 1 4 ? 33.255 -11.806 -15.201 1.00 24.79 4 PRO B N 1
ATOM 2645 C CA . PRO B 1 4 ? 32.067 -11.264 -15.832 1.00 23.83 4 PRO B CA 1
ATOM 2646 C C . PRO B 1 4 ? 31.714 -9.891 -15.231 1.00 23.43 4 PRO B C 1
ATOM 2647 O O . PRO B 1 4 ? 32.059 -9.604 -14.074 1.00 22.61 4 PRO B O 1
ATOM 2651 N N . GLU B 1 5 ? 31.034 -9.071 -16.021 1.00 23.68 5 GLU B N 1
ATOM 2652 C CA . GLU B 1 5 ? 30.605 -7.748 -15.559 1.00 23.24 5 GLU B CA 1
ATOM 2653 C C . GLU B 1 5 ? 29.778 -7.888 -14.298 1.00 22.49 5 GLU B C 1
ATOM 2654 O O . GLU B 1 5 ? 28.983 -8.816 -14.165 1.00 22.76 5 GLU B O 1
ATOM 2660 N N . THR B 1 6 ? 29.934 -6.963 -13.356 1.00 21.38 6 THR B N 1
ATOM 2661 C CA . THR B 1 6 ? 29.107 -7.031 -12.165 1.00 20.93 6 THR B CA 1
ATOM 2662 C C . THR B 1 6 ? 27.648 -6.834 -12.591 1.00 20.86 6 THR B C 1
ATOM 2663 O O . THR B 1 6 ? 27.394 -6.165 -13.602 1.00 21.17 6 THR B O 1
ATOM 2667 N N . PRO B 1 7 ? 26.695 -7.462 -11.879 1.00 21.19 7 PRO B N 1
ATOM 2668 C CA . PRO B 1 7 ? 25.293 -7.359 -12.328 1.00 21.42 7 PRO B CA 1
ATOM 2669 C C . PRO B 1 7 ? 24.683 -5.957 -12.400 1.00 21.62 7 PRO B C 1
ATOM 2670 O O . PRO B 1 7 ? 23.707 -5.741 -13.133 1.00 22.57 7 PRO B O 1
ATOM 2674 N N . VAL B 1 8 ? 25.225 -5.023 -11.628 1.00 21.00 8 VAL B N 1
ATOM 2675 C CA . VAL B 1 8 ? 24.848 -3.603 -11.718 1.00 20.57 8 VAL B CA 1
ATOM 2676 C C . VAL B 1 8 ? 26.141 -2.781 -11.617 1.00 20.18 8 VAL B C 1
ATOM 2677 O O . VAL B 1 8 ? 27.140 -3.311 -11.128 1.00 19.23 8 VAL B O 1
ATOM 2681 N N . PRO B 1 9 ? 26.143 -1.515 -12.097 1.00 20.18 9 PRO B N 1
ATOM 2682 C CA . PRO B 1 9 ? 27.300 -0.620 -11.913 1.00 19.60 9 PRO B CA 1
ATOM 2683 C C . PRO B 1 9 ? 27.647 -0.506 -10.441 1.00 18.47 9 PRO B C 1
ATOM 2684 O O . PRO B 1 9 ? 26.764 -0.401 -9.608 1.00 18.12 9 PRO B O 1
ATOM 2688 N N . PHE B 1 10 ? 28.943 -0.571 -10.125 1.00 16.50 10 PHE B N 1
ATOM 2689 C CA . PHE B 1 10 ? 29.384 -0.955 -8.785 1.00 15.63 10 PHE B CA 1
ATOM 2690 C C . PHE B 1 10 ? 30.510 -0.073 -8.245 1.00 14.43 10 PHE B C 1
ATOM 2691 O O . PHE B 1 10 ? 31.699 -0.392 -8.370 1.00 14.80 10 PHE B O 1
ATOM 2699 N N . LYS B 1 11 ? 30.129 1.028 -7.610 1.00 12.93 11 LYS B N 1
ATOM 2700 C CA . LYS B 1 11 ? 31.082 1.944 -6.989 1.00 12.96 11 LYS B CA 1
ATOM 2701 C C . LYS B 1 11 ? 30.803 2.066 -5.508 1.00 11.56 11 LYS B C 1
ATOM 2702 O O . LYS B 1 11 ? 29.662 1.898 -5.079 1.00 12.03 11 LYS B O 1
ATOM 2708 N N A SER B 1 12 ? 31.843 2.355 -4.724 0.50 10.87 12 SER B N 1
ATOM 2709 N N B SER B 1 12 ? 31.852 2.371 -4.741 0.50 10.77 12 SER B N 1
ATOM 2710 C CA A SER B 1 12 ? 31.718 2.594 -3.296 0.50 10.55 12 SER B CA 1
ATOM 2711 C CA B SER B 1 12 ? 31.787 2.572 -3.302 0.50 10.29 12 SER B CA 1
ATOM 2712 C C A SER B 1 12 ? 31.285 1.375 -2.493 0.50 9.65 12 SER B C 1
ATOM 2713 C C B SER B 1 12 ? 31.294 1.377 -2.501 0.50 9.53 12 SER B C 1
ATOM 2714 O O A SER B 1 12 ? 30.904 1.498 -1.318 0.50 9.18 12 SER B O 1
ATOM 2715 O O B SER B 1 12 ? 30.890 1.514 -1.336 0.50 9.04 12 SER B O 1
ATOM 2720 N N . GLY B 1 13 ? 31.419 0.190 -3.104 1.00 9.50 13 GLY B N 1
ATOM 2721 C CA . GLY B 1 13 ? 31.019 -1.058 -2.469 1.00 9.83 13 GLY B CA 1
ATOM 2722 C C . GLY B 1 13 ? 32.150 -1.681 -1.684 1.00 10.37 13 GLY B C 1
ATOM 2723 O O . GLY B 1 13 ? 33.194 -1.050 -1.478 1.00 11.17 13 GLY B O 1
ATOM 2724 N N . THR B 1 14 ? 31.970 -2.946 -1.329 1.00 9.59 14 THR B N 1
ATOM 2725 C CA . THR B 1 14 ? 32.980 -3.663 -0.568 1.00 10.54 14 THR B CA 1
ATOM 2726 C C . THR B 1 14 ? 32.983 -5.120 -1.024 1.00 10.98 14 THR B C 1
ATOM 2727 O O . THR B 1 14 ? 32.128 -5.537 -1.767 1.00 11.52 14 THR B O 1
ATOM 2731 N N . GLY B 1 15 ? 33.988 -5.871 -0.612 1.00 12.40 15 GLY B N 1
ATOM 2732 C CA . GLY B 1 15 ? 34.072 -7.282 -0.989 1.00 13.15 15 GLY B CA 1
ATOM 2733 C C . GLY B 1 15 ? 35.221 -7.936 -0.278 1.00 13.91 15 GLY B C 1
ATOM 2734 O O . GLY B 1 15 ? 36.004 -7.289 0.399 1.00 13.81 15 GLY B O 1
ATOM 2735 N N . ALA B 1 16 ? 35.291 -9.245 -0.460 1.00 14.20 16 ALA B N 1
ATOM 2736 C CA . ALA B 1 16 ? 36.235 -10.084 0.251 1.00 14.81 16 ALA B CA 1
ATOM 2737 C C . ALA B 1 16 ? 36.429 -11.332 -0.601 1.00 16.04 16 ALA B C 1
ATOM 2738 O O . ALA B 1 16 ? 35.605 -11.670 -1.434 1.00 15.35 16 ALA B O 1
ATOM 2740 N N . ILE B 1 17 ? 37.555 -12.006 -0.386 1.00 16.75 17 ILE B N 1
ATOM 2741 C CA . ILE B 1 17 ? 37.831 -13.263 -1.061 1.00 18.73 17 ILE B CA 1
ATOM 2742 C C . ILE B 1 17 ? 38.102 -14.323 -0.007 1.00 18.84 17 ILE B C 1
ATOM 2743 O O . ILE B 1 17 ? 38.795 -14.065 0.982 1.00 18.65 17 ILE B O 1
ATOM 2748 N N . ASP B 1 18 ? 37.489 -15.483 -0.195 1.00 20.88 18 ASP B N 1
ATOM 2749 C CA . ASP B 1 18 ? 37.723 -16.639 0.660 1.00 22.21 18 ASP B CA 1
ATOM 2750 C C . ASP B 1 18 ? 38.222 -17.689 -0.293 1.00 23.25 18 ASP B C 1
ATOM 2751 O O . ASP B 1 18 ? 37.429 -18.271 -1.029 1.00 21.94 18 ASP B O 1
ATOM 2756 N N . ASN B 1 19 ? 39.543 -17.858 -0.289 1.00 25.08 19 ASN B N 1
ATOM 2757 C CA . ASN B 1 19 ? 40.255 -18.756 -1.190 1.00 25.78 19 ASN B CA 1
ATOM 2758 C C . ASN B 1 19 ? 39.968 -18.420 -2.656 1.00 25.66 19 ASN B C 1
ATOM 2759 O O . ASN B 1 19 ? 40.563 -17.467 -3.187 1.00 25.74 19 ASN B O 1
ATOM 2764 N N . ASP B 1 20 ? 39.068 -19.165 -3.296 1.00 25.25 20 ASP B N 1
ATOM 2765 C CA . ASP B 1 20 ? 38.769 -18.945 -4.716 1.00 24.79 20 ASP B CA 1
ATOM 2766 C C . ASP B 1 20 ? 37.389 -18.289 -4.968 1.00 23.53 20 ASP B C 1
ATOM 2767 O O . ASP B 1 20 ? 37.002 -18.069 -6.127 1.00 22.74 20 ASP B O 1
ATOM 2772 N N . THR B 1 21 ? 36.670 -17.968 -3.889 1.00 22.50 21 THR B N 1
ATOM 2773 C CA . THR B 1 21 ? 35.305 -17.420 -3.986 1.00 21.70 21 THR B CA 1
ATOM 2774 C C . THR B 1 21 ? 35.298 -15.935 -3.621 1.00 19.74 21 THR B C 1
ATOM 2775 O O . THR B 1 21 ? 35.683 -15.562 -2.519 1.00 18.89 21 THR B O 1
ATOM 2779 N N . VAL B 1 22 ? 34.850 -15.128 -4.567 1.00 18.21 22 VAL B N 1
ATOM 2780 C CA . VAL B 1 22 ? 34.828 -13.652 -4.407 1.00 17.59 22 VAL B CA 1
ATOM 2781 C C . VAL B 1 22 ? 33.434 -13.252 -3.970 1.00 17.24 22 VAL B C 1
ATOM 2782 O O . VAL B 1 22 ? 32.455 -13.726 -4.535 1.00 17.05 22 VAL B O 1
ATOM 2786 N N . TYR B 1 23 ? 33.360 -12.356 -2.979 1.00 16.18 23 TYR B N 1
ATOM 2787 C CA . TYR B 1 23 ? 32.077 -11.797 -2.497 1.00 16.37 23 TYR B CA 1
ATOM 2788 C C . TYR B 1 23 ? 32.104 -10.290 -2.695 1.00 15.48 23 TYR B C 1
ATOM 2789 O O . TYR B 1 23 ? 33.069 -9.652 -2.310 1.00 14.93 23 TYR B O 1
ATOM 2798 N N . ILE B 1 24 ? 31.072 -9.733 -3.322 1.00 13.87 24 ILE B N 1
ATOM 2799 C CA . ILE B 1 24 ? 30.954 -8.270 -3.450 1.00 13.14 24 ILE B CA 1
ATOM 2800 C C . ILE B 1 24 ? 29.555 -7.797 -3.135 1.00 12.20 24 ILE B C 1
ATOM 2801 O O . ILE B 1 24 ? 28.568 -8.501 -3.327 1.00 12.51 24 ILE B O 1
ATOM 2806 N N . GLY B 1 25 ? 29.454 -6.560 -2.670 1.00 10.79 25 GLY B N 1
ATOM 2807 C CA . GLY B 1 25 ? 28.153 -6.016 -2.378 1.00 10.31 25 GLY B CA 1
ATOM 2808 C C . GLY B 1 25 ? 28.217 -4.577 -1.918 1.00 10.42 25 GLY B C 1
ATOM 2809 O O . GLY B 1 25 ? 29.280 -3.968 -1.797 1.00 9.64 25 GLY B O 1
ATOM 2810 N N . LEU B 1 26 ? 27.029 -4.047 -1.726 1.00 9.83 26 LEU B N 1
ATOM 2811 C CA . LEU B 1 26 ? 26.842 -2.682 -1.211 1.00 9.63 26 LEU B CA 1
ATOM 2812 C C . LEU B 1 26 ? 27.306 -1.617 -2.199 1.00 9.94 26 LEU B C 1
ATOM 2813 O O . LEU B 1 26 ? 27.355 -1.852 -3.390 1.00 11.06 26 LEU B O 1
ATOM 2818 N N . GLY B 1 27 ? 27.540 -0.400 -1.701 1.00 9.55 27 GLY B N 1
ATOM 2819 C CA . GLY B 1 27 ? 27.811 0.706 -2.580 1.00 10.58 27 GLY B CA 1
ATOM 2820 C C . GLY B 1 27 ? 26.625 0.882 -3.494 1.00 10.74 27 GLY B C 1
ATOM 2821 O O . GLY B 1 27 ? 25.470 0.769 -3.043 1.00 12.00 27 GLY B O 1
ATOM 2822 N N . SER B 1 28 ? 26.880 1.146 -4.757 1.00 10.76 28 SER B N 1
ATOM 2823 C CA . SER B 1 28 ? 25.786 1.405 -5.709 1.00 11.99 28 SER B CA 1
ATOM 2824 C C . SER B 1 28 ? 24.968 0.145 -6.017 1.00 12.51 28 SER B C 1
ATOM 2825 O O . SER B 1 28 ? 23.955 0.232 -6.745 1.00 14.74 28 SER B O 1
ATOM 2828 N N . ALA B 1 29 ? 25.373 -1.005 -5.469 1.00 11.92 29 ALA B N 1
ATOM 2829 C CA . ALA B 1 29 ? 24.555 -2.230 -5.564 1.00 12.29 29 ALA B CA 1
ATOM 2830 C C . ALA B 1 29 ? 23.417 -2.275 -4.540 1.00 12.28 29 ALA B C 1
ATOM 2831 O O . ALA B 1 29 ? 22.624 -3.215 -4.524 1.00 13.52 29 ALA B O 1
ATOM 2833 N N . GLY B 1 30 ? 23.288 -1.255 -3.705 1.00 12.93 30 GLY B N 1
ATOM 2834 C CA . GLY B 1 30 ? 22.247 -1.260 -2.691 1.00 13.29 30 GLY B CA 1
ATOM 2835 C C . GLY B 1 30 ? 22.472 -2.325 -1.668 1.00 13.44 30 GLY B C 1
ATOM 2836 O O . GLY B 1 30 ? 23.586 -2.480 -1.197 1.00 14.34 30 GLY B O 1
ATOM 2837 N N . THR B 1 31 ? 21.422 -3.059 -1.293 1.00 13.79 31 THR B N 1
ATOM 2838 C CA . THR B 1 31 ? 21.573 -4.124 -0.327 1.00 13.56 31 THR B CA 1
ATOM 2839 C C . THR B 1 31 ? 22.068 -5.456 -0.946 1.00 13.18 31 THR B C 1
ATOM 2840 O O . THR B 1 31 ? 22.229 -6.459 -0.218 1.00 14.34 31 THR B O 1
ATOM 2844 N N . ALA B 1 32 ? 22.327 -5.453 -2.253 1.00 13.08 32 ALA B N 1
ATOM 2845 C CA . ALA B 1 32 ? 22.686 -6.698 -2.959 1.00 13.31 32 ALA B CA 1
ATOM 2846 C C . ALA B 1 32 ? 24.109 -7.134 -2.627 1.00 13.52 32 ALA B C 1
ATOM 2847 O O . ALA B 1 32 ? 25.010 -6.306 -2.515 1.00 13.01 32 ALA B O 1
ATOM 2849 N N . TRP B 1 33 ? 24.281 -8.455 -2.482 1.00 13.38 33 TRP B N 1
ATOM 2850 C CA . TRP B 1 33 ? 25.560 -9.140 -2.456 1.00 13.18 33 TRP B CA 1
ATOM 2851 C C . TRP B 1 33 ? 25.546 -10.225 -3.522 1.00 14.24 33 TRP B C 1
ATOM 2852 O O . TRP B 1 33 ? 24.478 -10.749 -3.860 1.00 14.94 33 TRP B O 1
ATOM 2863 N N . TYR B 1 34 ? 26.723 -10.490 -4.054 1.00 14.66 34 TYR B N 1
ATOM 2864 C CA . TYR B 1 34 ? 26.940 -11.548 -5.039 1.00 16.16 34 TYR B CA 1
ATOM 2865 C C . TYR B 1 34 ? 28.207 -12.296 -4.710 1.00 17.15 34 TYR B C 1
ATOM 2866 O O . TYR B 1 34 ? 29.111 -11.750 -4.113 1.00 16.20 34 TYR B O 1
ATOM 2875 N N . LYS B 1 35 ? 28.267 -13.561 -5.138 1.00 17.49 35 LYS B N 1
ATOM 2876 C CA . LYS B 1 35 ? 29.504 -14.341 -5.053 1.00 18.47 35 LYS B CA 1
ATOM 2877 C C . LYS B 1 35 ? 29.895 -14.902 -6.414 1.00 19.33 35 LYS B C 1
ATOM 2878 O O . LYS B 1 35 ? 29.063 -15.055 -7.287 1.00 19.53 35 LYS B O 1
ATOM 2884 N N . LEU B 1 36 ? 31.175 -15.176 -6.584 1.00 20.50 36 LEU B N 1
ATOM 2885 C CA . LEU B 1 36 ? 31.648 -15.804 -7.811 1.00 21.58 36 LEU B CA 1
ATOM 2886 C C . LEU B 1 36 ? 32.766 -16.794 -7.482 1.00 22.14 36 LEU B C 1
ATOM 2887 O O . LEU B 1 36 ? 33.675 -16.504 -6.721 1.00 20.66 36 LEU B O 1
ATOM 2892 N N . ASP B 1 37 ? 32.660 -17.993 -8.051 1.00 23.60 37 ASP B N 1
ATOM 2893 C CA . ASP B 1 37 ? 33.682 -19.029 -7.915 1.00 25.35 37 ASP B CA 1
ATOM 2894 C C . ASP B 1 37 ? 34.651 -18.821 -9.069 1.00 26.07 37 ASP B C 1
ATOM 2895 O O . ASP B 1 37 ? 34.289 -19.015 -10.220 1.00 26.68 37 ASP B O 1
ATOM 2900 N N . THR B 1 38 ? 35.868 -18.387 -8.768 1.00 27.49 38 THR B N 1
ATOM 2901 C CA . THR B 1 38 ? 36.813 -18.009 -9.819 1.00 28.86 38 THR B CA 1
ATOM 2902 C C . THR B 1 38 ? 37.318 -19.235 -10.596 1.00 30.24 38 THR B C 1
ATOM 2903 O O . THR B 1 38 ? 37.860 -19.089 -11.683 1.00 31.21 38 THR B O 1
ATOM 2907 N N . GLN B 1 39 ? 37.140 -20.421 -10.020 1.00 31.62 39 GLN B N 1
ATOM 2908 C CA . GLN B 1 39 ? 37.623 -21.676 -10.635 1.00 32.34 39 GLN B CA 1
ATOM 2909 C C . GLN B 1 39 ? 36.577 -22.396 -11.472 1.00 33.88 39 GLN B C 1
ATOM 2910 O O . GLN B 1 39 ? 36.863 -23.467 -12.019 1.00 34.69 39 GLN B O 1
ATOM 2913 N N . ALA B 1 40 ? 35.377 -21.839 -11.589 1.00 34.88 40 ALA B N 1
ATOM 2914 C CA . ALA B 1 40 ? 34.352 -22.434 -12.448 1.00 35.75 40 ALA B CA 1
ATOM 2915 C C . ALA B 1 40 ? 34.723 -22.191 -13.910 1.00 36.28 40 ALA B C 1
ATOM 2916 O O . ALA B 1 40 ? 35.421 -21.227 -14.233 1.00 36.69 40 ALA B O 1
ATOM 2918 N N . LYS B 1 41 ? 34.308 -23.099 -14.786 1.00 36.86 41 LYS B N 1
ATOM 2919 C CA . LYS B 1 41 ? 34.510 -22.921 -16.223 1.00 36.92 41 LYS B CA 1
ATOM 2920 C C . LYS B 1 41 ? 33.559 -21.844 -16.739 1.00 36.69 41 LYS B C 1
ATOM 2921 O O . LYS B 1 41 ? 33.919 -21.036 -17.598 0.50 36.88 41 LYS B O 1
ATOM 2922 N N . ASP B 1 42 ? 32.346 -21.848 -16.188 1.00 36.36 42 ASP B N 1
ATOM 2923 C CA . ASP B 1 42 ? 31.320 -20.868 -16.509 1.00 35.58 42 ASP B CA 1
ATOM 2924 C C . ASP B 1 42 ? 31.157 -19.895 -15.338 1.00 34.81 42 ASP B C 1
ATOM 2925 O O . ASP B 1 42 ? 30.211 -20.012 -14.551 1.00 35.08 42 ASP B O 1
ATOM 2927 N N . LYS B 1 43 ? 32.092 -18.954 -15.222 1.00 33.69 43 LYS B N 1
ATOM 2928 C CA . LYS B 1 43 ? 32.049 -17.951 -14.143 1.00 32.99 43 LYS B CA 1
ATOM 2929 C C . LYS B 1 43 ? 30.754 -17.143 -14.190 1.00 31.88 43 LYS B C 1
ATOM 2930 O O . LYS B 1 43 ? 30.298 -16.723 -15.256 1.00 32.52 43 LYS B O 1
ATOM 2936 N N . LYS B 1 44 ? 30.199 -16.904 -13.007 1.00 30.48 44 LYS B N 1
ATOM 2937 C CA . LYS B 1 44 ? 28.835 -16.424 -12.849 1.00 29.45 44 LYS B CA 1
ATOM 2938 C C . LYS B 1 44 ? 28.748 -15.662 -11.525 1.00 27.69 44 LYS B C 1
ATOM 2939 O O . LYS B 1 44 ? 29.288 -16.136 -10.528 1.00 27.42 44 LYS B O 1
ATOM 2943 N N . TRP B 1 45 ? 28.101 -14.493 -11.507 1.00 25.68 45 TRP B N 1
ATOM 2944 C CA . TRP B 1 45 ? 27.747 -13.851 -10.227 1.00 23.97 45 TRP B CA 1
ATOM 2945 C C . TRP B 1 45 ? 26.431 -14.426 -9.750 1.00 23.86 45 TRP B C 1
ATOM 2946 O O . TRP B 1 45 ? 25.442 -14.369 -10.486 1.00 26.18 45 TRP B O 1
ATOM 2957 N N . THR B 1 46 ? 26.421 -14.975 -8.544 1.00 22.81 46 THR B N 1
ATOM 2958 C CA . THR B 1 46 ? 25.227 -15.492 -7.902 1.00 22.76 46 THR B CA 1
ATOM 2959 C C . THR B 1 46 ? 24.758 -14.537 -6.804 1.00 21.70 46 THR B C 1
ATOM 2960 O O . THR B 1 46 ? 25.515 -14.232 -5.900 1.00 20.21 46 THR B O 1
ATOM 2964 N N . ALA B 1 47 ? 23.498 -14.112 -6.885 1.00 20.61 47 ALA B N 1
ATOM 2965 C CA . ALA B 1 47 ? 22.900 -13.233 -5.871 1.00 20.07 47 ALA B CA 1
ATOM 2966 C C . ALA B 1 47 ? 22.740 -13.940 -4.539 1.00 19.46 47 ALA B C 1
ATOM 2967 O O . ALA B 1 47 ? 22.243 -15.076 -4.458 1.00 19.98 47 ALA B O 1
ATOM 2969 N N . LEU B 1 48 ? 23.178 -13.263 -3.479 1.00 18.02 48 LEU B N 1
ATOM 2970 C CA . LEU B 1 48 ? 23.104 -13.771 -2.136 1.00 17.01 48 LEU B CA 1
ATOM 2971 C C . LEU B 1 48 ? 21.950 -13.113 -1.368 1.00 16.33 48 LEU B C 1
ATOM 2972 O O . LEU B 1 48 ? 21.263 -12.216 -1.879 1.00 17.00 48 LEU B O 1
ATOM 2977 N N . ALA B 1 49 ? 21.770 -13.529 -0.131 1.00 16.25 49 ALA B N 1
ATOM 2978 C CA . ALA B 1 49 ? 20.800 -12.901 0.747 1.00 15.97 49 ALA B CA 1
ATOM 2979 C C . ALA B 1 49 ? 21.133 -11.413 0.883 1.00 15.85 49 ALA B C 1
ATOM 2980 O O . ALA B 1 49 ? 22.304 -11.036 0.994 1.00 16.48 49 ALA B O 1
ATOM 2982 N N . ALA B 1 50 ? 20.098 -10.595 0.854 1.00 15.44 50 ALA B N 1
ATOM 2983 C CA . ALA B 1 50 ? 20.265 -9.145 0.958 1.00 15.47 50 ALA B CA 1
ATOM 2984 C C . ALA B 1 50 ? 20.849 -8.732 2.300 1.00 15.35 50 ALA B C 1
ATOM 2985 O O . ALA B 1 50 ? 20.580 -9.304 3.340 1.00 15.75 50 ALA B O 1
ATOM 2987 N N . PHE B 1 51 ? 21.662 -7.683 2.255 1.00 15.22 51 PHE B N 1
ATOM 2988 C CA . PHE B 1 51 ? 22.197 -7.078 3.467 1.00 14.80 51 PHE B CA 1
ATOM 2989 C C . PHE B 1 51 ? 21.060 -6.445 4.262 1.00 14.57 51 PHE B C 1
ATOM 2990 O O . PHE B 1 51 ? 20.331 -5.633 3.711 1.00 16.62 51 PHE B O 1
ATOM 2998 N N . PRO B 1 52 ? 20.904 -6.815 5.541 1.00 15.09 52 PRO B N 1
ATOM 2999 C CA . PRO B 1 52 ? 19.791 -6.328 6.322 1.00 15.22 52 PRO B CA 1
ATOM 3000 C C . PRO B 1 52 ? 19.958 -4.943 6.949 1.00 15.00 52 PRO B C 1
ATOM 3001 O O . PRO B 1 52 ? 19.017 -4.438 7.566 1.00 16.42 52 PRO B O 1
ATOM 3005 N N . GLY B 1 53 ? 21.142 -4.346 6.824 1.00 14.54 53 GLY B N 1
ATOM 3006 C CA . GLY B 1 53 ? 21.400 -3.034 7.466 1.00 14.89 53 GLY B CA 1
ATOM 3007 C C . GLY B 1 53 ? 21.193 -1.809 6.589 1.00 14.93 53 GLY B C 1
ATOM 3008 O O . GLY B 1 53 ? 21.623 -0.673 6.947 1.00 15.07 53 GLY B O 1
ATOM 3009 N N . GLY B 1 54 ? 20.531 -1.996 5.449 1.00 13.91 54 GLY B N 1
ATOM 3010 C CA . GLY B 1 54 ? 20.342 -0.958 4.475 1.00 13.06 54 GLY B CA 1
ATOM 3011 C C . GLY B 1 54 ? 21.555 -0.698 3.614 1.00 12.23 54 GLY B C 1
ATOM 3012 O O . GLY B 1 54 ? 22.635 -1.231 3.897 1.00 13.37 54 GLY B O 1
ATOM 3013 N N . PRO B 1 55 ? 21.406 0.109 2.553 1.00 11.83 55 PRO B N 1
ATOM 3014 C CA . PRO B 1 55 ? 22.537 0.448 1.699 1.00 11.20 55 PRO B CA 1
ATOM 3015 C C . PRO B 1 55 ? 23.663 1.110 2.474 1.00 10.58 55 PRO B C 1
ATOM 3016 O O . PRO B 1 55 ? 23.396 1.859 3.399 1.00 11.23 55 PRO B O 1
ATOM 3020 N N . ARG B 1 56 ? 24.902 0.804 2.084 1.00 9.96 56 ARG B N 1
ATOM 3021 C CA . ARG B 1 56 ? 26.106 1.370 2.730 1.00 9.61 56 ARG B CA 1
ATOM 3022 C C . ARG B 1 56 ? 27.105 1.736 1.668 1.00 9.14 56 ARG B C 1
ATOM 3023 O O . ARG B 1 56 ? 27.461 0.876 0.839 1.00 8.51 56 ARG B O 1
ATOM 3031 N N . ASP B 1 57 ? 27.569 2.988 1.679 1.00 9.11 57 ASP B N 1
ATOM 3032 C CA . ASP B 1 57 ? 28.739 3.401 0.895 1.00 9.12 57 ASP B CA 1
ATOM 3033 C C . ASP B 1 57 ? 29.953 3.411 1.809 1.00 8.66 57 ASP B C 1
ATOM 3034 O O . ASP B 1 57 ? 29.865 3.739 2.974 1.00 8.64 57 ASP B O 1
ATOM 3039 N N . GLN B 1 58 ? 31.092 2.987 1.277 1.00 8.95 58 GLN B N 1
ATOM 3040 C CA . GLN B 1 58 ? 32.323 3.051 2.061 1.00 9.48 58 GLN B CA 1
ATOM 3041 C C . GLN B 1 58 ? 32.344 2.134 3.295 1.00 8.52 58 GLN B C 1
ATOM 3042 O O . GLN B 1 58 ? 33.053 2.386 4.277 1.00 9.73 58 GLN B O 1
ATOM 3048 N N . ALA B 1 59 ? 31.583 1.036 3.250 1.00 7.74 59 ALA B N 1
ATOM 3049 C CA . ALA B 1 59 ? 31.773 -0.054 4.213 1.00 8.49 59 ALA B CA 1
ATOM 3050 C C . ALA B 1 59 ? 33.063 -0.814 3.924 1.00 8.64 59 ALA B C 1
ATOM 3051 O O . ALA B 1 59 ? 33.686 -0.669 2.865 1.00 9.76 59 ALA B O 1
ATOM 3053 N N . THR B 1 60 ? 33.459 -1.623 4.888 1.00 9.21 60 THR B N 1
ATOM 3054 C CA . THR B 1 60 ? 34.582 -2.554 4.659 1.00 9.54 60 THR B CA 1
ATOM 3055 C C . THR B 1 60 ? 34.115 -3.958 5.021 1.00 10.47 60 THR B C 1
ATOM 3056 O O . THR B 1 60 ? 33.065 -4.154 5.636 1.00 9.89 60 THR B O 1
ATOM 3060 N N A SER B 1 61 ? 34.905 -4.955 4.641 0.50 10.87 61 SER B N 1
ATOM 3061 N N B SER B 1 61 ? 34.938 -4.929 4.625 0.50 10.91 61 SER B N 1
ATOM 3062 C CA A SER B 1 61 ? 34.559 -6.339 4.948 0.50 11.50 61 SER B CA 1
ATOM 3063 C CA B SER B 1 61 ? 34.661 -6.345 4.825 0.50 11.68 61 SER B CA 1
ATOM 3064 C C A SER B 1 61 ? 35.803 -7.200 5.078 0.50 12.69 61 SER B C 1
ATOM 3065 C C B SER B 1 61 ? 35.902 -7.094 5.294 0.50 12.55 61 SER B C 1
ATOM 3066 O O A SER B 1 61 ? 36.817 -6.907 4.452 0.50 12.24 61 SER B O 1
ATOM 3067 O O B SER B 1 61 ? 37.019 -6.622 5.146 0.50 12.12 61 SER B O 1
ATOM 3072 N N . ALA B 1 62 ? 35.676 -8.264 5.877 1.00 13.29 62 ALA B N 1
ATOM 3073 C CA . ALA B 1 62 ? 36.779 -9.188 6.157 1.00 14.09 62 ALA B CA 1
ATOM 3074 C C . ALA B 1 62 ? 36.239 -10.583 6.256 1.00 15.40 62 ALA B C 1
ATOM 3075 O O . ALA B 1 62 ? 35.193 -10.785 6.829 1.00 14.78 62 ALA B O 1
ATOM 3077 N N A PHE B 1 63 ? 36.962 -11.539 5.669 0.50 16.34 63 PHE B N 1
ATOM 3078 N N B PHE B 1 63 ? 36.974 -11.556 5.742 0.50 16.05 63 PHE B N 1
ATOM 3079 C CA A PHE B 1 63 ? 36.664 -12.964 5.863 0.50 16.99 63 PHE B CA 1
ATOM 3080 C CA B PHE B 1 63 ? 36.535 -12.942 5.831 0.50 16.73 63 PHE B CA 1
ATOM 3081 C C A PHE B 1 63 ? 37.528 -13.485 6.974 0.50 17.14 63 PHE B C 1
ATOM 3082 C C B PHE B 1 63 ? 37.458 -13.635 6.836 0.50 16.84 63 PHE B C 1
ATOM 3083 O O A PHE B 1 63 ? 38.746 -13.285 6.965 0.50 17.19 63 PHE B O 1
ATOM 3084 O O B PHE B 1 63 ? 38.660 -13.706 6.593 0.50 17.10 63 PHE B O 1
ATOM 3099 N N . ILE B 1 64 ? 36.898 -14.104 7.959 1.00 17.33 64 ILE B N 1
ATOM 3100 C CA . ILE B 1 64 ? 37.656 -14.691 9.075 1.00 18.83 64 ILE B CA 1
ATOM 3101 C C . ILE B 1 64 ? 36.953 -15.953 9.518 1.00 20.15 64 ILE B C 1
ATOM 3102 O O . ILE B 1 64 ? 35.757 -15.924 9.811 1.00 19.67 64 ILE B O 1
ATOM 3107 N N . ASP B 1 65 ? 37.693 -17.067 9.532 1.00 21.83 65 ASP B N 1
ATOM 3108 C CA . ASP B 1 65 ? 37.176 -18.333 10.071 1.00 23.58 65 ASP B CA 1
ATOM 3109 C C . ASP B 1 65 ? 35.857 -18.717 9.404 1.00 23.08 65 ASP B C 1
ATOM 3110 O O . ASP B 1 65 ? 34.883 -19.066 10.091 1.00 24.01 65 ASP B O 1
ATOM 3115 N N . GLY B 1 66 ? 35.800 -18.602 8.076 1.00 22.43 66 GLY B N 1
ATOM 3116 C CA . GLY B 1 66 ? 34.642 -19.069 7.326 1.00 22.56 66 GLY B CA 1
ATOM 3117 C C . GLY B 1 66 ? 33.412 -18.176 7.242 1.00 21.94 66 GLY B C 1
ATOM 3118 O O . GLY B 1 66 ? 32.405 -18.549 6.642 1.00 22.96 66 GLY B O 1
ATOM 3119 N N . ASN B 1 67 ? 33.481 -16.979 7.831 1.00 20.30 67 ASN B N 1
ATOM 3120 C CA . ASN B 1 67 ? 32.354 -16.087 7.824 1.00 19.34 67 ASN B CA 1
ATOM 3121 C C . ASN B 1 67 ? 32.804 -14.735 7.330 1.00 17.09 67 ASN B C 1
ATOM 3122 O O . ASN B 1 67 ? 33.972 -14.367 7.482 1.00 16.33 67 ASN B O 1
ATOM 3127 N N . LEU B 1 68 ? 31.854 -14.036 6.730 1.00 15.09 68 LEU B N 1
ATOM 3128 C CA . LEU B 1 68 ? 32.079 -12.701 6.157 1.00 14.70 68 LEU B CA 1
ATOM 3129 C C . LEU B 1 68 ? 31.541 -11.647 7.122 1.00 14.37 68 LEU B C 1
ATOM 3130 O O . LEU B 1 68 ? 30.367 -11.676 7.497 1.00 15.06 68 LEU B O 1
ATOM 3135 N N . TYR B 1 69 ? 32.411 -10.714 7.500 1.00 12.88 69 TYR B N 1
ATOM 3136 C CA . TYR B 1 69 ? 32.048 -9.590 8.390 1.00 12.47 69 TYR B CA 1
ATOM 3137 C C . TYR B 1 69 ? 32.040 -8.291 7.600 1.00 12.12 69 TYR B C 1
ATOM 3138 O O . TYR B 1 69 ? 32.946 -8.057 6.835 1.00 12.71 69 TYR B O 1
ATOM 3147 N N . VAL B 1 70 ? 31.012 -7.470 7.814 1.00 11.16 70 VAL B N 1
ATOM 3148 C CA . VAL B 1 70 ? 30.887 -6.144 7.176 1.00 10.45 70 VAL B CA 1
ATOM 3149 C C . VAL B 1 70 ? 30.843 -5.089 8.284 1.00 9.87 70 VAL B C 1
ATOM 3150 O O . VAL B 1 70 ? 30.111 -5.239 9.260 1.00 9.77 70 VAL B O 1
ATOM 3154 N N . PHE B 1 71 ? 31.659 -4.052 8.111 1.00 8.79 71 PHE B N 1
ATOM 3155 C CA . PHE B 1 71 ? 31.866 -3.001 9.106 1.00 8.94 71 PHE B CA 1
ATOM 3156 C C . PHE B 1 71 ? 31.416 -1.624 8.570 1.00 8.02 71 PHE B C 1
ATOM 3157 O O . PHE B 1 71 ? 31.923 -1.119 7.571 1.00 9.07 71 PHE B O 1
ATOM 3165 N N . GLY B 1 72 ? 30.483 -1.006 9.285 1.00 8.45 72 GLY B N 1
ATOM 3166 C CA . GLY B 1 72 ? 30.154 0.391 9.074 1.00 8.93 72 GLY B CA 1
ATOM 3167 C C . GLY B 1 72 ? 29.636 0.780 7.714 1.00 8.44 72 GLY B C 1
ATOM 3168 O O . GLY B 1 72 ? 28.812 0.072 7.109 1.00 9.69 72 GLY B O 1
ATOM 3169 N N . GLY B 1 73 ? 30.120 1.932 7.243 1.00 7.51 73 GLY B N 1
ATOM 3170 C CA . GLY B 1 73 ? 29.677 2.571 6.015 1.00 8.09 73 GLY B CA 1
ATOM 3171 C C . GLY B 1 73 ? 28.738 3.738 6.272 1.00 7.75 73 GLY B C 1
ATOM 3172 O O . GLY B 1 73 ? 28.383 4.049 7.399 1.00 8.16 73 GLY B O 1
ATOM 3173 N N . ILE B 1 74 ? 28.367 4.356 5.181 1.00 8.00 74 ILE B N 1
ATOM 3174 C CA . ILE B 1 74 ? 27.491 5.525 5.185 1.00 8.29 74 ILE B CA 1
ATOM 3175 C C . ILE B 1 74 ? 26.118 5.117 4.622 1.00 8.97 74 ILE B C 1
ATOM 3176 O O . ILE B 1 74 ? 26.021 4.547 3.550 1.00 9.26 74 ILE B O 1
ATOM 3181 N N . GLY B 1 75 ? 25.070 5.523 5.319 1.00 10.03 75 GLY B N 1
ATOM 3182 C CA . GLY B 1 75 ? 23.716 5.281 4.831 1.00 9.65 75 GLY B CA 1
ATOM 3183 C C . GLY B 1 75 ? 22.724 6.036 5.653 1.00 10.60 75 GLY B C 1
ATOM 3184 O O . GLY B 1 75 ? 23.100 6.931 6.369 1.00 11.29 75 GLY B O 1
ATOM 3185 N N . LYS B 1 76 ? 21.475 5.627 5.606 1.00 11.27 76 LYS B N 1
ATOM 3186 C CA . LYS B 1 76 ? 20.402 6.379 6.235 1.00 11.86 76 LYS B CA 1
ATOM 3187 C C . LYS B 1 76 ? 20.068 5.871 7.623 1.00 12.12 76 LYS B C 1
ATOM 3188 O O . LYS B 1 76 ? 19.909 4.626 7.842 1.00 13.40 76 LYS B O 1
ATOM 3194 N N . ASN B 1 77 ? 19.916 6.804 8.565 1.00 12.74 77 ASN B N 1
ATOM 3195 C CA . ASN B 1 77 ? 19.414 6.480 9.886 1.00 13.68 77 ASN B CA 1
ATOM 3196 C C . ASN B 1 77 ? 17.866 6.354 9.843 1.00 13.74 77 ASN B C 1
ATOM 3197 O O . ASN B 1 77 ? 17.246 6.482 8.780 1.00 13.49 77 ASN B O 1
ATOM 3202 N N A SER B 1 78 ? 17.279 6.098 11.003 0.50 13.61 78 SER B N 1
ATOM 3203 N N B SER B 1 78 ? 17.276 6.072 10.993 0.50 14.17 78 SER B N 1
ATOM 3204 C CA A SER B 1 78 ? 15.823 5.887 11.097 0.50 13.85 78 SER B CA 1
ATOM 3205 C CA B SER B 1 78 ? 15.817 5.895 11.067 0.50 14.78 78 SER B CA 1
ATOM 3206 C C A SER B 1 78 ? 15.021 7.143 10.775 0.50 14.30 78 SER B C 1
ATOM 3207 C C B SER B 1 78 ? 15.064 7.139 10.626 0.50 14.79 78 SER B C 1
ATOM 3208 O O A SER B 1 78 ? 13.827 7.065 10.495 0.50 13.89 78 SER B O 1
ATOM 3209 O O B SER B 1 78 ? 13.959 7.051 10.076 0.50 14.43 78 SER B O 1
ATOM 3214 N N . GLU B 1 79 ? 15.664 8.301 10.845 1.00 14.26 79 GLU B N 1
ATOM 3215 C CA . GLU B 1 79 ? 15.065 9.567 10.464 1.00 14.55 79 GLU B CA 1
ATOM 3216 C C . GLU B 1 79 ? 15.259 9.922 8.996 1.00 14.17 79 GLU B C 1
ATOM 3217 O O . GLU B 1 79 ? 14.799 10.958 8.534 1.00 15.90 79 GLU B O 1
ATOM 3223 N N . GLY B 1 80 ? 15.936 9.068 8.236 1.00 12.44 80 GLY B N 1
ATOM 3224 C CA . GLY B 1 80 ? 16.146 9.299 6.836 1.00 13.06 80 GLY B CA 1
ATOM 3225 C C . GLY B 1 80 ? 17.344 10.164 6.461 1.00 12.68 80 GLY B C 1
ATOM 3226 O O . GLY B 1 80 ? 17.463 10.594 5.319 1.00 14.01 80 GLY B O 1
ATOM 3227 N N . LEU B 1 81 ? 18.215 10.446 7.421 1.00 12.19 81 LEU B N 1
ATOM 3228 C CA . LEU B 1 81 ? 19.354 11.305 7.157 1.00 11.71 81 LEU B CA 1
ATOM 3229 C C . LEU B 1 81 ? 20.611 10.479 6.994 1.00 9.89 81 LEU B C 1
ATOM 3230 O O . LEU B 1 81 ? 20.746 9.406 7.588 1.00 10.93 81 LEU B O 1
ATOM 3235 N N . THR B 1 82 ? 21.520 10.995 6.176 1.00 10.78 82 THR B N 1
ATOM 3236 C CA . THR B 1 82 ? 22.794 10.359 5.942 1.00 9.92 82 THR B CA 1
ATOM 3237 C C . THR B 1 82 ? 23.630 10.410 7.191 1.00 10.19 82 THR B C 1
ATOM 3238 O O . THR B 1 82 ? 23.756 11.454 7.853 1.00 10.70 82 THR B O 1
ATOM 3242 N N . GLN B 1 83 ? 24.241 9.267 7.501 1.00 9.43 83 GLN B N 1
ATOM 3243 C CA . GLN B 1 83 ? 25.053 9.139 8.691 1.00 10.44 83 GLN B CA 1
ATOM 3244 C C . GLN B 1 83 ? 26.091 8.040 8.508 1.00 9.71 83 GLN B C 1
ATOM 3245 O O . GLN B 1 83 ? 25.993 7.221 7.614 1.00 10.97 83 GLN B O 1
ATOM 3251 N N . VAL B 1 84 ? 27.025 8.020 9.441 1.00 9.67 84 VAL B N 1
ATOM 3252 C CA . VAL B 1 84 ? 28.055 6.988 9.528 1.00 9.60 84 VAL B CA 1
ATOM 3253 C C . VAL B 1 84 ? 27.635 5.940 10.538 1.00 9.72 84 VAL B C 1
ATOM 3254 O O . VAL B 1 84 ? 27.240 6.260 11.651 1.00 11.90 84 VAL B O 1
ATOM 3258 N N . PHE B 1 85 ? 27.797 4.668 10.171 1.00 8.31 85 PHE B N 1
ATOM 3259 C CA . PHE B 1 85 ? 27.455 3.562 11.074 1.00 9.04 85 PHE B CA 1
ATOM 3260 C C . PHE B 1 85 ? 28.677 3.028 11.823 1.00 9.46 85 PHE B C 1
ATOM 3261 O O . PHE B 1 85 ? 29.793 3.230 11.364 1.00 9.96 85 PHE B O 1
ATOM 3269 N N . ASN B 1 86 ? 28.460 2.359 12.949 1.00 9.08 86 ASN B N 1
ATOM 3270 C CA . ASN B 1 86 ? 29.546 1.770 13.751 1.00 9.21 86 ASN B CA 1
ATOM 3271 C C . ASN B 1 86 ? 29.293 0.300 14.015 1.00 10.29 86 ASN B C 1
ATOM 3272 O O . ASN B 1 86 ? 29.759 -0.237 15.002 1.00 11.23 86 ASN B O 1
ATOM 3277 N N . ASP B 1 87 ? 28.534 -0.337 13.130 1.00 10.33 87 ASP B N 1
ATOM 3278 C CA . ASP B 1 87 ? 28.058 -1.696 13.394 1.00 11.13 87 ASP B CA 1
ATOM 3279 C C . ASP B 1 87 ? 28.816 -2.781 12.636 1.00 10.88 87 ASP B C 1
ATOM 3280 O O . ASP B 1 87 ? 29.673 -2.502 11.784 1.00 10.97 87 ASP B O 1
ATOM 3285 N N . VAL B 1 88 ? 28.522 -4.027 13.019 1.00 10.90 88 VAL B N 1
ATOM 3286 C CA . VAL B 1 88 ? 29.100 -5.200 12.368 1.00 11.16 88 VAL B CA 1
ATOM 3287 C C . VAL B 1 88 ? 27.973 -6.186 12.042 1.00 12.02 88 VAL B C 1
ATOM 3288 O O . VAL B 1 88 ? 27.115 -6.469 12.889 1.00 12.86 88 VAL B O 1
ATOM 3292 N N . HIS B 1 89 ? 27.978 -6.648 10.800 1.00 11.72 89 HIS B N 1
ATOM 3293 C CA . HIS B 1 89 ? 27.098 -7.729 10.361 1.00 11.72 89 HIS B CA 1
ATOM 3294 C C . HIS B 1 89 ? 27.943 -8.927 9.990 1.00 12.90 89 HIS B C 1
ATOM 3295 O O . HIS B 1 89 ? 29.062 -8.787 9.536 1.00 12.69 89 HIS B O 1
ATOM 3302 N N . LYS B 1 90 ? 27.383 -10.122 10.199 1.00 13.76 90 LYS B N 1
ATOM 3303 C CA . LYS B 1 90 ? 28.060 -11.368 9.841 1.00 15.69 90 LYS B CA 1
ATOM 3304 C C . LYS B 1 90 ? 27.232 -12.141 8.843 1.00 15.12 90 LYS B C 1
ATOM 3305 O O . LYS B 1 90 ? 26.041 -12.349 9.061 1.00 16.10 90 LYS B O 1
ATOM 3311 N N . TYR B 1 91 ? 27.867 -12.564 7.763 1.00 15.68 91 TYR B N 1
ATOM 3312 C CA . TYR B 1 91 ? 27.222 -13.421 6.754 1.00 15.67 91 TYR B CA 1
ATOM 3313 C C . TYR B 1 91 ? 27.838 -14.804 6.813 1.00 16.55 91 TYR B C 1
ATOM 3314 O O . TYR B 1 91 ? 29.056 -14.959 6.747 1.00 16.08 91 TYR B O 1
ATOM 3323 N N . ASN B 1 92 ? 26.963 -15.798 6.955 1.00 17.98 92 ASN B N 1
ATOM 3324 C CA . ASN B 1 92 ? 27.364 -17.216 6.960 1.00 19.54 92 ASN B CA 1
ATOM 3325 C C . ASN B 1 92 ? 27.120 -17.808 5.567 1.00 19.92 92 ASN B C 1
ATOM 3326 O O . ASN B 1 92 ? 25.984 -17.934 5.128 1.00 20.36 92 ASN B O 1
ATOM 3331 N N . PRO B 1 93 ? 28.194 -18.084 4.829 1.00 21.54 93 PRO B N 1
ATOM 3332 C CA . PRO B 1 93 ? 27.991 -18.598 3.471 1.00 22.76 93 PRO B CA 1
ATOM 3333 C C . PRO B 1 93 ? 27.353 -19.996 3.408 1.00 24.15 93 PRO B C 1
ATOM 3334 O O . PRO B 1 93 ? 26.702 -20.324 2.410 1.00 23.71 93 PRO B O 1
ATOM 3338 N N . LYS B 1 94 ? 27.511 -20.783 4.464 1.00 25.40 94 LYS B N 1
ATOM 3339 C CA . LYS B 1 94 ? 26.970 -22.142 4.470 1.00 27.18 94 LYS B CA 1
ATOM 3340 C C . LYS B 1 94 ? 25.446 -22.133 4.527 1.00 26.60 94 LYS B C 1
ATOM 3341 O O . LYS B 1 94 ? 24.785 -23.040 3.997 1.00 27.67 94 LYS B O 1
ATOM 3347 N N . THR B 1 95 ? 24.890 -21.099 5.154 1.00 25.91 95 THR B N 1
ATOM 3348 C CA . THR B 1 95 ? 23.454 -20.934 5.312 1.00 24.95 95 THR B CA 1
ATOM 3349 C C . THR B 1 95 ? 22.870 -19.752 4.528 1.00 24.23 95 THR B C 1
ATOM 3350 O O . THR B 1 95 ? 21.667 -19.518 4.581 1.00 23.50 95 THR B O 1
ATOM 3354 N N . ASN B 1 96 ? 23.722 -19.005 3.816 1.00 23.83 96 ASN B N 1
ATOM 3355 C CA . ASN B 1 96 ? 23.291 -17.822 3.049 1.00 23.65 96 ASN B CA 1
ATOM 3356 C C . ASN B 1 96 ? 22.403 -16.908 3.891 1.00 22.61 96 ASN B C 1
ATOM 3357 O O . ASN B 1 96 ? 21.312 -16.515 3.474 1.00 21.79 96 ASN B O 1
ATOM 3362 N N . SER B 1 97 ? 22.912 -16.542 5.074 1.00 21.70 97 SER B N 1
ATOM 3363 C CA . SER B 1 97 ? 22.126 -15.777 6.033 1.00 21.04 97 SER B CA 1
ATOM 3364 C C . SER B 1 97 ? 22.997 -14.737 6.725 1.00 19.50 97 SER B C 1
ATOM 3365 O O . SER B 1 97 ? 24.162 -15.003 7.034 1.00 19.36 97 SER B O 1
ATOM 3368 N N . TRP B 1 98 ? 22.371 -13.597 7.006 1.00 18.23 98 TRP B N 1
ATOM 3369 C CA . TRP B 1 98 ? 23.021 -12.464 7.720 1.00 17.35 98 TRP B CA 1
ATOM 3370 C C . TRP B 1 98 ? 22.492 -12.352 9.138 1.00 18.03 98 TRP B C 1
ATOM 3371 O O . TRP B 1 98 ? 21.306 -12.599 9.395 1.00 19.63 98 TRP B O 1
ATOM 3382 N N . VAL B 1 99 ? 23.353 -11.924 10.057 1.00 18.04 99 VAL B N 1
ATOM 3383 C CA . VAL B 1 99 ? 22.912 -11.427 11.354 1.00 18.58 99 VAL B CA 1
ATOM 3384 C C . VAL B 1 99 ? 23.677 -10.155 11.687 1.00 17.65 99 VAL B C 1
ATOM 3385 O O . VAL B 1 99 ? 24.828 -10.002 11.325 1.00 18.38 99 VAL B O 1
ATOM 3389 N N . LYS B 1 100 ? 23.011 -9.243 12.368 1.00 16.80 100 LYS B N 1
ATOM 3390 C CA . LYS B 1 100 ? 23.694 -8.078 12.941 1.00 16.60 100 LYS B CA 1
ATOM 3391 C C . LYS B 1 100 ? 24.249 -8.517 14.275 1.00 16.67 100 LYS B C 1
ATOM 3392 O O . LYS B 1 100 ? 23.578 -9.222 15.038 1.00 18.08 100 LYS B O 1
ATOM 3398 N N . LEU B 1 101 ? 25.489 -8.158 14.562 1.00 14.57 101 LEU B N 1
ATOM 3399 C CA . LEU B 1 101 ? 26.108 -8.536 15.821 1.00 14.53 101 LEU B CA 1
ATOM 3400 C C . LEU B 1 101 ? 25.794 -7.476 16.872 1.00 15.22 101 LEU B C 1
ATOM 3401 O O . LEU B 1 101 ? 25.636 -6.275 16.544 1.00 15.09 101 LEU B O 1
ATOM 3414 N N . SER B 1 103 ? 27.453 -5.477 18.923 1.00 13.63 103 SER B N 1
ATOM 3415 C CA . SER B 1 103 ? 28.844 -5.089 18.938 1.00 13.04 103 SER B CA 1
ATOM 3416 C C . SER B 1 103 ? 28.911 -3.602 18.629 1.00 12.82 103 SER B C 1
ATOM 3417 O O . SER B 1 103 ? 28.337 -3.175 17.639 1.00 13.88 103 SER B O 1
ATOM 3420 N N . HIS B 1 104 ? 29.641 -2.849 19.437 1.00 12.64 104 HIS B N 1
ATOM 3421 C CA . HIS B 1 104 ? 29.664 -1.381 19.301 1.00 12.57 104 HIS B CA 1
ATOM 3422 C C . HIS B 1 104 ? 31.080 -0.861 19.118 1.00 11.56 104 HIS B C 1
ATOM 3423 O O . HIS B 1 104 ? 31.833 -0.754 20.091 1.00 12.39 104 HIS B O 1
ATOM 3430 N N . ALA B 1 105 ? 31.445 -0.538 17.883 1.00 10.33 105 ALA B N 1
ATOM 3431 C CA . ALA B 1 105 ? 32.760 0.034 17.635 1.00 9.78 105 ALA B CA 1
ATOM 3432 C C . ALA B 1 105 ? 32.846 1.415 18.289 1.00 10.59 105 ALA B C 1
ATOM 3433 O O . ALA B 1 105 ? 31.888 2.191 18.245 1.00 10.42 105 ALA B O 1
ATOM 3435 N N . PRO B 1 106 ? 33.988 1.723 18.907 1.00 10.88 106 PRO B N 1
ATOM 3436 C CA . PRO B 1 106 ? 34.133 2.999 19.585 1.00 10.65 106 PRO B CA 1
ATOM 3437 C C . PRO B 1 106 ? 34.113 4.224 18.689 1.00 10.92 106 PRO B C 1
ATOM 3438 O O . PRO B 1 106 ? 33.911 5.344 19.194 1.00 12.99 106 PRO B O 1
ATOM 3458 N N . GLY B 1 108 ? 32.622 5.644 14.689 1.00 9.28 108 GLY B N 1
ATOM 3459 C CA . GLY B 1 108 ? 31.962 5.391 13.447 1.00 8.78 108 GLY B CA 1
ATOM 3460 C C . GLY B 1 108 ? 33.005 4.969 12.427 1.00 8.12 108 GLY B C 1
ATOM 3461 O O . GLY B 1 108 ? 34.195 5.280 12.570 1.00 8.73 108 GLY B O 1
ATOM 3470 N N . ALA B 1 110 ? 33.511 5.060 8.389 1.00 8.00 110 ALA B N 1
ATOM 3471 C CA . ALA B 1 110 ? 33.325 5.383 6.974 1.00 7.71 110 ALA B CA 1
ATOM 3472 C C . ALA B 1 110 ? 34.553 6.053 6.431 1.00 8.60 110 ALA B C 1
ATOM 3473 O O . ALA B 1 110 ? 34.947 7.079 6.971 1.00 9.17 110 ALA B O 1
ATOM 3475 N N . GLY B 1 111 ? 35.152 5.445 5.403 1.00 8.75 111 GLY B N 1
ATOM 3476 C CA . GLY B 1 111 ? 36.468 5.851 4.947 1.00 8.89 111 GLY B CA 1
ATOM 3477 C C . GLY B 1 111 ? 37.583 5.129 5.680 1.00 9.14 111 GLY B C 1
ATOM 3478 O O . GLY B 1 111 ? 38.761 5.372 5.425 1.00 10.12 111 GLY B O 1
ATOM 3479 N N . HIS B 1 112 ? 37.208 4.261 6.600 1.00 8.63 112 HIS B N 1
ATOM 3480 C CA . HIS B 1 112 ? 38.144 3.387 7.293 1.00 8.85 112 HIS B CA 1
ATOM 3481 C C . HIS B 1 112 ? 38.689 2.330 6.329 1.00 9.67 112 HIS B C 1
ATOM 3482 O O . HIS B 1 112 ? 38.159 2.071 5.234 1.00 9.14 112 HIS B O 1
ATOM 3489 N N . VAL B 1 113 ? 39.763 1.691 6.783 1.00 9.20 113 VAL B N 1
ATOM 3490 C CA . VAL B 1 113 ? 40.234 0.471 6.147 1.00 9.96 113 VAL B CA 1
ATOM 3491 C C . VAL B 1 113 ? 40.007 -0.693 7.109 1.00 9.84 113 VAL B C 1
ATOM 3492 O O . VAL B 1 113 ? 39.771 -0.496 8.301 1.00 10.55 113 VAL B O 1
ATOM 3496 N N . THR B 1 114 ? 40.077 -1.911 6.584 1.00 9.76 114 THR B N 1
ATOM 3497 C CA . THR B 1 114 ? 40.065 -3.098 7.437 1.00 10.51 114 THR B CA 1
ATOM 3498 C C . THR B 1 114 ? 40.973 -4.160 6.845 1.00 11.35 114 THR B C 1
ATOM 3499 O O . THR B 1 114 ? 41.014 -4.364 5.624 1.00 11.81 114 THR B O 1
ATOM 3503 N N . PHE B 1 115 ? 41.760 -4.777 7.729 1.00 11.77 115 PHE B N 1
ATOM 3504 C CA . PHE B 1 115 ? 42.602 -5.917 7.354 1.00 13.22 115 PHE B CA 1
ATOM 3505 C C . PHE B 1 115 ? 42.534 -6.996 8.423 1.00 13.92 115 PHE B C 1
ATOM 3506 O O . PHE B 1 115 ? 42.163 -6.740 9.563 1.00 13.61 115 PHE B O 1
ATOM 3514 N N . VAL B 1 116 ? 42.904 -8.220 8.031 1.00 15.25 116 VAL B N 1
ATOM 3515 C CA . VAL B 1 116 ? 42.866 -9.360 8.953 1.00 16.34 116 VAL B CA 1
ATOM 3516 C C . VAL B 1 116 ? 44.308 -9.672 9.383 1.00 16.95 116 VAL B C 1
ATOM 3517 O O . VAL B 1 116 ? 45.204 -9.806 8.538 1.00 18.24 116 VAL B O 1
ATOM 3521 N N . HIS B 1 117 ? 44.509 -9.737 10.692 1.00 17.62 117 HIS B N 1
ATOM 3522 C CA . HIS B 1 117 ? 45.810 -10.143 11.248 1.00 19.67 117 HIS B CA 1
ATOM 3523 C C . HIS B 1 117 ? 45.588 -11.062 12.446 1.00 20.37 117 HIS B C 1
ATOM 3524 O O . HIS B 1 117 ? 44.821 -10.771 13.363 1.00 19.37 117 HIS B O 1
ATOM 3531 N N . ASN B 1 118 ? 46.215 -12.243 12.395 1.00 22.03 118 ASN B N 1
ATOM 3532 C CA . ASN B 1 118 ? 46.062 -13.213 13.471 1.00 22.94 118 ASN B CA 1
ATOM 3533 C C . ASN B 1 118 ? 44.619 -13.410 13.947 1.00 21.79 118 ASN B C 1
ATOM 3534 O O . ASN B 1 118 ? 44.334 -13.376 15.151 1.00 22.54 118 ASN B O 1
ATOM 3539 N N . GLY B 1 119 ? 43.718 -13.623 12.993 1.00 20.73 119 GLY B N 1
ATOM 3540 C CA . GLY B 1 119 ? 42.346 -14.021 13.270 1.00 20.08 119 GLY B CA 1
ATOM 3541 C C . GLY B 1 119 ? 41.424 -12.904 13.735 1.00 19.55 119 GLY B C 1
ATOM 3542 O O . GLY B 1 119 ? 40.316 -13.165 14.189 1.00 19.57 119 GLY B O 1
ATOM 3543 N N . LYS B 1 120 ? 41.894 -11.666 13.631 1.00 18.82 120 LYS B N 1
ATOM 3544 C CA . LYS B 1 120 ? 41.115 -10.502 14.090 1.00 18.79 120 LYS B CA 1
ATOM 3545 C C . LYS B 1 120 ? 41.006 -9.499 12.956 1.00 17.01 120 LYS B C 1
ATOM 3546 O O . LYS B 1 120 ? 41.882 -9.423 12.090 1.00 17.00 120 LYS B O 1
ATOM 3552 N N . ALA B 1 121 ? 39.923 -8.714 12.979 1.00 15.51 121 ALA B N 1
ATOM 3553 C CA . ALA B 1 121 ? 39.769 -7.635 12.010 1.00 14.59 121 ALA B CA 1
ATOM 3554 C C . ALA B 1 121 ? 40.272 -6.350 12.624 1.00 13.77 121 ALA B C 1
ATOM 3555 O O . ALA B 1 121 ? 39.820 -5.943 13.679 1.00 15.80 121 ALA B O 1
ATOM 3557 N N . TYR B 1 122 ? 41.222 -5.723 11.949 1.00 12.17 122 TYR B N 1
ATOM 3558 C CA . TYR B 1 122 ? 41.829 -4.486 12.403 1.00 12.40 122 TYR B CA 1
ATOM 3559 C C . TYR B 1 122 ? 41.294 -3.353 11.540 1.00 11.40 122 TYR B C 1
ATOM 3560 O O . TYR B 1 122 ? 41.223 -3.473 10.315 1.00 10.93 122 TYR B O 1
ATOM 3569 N N . VAL B 1 123 ? 40.959 -2.250 12.213 1.00 10.69 123 VAL B N 1
ATOM 3570 C CA . VAL B 1 123 ? 40.305 -1.077 11.588 1.00 10.50 123 VAL B CA 1
ATOM 3571 C C . VAL B 1 123 ? 41.057 0.193 11.973 1.00 9.96 123 VAL B C 1
ATOM 3572 O O . VAL B 1 123 ? 41.414 0.385 13.132 1.00 11.05 123 VAL B O 1
ATOM 3576 N N . THR B 1 124 ? 41.324 1.042 10.992 1.00 9.60 124 THR B N 1
ATOM 3577 C CA . THR B 1 124 ? 41.816 2.395 11.288 1.00 10.20 124 THR B CA 1
ATOM 3578 C C . THR B 1 124 ? 41.300 3.329 10.219 1.00 9.46 124 THR B C 1
ATOM 3579 O O . THR B 1 124 ? 40.781 2.879 9.192 1.00 9.28 124 THR B O 1
ATOM 3583 N N . GLY B 1 125 ? 41.418 4.626 10.492 1.00 9.08 125 GLY B N 1
ATOM 3584 C CA . GLY B 1 125 ? 40.938 5.634 9.551 1.00 9.72 125 GLY B CA 1
ATOM 3585 C C . GLY B 1 125 ? 39.447 5.879 9.636 1.00 9.86 125 GLY B C 1
ATOM 3586 O O . GLY B 1 125 ? 38.724 5.246 10.398 1.00 10.08 125 GLY B O 1
ATOM 3587 N N . GLY B 1 126 ? 39.014 6.812 8.815 1.00 8.94 126 GLY B N 1
ATOM 3588 C CA . GLY B 1 126 ? 37.616 7.169 8.723 1.00 9.48 126 GLY B CA 1
ATOM 3589 C C . GLY B 1 126 ? 37.309 8.546 9.254 1.00 9.03 126 GLY B C 1
ATOM 3590 O O . GLY B 1 126 ? 38.052 9.121 10.078 1.00 9.45 126 GLY B O 1
ATOM 3591 N N . VAL B 1 127 ? 36.174 9.061 8.803 1.00 9.44 127 VAL B N 1
ATOM 3592 C CA . VAL B 1 127 ? 35.702 10.363 9.256 1.00 8.81 127 VAL B CA 1
ATOM 3593 C C . VAL B 1 127 ? 35.262 10.297 10.723 1.00 8.50 127 VAL B C 1
ATOM 3594 O O . VAL B 1 127 ? 35.056 9.213 11.289 1.00 9.22 127 VAL B O 1
ATOM 3598 N N . ASN B 1 128 ? 35.045 11.457 11.333 1.00 8.52 128 ASN B N 1
ATOM 3599 C CA . ASN B 1 128 ? 34.501 11.563 12.669 1.00 8.91 128 ASN B CA 1
ATOM 3600 C C . ASN B 1 128 ? 32.976 11.510 12.570 1.00 8.53 128 ASN B C 1
ATOM 3601 O O . ASN B 1 128 ? 32.369 12.283 11.814 1.00 8.53 128 ASN B O 1
ATOM 3606 N N . GLN B 1 129 ? 32.361 10.634 13.341 1.00 9.01 129 GLN B N 1
ATOM 3607 C CA . GLN B 1 129 ? 30.917 10.440 13.177 1.00 9.11 129 GLN B CA 1
ATOM 3608 C C . GLN B 1 129 ? 30.138 11.708 13.506 1.00 8.60 129 GLN B C 1
ATOM 3609 O O . GLN B 1 129 ? 29.178 12.026 12.802 1.00 9.08 129 GLN B O 1
ATOM 3615 N N . ASN B 1 130 ? 30.500 12.396 14.584 1.00 8.55 130 ASN B N 1
ATOM 3616 C CA . ASN B 1 130 ? 29.732 13.584 14.973 1.00 8.89 130 ASN B CA 1
ATOM 3617 C C . ASN B 1 130 ? 29.848 14.718 13.945 1.00 8.64 130 ASN B C 1
ATOM 3618 O O . ASN B 1 130 ? 28.864 15.419 13.672 1.00 9.03 130 ASN B O 1
ATOM 3623 N N . ILE B 1 131 ? 31.051 14.946 13.407 1.00 8.50 131 ILE B N 1
ATOM 3624 C CA . ILE B 1 131 ? 31.238 16.014 12.416 1.00 9.22 131 ILE B CA 1
ATOM 3625 C C . ILE B 1 131 ? 30.507 15.666 11.120 1.00 9.05 131 ILE B C 1
ATOM 3626 O O . ILE B 1 131 ? 29.774 16.476 10.559 1.00 10.06 131 ILE B O 1
ATOM 3631 N N . PHE B 1 132 ? 30.682 14.443 10.644 1.00 8.23 132 PHE B N 1
ATOM 3632 C CA . PHE B 1 132 ? 30.044 14.006 9.403 1.00 8.37 132 PHE B CA 1
ATOM 3633 C C . PHE B 1 132 ? 28.506 14.006 9.570 1.00 8.47 132 PHE B C 1
ATOM 3634 O O . PHE B 1 132 ? 27.753 14.566 8.737 1.00 9.64 132 PHE B O 1
ATOM 3642 N N . ASN B 1 133 ? 28.016 13.395 10.638 1.00 8.38 133 ASN B N 1
ATOM 3643 C CA . ASN B 1 133 ? 26.548 13.316 10.828 1.00 8.73 133 ASN B CA 1
ATOM 3644 C C . ASN B 1 133 ? 25.973 14.719 11.037 1.00 8.70 133 ASN B C 1
ATOM 3645 O O . ASN B 1 133 ? 24.858 15.015 10.576 1.00 10.28 133 ASN B O 1
ATOM 3650 N N . GLY B 1 134 ? 26.693 15.573 11.762 1.00 8.92 134 GLY B N 1
ATOM 3651 C CA . GLY B 1 134 ? 26.195 16.911 12.032 1.00 9.48 134 GLY B CA 1
ATOM 3652 C C . GLY B 1 134 ? 26.076 17.720 10.766 1.00 10.50 134 GLY B C 1
ATOM 3653 O O . GLY B 1 134 ? 25.186 18.594 10.673 1.00 11.57 134 GLY B O 1
ATOM 3654 N N . TYR B 1 135 ? 26.961 17.507 9.807 1.00 10.12 135 TYR B N 1
ATOM 3655 C CA . TYR B 1 135 ? 26.872 18.236 8.516 1.00 11.07 135 TYR B CA 1
ATOM 3656 C C . TYR B 1 135 ? 25.520 17.961 7.855 1.00 10.97 135 TYR B C 1
ATOM 3657 O O . TYR B 1 135 ? 24.823 18.859 7.374 1.00 11.95 135 TYR B O 1
ATOM 3666 N N . PHE B 1 136 ? 25.138 16.701 7.824 1.00 11.21 136 PHE B N 1
ATOM 3667 C CA . PHE B 1 136 ? 23.860 16.345 7.193 1.00 10.37 136 PHE B CA 1
ATOM 3668 C C . PHE B 1 136 ? 22.674 16.769 8.041 1.00 11.48 136 PHE B C 1
ATOM 3669 O O . PHE B 1 136 ? 21.602 17.099 7.480 1.00 12.07 136 PHE B O 1
ATOM 3677 N N . GLU B 1 137 ? 22.815 16.787 9.366 1.00 11.22 137 GLU B N 1
ATOM 3678 C CA . GLU B 1 137 ? 21.766 17.314 10.227 1.00 12.12 137 GLU B CA 1
ATOM 3679 C C . GLU B 1 137 ? 21.561 18.793 9.921 1.00 12.49 137 GLU B C 1
ATOM 3680 O O . GLU B 1 137 ? 20.417 19.272 9.760 1.00 13.45 137 GLU B O 1
ATOM 3686 N N . ASP B 1 138 ? 22.672 19.518 9.819 1.00 12.08 138 ASP B N 1
ATOM 3687 C CA . ASP B 1 138 ? 22.603 20.967 9.529 1.00 12.26 138 ASP B CA 1
ATOM 3688 C C . ASP B 1 138 ? 21.992 21.277 8.173 1.00 12.96 138 ASP B C 1
ATOM 3689 O O . ASP B 1 138 ? 21.112 22.160 8.054 1.00 13.75 138 ASP B O 1
ATOM 3694 N N . LEU B 1 139 ? 22.453 20.601 7.130 1.00 13.59 139 LEU B N 1
ATOM 3695 C CA . LEU B 1 139 ? 21.804 20.754 5.798 1.00 14.55 139 LEU B CA 1
ATOM 3696 C C . LEU B 1 139 ? 20.320 20.434 5.835 1.00 15.30 139 LEU B C 1
ATOM 3697 O O . LEU B 1 139 ? 19.507 21.107 5.168 1.00 16.45 139 LEU B O 1
ATOM 3702 N N . ASN B 1 140 ? 19.917 19.431 6.597 1.00 15.62 140 ASN B N 1
ATOM 3703 C CA . ASN B 1 140 ? 18.490 19.101 6.678 1.00 16.77 140 ASN B CA 1
ATOM 3704 C C . ASN B 1 140 ? 17.698 20.252 7.330 1.00 17.95 140 ASN B C 1
ATOM 3705 O O . ASN B 1 140 ? 16.594 20.615 6.868 1.00 19.02 140 ASN B O 1
ATOM 3710 N N . GLU B 1 141 ? 18.263 20.811 8.399 1.00 18.41 141 GLU B N 1
ATOM 3711 C CA . GLU B 1 141 ? 17.672 21.936 9.108 1.00 19.66 141 GLU B CA 1
ATOM 3712 C C . GLU B 1 141 ? 17.581 23.178 8.196 1.00 19.58 141 GLU B C 1
ATOM 3713 O O . GLU B 1 141 ? 16.560 23.901 8.241 1.00 20.93 141 GLU B O 1
ATOM 3719 N N . ALA B 1 142 ? 18.624 23.423 7.397 1.00 19.36 142 ALA B N 1
ATOM 3720 C CA . ALA B 1 142 ? 18.706 24.591 6.497 1.00 20.04 142 ALA B CA 1
ATOM 3721 C C . ALA B 1 142 ? 17.626 24.547 5.432 1.00 21.29 142 ALA B C 1
ATOM 3722 O O . ALA B 1 142 ? 17.089 25.606 5.033 1.00 21.19 142 ALA B O 1
ATOM 3724 N N . GLY B 1 143 ? 17.327 23.358 4.924 1.00 22.21 143 GLY B N 1
ATOM 3725 C CA . GLY B 1 143 ? 16.292 23.211 3.914 1.00 23.74 143 GLY B CA 1
ATOM 3726 C C . GLY B 1 143 ? 16.686 23.920 2.645 1.00 24.97 143 GLY B C 1
ATOM 3727 O O . GLY B 1 143 ? 17.781 23.726 2.133 1.00 25.67 143 GLY B O 1
ATOM 3728 N N . LYS B 1 144 ? 15.795 24.780 2.154 1.00 26.63 144 LYS B N 1
ATOM 3729 C CA . LYS B 1 144 ? 16.033 25.489 0.895 1.00 27.10 144 LYS B CA 1
ATOM 3730 C C . LYS B 1 144 ? 16.629 26.875 1.073 1.00 27.11 144 LYS B C 1
ATOM 3731 O O . LYS B 1 144 ? 16.677 27.660 0.120 1.00 28.04 144 LYS B O 1
ATOM 3732 N N . ASP B 1 145 ? 17.091 27.182 2.282 1.00 26.41 145 ASP B N 1
ATOM 3733 C CA . ASP B 1 145 ? 17.699 28.477 2.579 1.00 25.35 145 ASP B CA 1
ATOM 3734 C C . ASP B 1 145 ? 19.167 28.490 2.145 1.00 24.74 145 ASP B C 1
ATOM 3735 O O . ASP B 1 145 ? 20.023 27.988 2.870 1.00 24.44 145 ASP B O 1
ATOM 3740 N N . SER B 1 146 ? 19.471 29.091 0.996 1.00 23.43 146 SER B N 1
ATOM 3741 C CA . SER B 1 146 ? 20.831 29.079 0.459 1.00 23.42 146 SER B CA 1
ATOM 3742 C C . SER B 1 146 ? 21.835 29.881 1.305 1.00 22.40 146 SER B C 1
ATOM 3743 O O . SER B 1 146 ? 23.028 29.560 1.341 1.00 21.65 146 SER B O 1
ATOM 3746 N N . THR B 1 147 ? 21.381 30.922 1.996 1.00 20.81 147 THR B N 1
ATOM 3747 C CA . THR B 1 147 ? 22.302 31.648 2.858 1.00 20.70 147 THR B CA 1
ATOM 3748 C C . THR B 1 147 ? 22.701 30.766 4.038 1.00 19.79 147 THR B C 1
ATOM 3749 O O . THR B 1 147 ? 23.849 30.798 4.448 1.00 19.88 147 THR B O 1
ATOM 3753 N N . ALA B 1 148 ? 21.754 29.984 4.555 1.00 19.05 148 ALA B N 1
ATOM 3754 C CA . ALA B 1 148 ? 22.026 29.068 5.680 1.00 18.66 148 ALA B CA 1
ATOM 3755 C C . ALA B 1 148 ? 22.975 27.964 5.222 1.00 18.21 148 ALA B C 1
ATOM 3756 O O . ALA B 1 148 ? 23.892 27.581 5.952 1.00 17.46 148 ALA B O 1
ATOM 3758 N N . ILE B 1 149 ? 22.761 27.477 4.007 1.00 18.01 149 ILE B N 1
ATOM 3759 C CA . ILE B 1 149 ? 23.606 26.433 3.429 1.00 18.26 149 ILE B CA 1
ATOM 3760 C C . ILE B 1 149 ? 25.026 26.938 3.244 1.00 17.44 149 ILE B C 1
ATOM 3761 O O . ILE B 1 149 ? 25.993 26.259 3.593 1.00 17.80 149 ILE B O 1
ATOM 3766 N N . ASP B 1 150 ? 25.164 28.157 2.719 1.00 17.29 150 ASP B N 1
ATOM 3767 C CA . ASP B 1 150 ? 26.479 28.723 2.500 1.00 16.90 150 ASP B CA 1
ATOM 3768 C C . ASP B 1 150 ? 27.260 28.850 3.803 1.00 16.18 150 ASP B C 1
ATOM 3769 O O . ASP B 1 150 ? 28.470 28.589 3.824 1.00 16.51 150 ASP B O 1
ATOM 3774 N N . LYS B 1 151 ? 26.578 29.236 4.875 1.00 15.65 151 LYS B N 1
ATOM 3775 C CA . LYS B 1 151 ? 27.208 29.392 6.187 1.00 16.19 151 LYS B CA 1
ATOM 3776 C C . LYS B 1 151 ? 27.690 28.023 6.675 1.00 15.39 151 LYS B C 1
ATOM 3777 O O . LYS B 1 151 ? 28.788 27.910 7.204 1.00 16.87 151 LYS B O 1
ATOM 3783 N N . ILE B 1 152 ? 26.851 27.011 6.493 1.00 15.24 152 ILE B N 1
ATOM 3784 C CA . ILE B 1 152 ? 27.204 25.659 6.956 1.00 14.39 152 ILE B CA 1
ATOM 3785 C C . ILE B 1 152 ? 28.450 25.162 6.230 1.00 14.43 152 ILE B C 1
ATOM 3786 O O . ILE B 1 152 ? 29.365 24.618 6.861 1.00 13.87 152 ILE B O 1
ATOM 3791 N N . ASN B 1 153 ? 28.483 25.329 4.911 1.00 14.59 153 ASN B N 1
ATOM 3792 C CA . ASN B 1 153 ? 29.627 24.937 4.102 1.00 15.08 153 ASN B CA 1
ATOM 3793 C C . ASN B 1 153 ? 30.890 25.712 4.441 1.00 16.49 153 ASN B C 1
ATOM 3794 O O . ASN B 1 153 ? 31.988 25.171 4.509 1.00 16.88 153 ASN B O 1
ATOM 3799 N N . ALA B 1 154 ? 30.741 27.011 4.636 1.00 17.47 154 ALA B N 1
ATOM 3800 C CA . ALA B 1 154 ? 31.875 27.814 4.986 1.00 17.85 154 ALA B CA 1
ATOM 3801 C C . ALA B 1 154 ? 32.489 27.340 6.295 1.00 17.40 154 ALA B C 1
ATOM 3802 O O . ALA B 1 154 ? 33.695 27.175 6.368 1.00 19.06 154 ALA B O 1
ATOM 3804 N N . HIS B 1 155 ? 31.658 27.106 7.309 1.00 17.16 155 HIS B N 1
ATOM 3805 C CA . HIS B 1 155 ? 32.155 26.643 8.607 1.00 16.67 155 HIS B CA 1
ATOM 3806 C C . HIS B 1 155 ? 32.771 25.247 8.432 1.00 16.65 155 HIS B C 1
ATOM 3807 O O . HIS B 1 155 ? 33.823 24.930 8.990 1.00 17.60 155 HIS B O 1
ATOM 3814 N N . TYR B 1 156 ? 32.112 24.410 7.652 1.00 16.19 156 TYR B N 1
ATOM 3815 C CA . TYR B 1 156 ? 32.568 23.007 7.527 1.00 15.24 156 TYR B CA 1
ATOM 3816 C C . TYR B 1 156 ? 33.956 22.864 6.882 1.00 15.92 156 TYR B C 1
ATOM 3817 O O . TYR B 1 156 ? 34.788 22.062 7.336 1.00 16.27 156 TYR B O 1
ATOM 3826 N N . PHE B 1 157 ? 34.211 23.603 5.804 1.00 16.05 157 PHE B N 1
ATOM 3827 C CA . PHE B 1 157 ? 35.444 23.436 5.043 1.00 17.00 157 PHE B CA 1
ATOM 3828 C C . PHE B 1 157 ? 36.609 24.315 5.519 1.00 17.80 157 PHE B C 1
ATOM 3829 O O . PHE B 1 157 ? 37.749 24.013 5.211 1.00 17.97 157 PHE B O 1
ATOM 3837 N N . ASP B 1 158 ? 36.320 25.319 6.335 1.00 18.94 158 ASP B N 1
ATOM 3838 C CA . ASP B 1 158 ? 37.356 26.263 6.788 1.00 18.87 158 ASP B CA 1
ATOM 3839 C C . ASP B 1 158 ? 37.919 25.824 8.137 1.00 18.73 158 ASP B C 1
ATOM 3840 O O . ASP B 1 158 ? 37.727 26.475 9.178 1.00 19.64 158 ASP B O 1
ATOM 3845 N N . LYS B 1 159 ? 38.586 24.679 8.124 1.00 17.21 159 LYS B N 1
ATOM 3846 C CA . LYS B 1 159 ? 39.209 24.153 9.331 1.00 16.48 159 LYS B CA 1
ATOM 3847 C C . LYS B 1 159 ? 40.525 23.513 8.948 1.00 15.68 159 LYS B C 1
ATOM 3848 O O . LYS B 1 159 ? 40.702 23.064 7.818 1.00 15.52 159 LYS B O 1
ATOM 3854 N N . LYS B 1 160 ? 41.452 23.433 9.904 1.00 15.36 160 LYS B N 1
ATOM 3855 C CA . LYS B 1 160 ? 42.665 22.668 9.685 1.00 15.71 160 LYS B CA 1
ATOM 3856 C C . LYS B 1 160 ? 42.339 21.176 9.712 1.00 14.99 160 LYS B C 1
ATOM 3857 O O . LYS B 1 160 ? 41.326 20.789 10.287 1.00 15.65 160 LYS B O 1
ATOM 3863 N N . ALA B 1 161 ? 43.206 20.371 9.128 1.00 14.93 161 ALA B N 1
ATOM 3864 C CA . ALA B 1 161 ? 42.969 18.927 9.021 1.00 14.82 161 ALA B CA 1
ATOM 3865 C C . ALA B 1 161 ? 42.705 18.278 10.386 1.00 14.81 161 ALA B C 1
ATOM 3866 O O . ALA B 1 161 ? 41.784 17.463 10.537 1.00 13.01 161 ALA B O 1
ATOM 3868 N N . GLU B 1 162 ? 43.460 18.655 11.406 1.00 14.33 162 GLU B N 1
ATOM 3869 C CA . GLU B 1 162 ? 43.278 18.081 12.743 1.00 15.17 162 GLU B CA 1
ATOM 3870 C C . GLU B 1 162 ? 41.878 18.291 13.315 1.00 13.61 162 GLU B C 1
ATOM 3871 O O . GLU B 1 162 ? 41.453 17.518 14.170 1.00 12.94 162 GLU B O 1
ATOM 3877 N N . ASP B 1 163 ? 41.186 19.354 12.898 1.00 12.23 163 ASP B N 1
ATOM 3878 C CA . ASP B 1 163 ? 39.894 19.702 13.468 1.00 12.94 163 ASP B CA 1
ATOM 3879 C C . ASP B 1 163 ? 38.789 18.727 13.005 1.00 12.35 163 ASP B C 1
ATOM 3880 O O . ASP B 1 163 ? 37.652 18.816 13.498 1.00 13.56 163 ASP B O 1
ATOM 3885 N N . TYR B 1 164 ? 39.106 17.884 12.027 1.00 11.87 164 TYR B N 1
ATOM 3886 C CA . TYR B 1 164 ? 38.122 16.892 11.524 1.00 11.52 164 TYR B CA 1
ATOM 3887 C C . TYR B 1 164 ? 38.192 15.562 12.246 1.00 11.94 164 TYR B C 1
ATOM 3888 O O . TYR B 1 164 ? 37.324 14.727 12.067 1.00 10.99 164 TYR B O 1
ATOM 3897 N N . PHE B 1 165 ? 39.208 15.368 13.074 1.00 11.13 165 PHE B N 1
ATOM 3898 C CA . PHE B 1 165 ? 39.294 14.206 13.928 1.00 11.82 165 PHE B CA 1
ATOM 3899 C C . PHE B 1 165 ? 39.104 12.928 13.134 1.00 11.19 165 PHE B C 1
ATOM 3900 O O . PHE B 1 165 ? 38.416 12.001 13.589 1.00 11.94 165 PHE B O 1
ATOM 3908 N N . PHE B 1 166 ? 39.718 12.831 11.965 1.00 9.82 166 PHE B N 1
ATOM 3909 C CA . PHE B 1 166 ? 39.792 11.527 11.284 1.00 10.55 166 PHE B CA 1
ATOM 3910 C C . PHE B 1 166 ? 40.486 10.516 12.224 1.00 11.30 166 PHE B C 1
ATOM 3911 O O . PHE B 1 166 ? 41.368 10.887 13.006 1.00 12.43 166 PHE B O 1
ATOM 3919 N N . ASN B 1 167 ? 40.080 9.255 12.149 1.00 10.95 167 ASN B N 1
ATOM 3920 C CA . ASN B 1 167 ? 40.427 8.283 13.180 1.00 11.11 167 ASN B CA 1
ATOM 3921 C C . ASN B 1 167 ? 41.847 7.760 13.013 1.00 11.14 167 ASN B C 1
ATOM 3922 O O . ASN B 1 167 ? 42.136 7.037 12.046 1.00 11.96 167 ASN B O 1
ATOM 3927 N N . LYS B 1 168 ? 42.720 8.142 13.950 1.00 12.16 168 LYS B N 1
ATOM 3928 C CA . LYS B 1 168 ? 44.112 7.677 13.930 1.00 13.14 168 LYS B CA 1
ATOM 3929 C C . LYS B 1 168 ? 44.320 6.421 14.771 1.00 13.39 168 LYS B C 1
ATOM 3930 O O . LYS B 1 168 ? 45.410 5.839 14.740 1.00 13.93 168 LYS B O 1
ATOM 3936 N N . PHE B 1 169 ? 43.303 6.004 15.530 1.00 12.16 169 PHE B N 1
ATOM 3937 C CA . PHE B 1 169 ? 43.407 4.820 16.376 1.00 12.87 169 PHE B CA 1
ATOM 3938 C C . PHE B 1 169 ? 43.335 3.561 15.543 1.00 11.90 169 PHE B C 1
ATOM 3939 O O . PHE B 1 169 ? 42.727 3.535 14.481 1.00 11.67 169 PHE B O 1
ATOM 3947 N N . LEU B 1 170 ? 43.970 2.510 16.059 1.00 11.71 170 LEU B N 1
ATOM 3948 C CA . LEU B 1 170 ? 43.883 1.176 15.483 1.00 11.90 170 LEU B CA 1
ATOM 3949 C C . LEU B 1 170 ? 43.026 0.332 16.423 1.00 12.14 170 LEU B C 1
ATOM 3950 O O . LEU B 1 170 ? 43.319 0.223 17.617 1.00 11.85 170 LEU B O 1
ATOM 3955 N N . LEU B 1 171 ? 41.956 -0.245 15.875 1.00 12.18 171 LEU B N 1
ATOM 3956 C CA . LEU B 1 171 ? 40.979 -1.014 16.633 1.00 12.76 171 LEU B CA 1
ATOM 3957 C C . LEU B 1 171 ? 41.067 -2.464 16.182 1.00 12.54 171 LEU B C 1
ATOM 3958 O O . LEU B 1 171 ? 41.346 -2.728 15.014 1.00 12.78 171 LEU B O 1
ATOM 3963 N N A SER B 1 172 ? 40.827 -3.403 17.088 0.50 12.48 172 SER B N 1
ATOM 3964 N N B SER B 1 172 ? 40.809 -3.381 17.110 0.50 13.16 172 SER B N 1
ATOM 3965 C CA A SER B 1 172 ? 40.724 -4.802 16.672 0.50 12.37 172 SER B CA 1
ATOM 3966 C CA B SER B 1 172 ? 40.716 -4.801 16.784 0.50 13.70 172 SER B CA 1
ATOM 3967 C C A SER B 1 172 ? 39.404 -5.407 17.143 0.50 12.31 172 SER B C 1
ATOM 3968 C C B SER B 1 172 ? 39.325 -5.327 17.133 0.50 12.97 172 SER B C 1
ATOM 3969 O O A SER B 1 172 ? 38.992 -5.235 18.294 0.50 12.91 172 SER B O 1
ATOM 3970 O O B SER B 1 172 ? 38.770 -5.006 18.187 0.50 13.35 172 SER B O 1
ATOM 3975 N N . PHE B 1 173 ? 38.749 -6.080 16.207 1.00 11.96 173 PHE B N 1
ATOM 3976 C CA . PHE B 1 173 ? 37.502 -6.797 16.441 1.00 12.46 173 PHE B CA 1
ATOM 3977 C C . PHE B 1 173 ? 37.825 -8.292 16.455 1.00 14.11 173 PHE B C 1
ATOM 3978 O O . PHE B 1 173 ? 38.399 -8.806 15.496 1.00 13.99 173 PHE B O 1
ATOM 3986 N N . ASP B 1 174 ? 37.423 -8.970 17.529 1.00 14.99 174 ASP B N 1
ATOM 3987 C CA . ASP B 1 174 ? 37.659 -10.422 17.672 1.00 16.05 174 ASP B CA 1
ATOM 3988 C C . ASP B 1 174 ? 36.355 -11.148 17.379 1.00 16.27 174 ASP B C 1
ATOM 3989 O O . ASP B 1 174 ? 35.405 -11.020 18.139 1.00 16.24 174 ASP B O 1
ATOM 3994 N N . PRO B 1 175 ? 36.285 -11.919 16.269 1.00 17.50 175 PRO B N 1
ATOM 3995 C CA . PRO B 1 175 ? 35.020 -12.576 15.922 1.00 18.39 175 PRO B CA 1
ATOM 3996 C C . PRO B 1 175 ? 34.471 -13.537 16.999 1.00 18.53 175 PRO B C 1
ATOM 3997 O O . PRO B 1 175 ? 33.272 -13.748 17.076 1.00 18.68 175 PRO B O 1
ATOM 4001 N N A SER B 1 176 ? 35.352 -14.086 17.813 0.50 19.01 176 SER B N 1
ATOM 4002 N N B SER B 1 176 ? 35.360 -14.059 17.841 0.50 18.67 176 SER B N 1
ATOM 4003 C CA A SER B 1 176 ? 34.952 -15.038 18.838 0.50 19.44 176 SER B CA 1
ATOM 4004 C CA B SER B 1 176 ? 35.016 -15.049 18.879 0.50 18.76 176 SER B CA 1
ATOM 4005 C C A SER B 1 176 ? 34.170 -14.382 19.972 0.50 18.84 176 SER B C 1
ATOM 4006 C C B SER B 1 176 ? 34.422 -14.465 20.159 0.50 18.30 176 SER B C 1
ATOM 4007 O O A SER B 1 176 ? 33.210 -14.961 20.483 0.50 19.11 176 SER B O 1
ATOM 4008 O O B SER B 1 176 ? 33.931 -15.198 21.017 0.50 17.44 176 SER B O 1
ATOM 4013 N N . THR B 1 177 ? 34.553 -13.150 20.329 1.00 17.52 177 THR B N 1
ATOM 4014 C CA . THR B 1 177 ? 33.929 -12.418 21.439 1.00 16.69 177 THR B CA 1
ATOM 4015 C C . THR B 1 177 ? 32.962 -11.333 20.927 1.00 16.12 177 THR B C 1
ATOM 4016 O O . THR B 1 177 ? 32.073 -10.881 21.657 1.00 16.65 177 THR B O 1
ATOM 4020 N N . GLN B 1 178 ? 33.153 -10.950 19.673 1.00 15.41 178 GLN B N 1
ATOM 4021 C CA . GLN B 1 178 ? 32.461 -9.812 19.013 1.00 15.86 178 GLN B CA 1
ATOM 4022 C C . GLN B 1 178 ? 32.736 -8.456 19.655 1.00 14.99 178 GLN B C 1
ATOM 4023 O O . GLN B 1 178 ? 31.965 -7.501 19.440 1.00 15.08 178 GLN B O 1
ATOM 4029 N N . GLN B 1 179 ? 33.834 -8.380 20.407 1.00 13.96 179 GLN B N 1
ATOM 4030 C CA . GLN B 1 179 ? 34.213 -7.181 21.129 1.00 13.70 179 GLN B CA 1
ATOM 4031 C C . GLN B 1 179 ? 35.324 -6.447 20.419 1.00 13.22 179 GLN B C 1
ATOM 4032 O O . GLN B 1 179 ? 36.116 -7.038 19.668 1.00 12.62 179 GLN B O 1
ATOM 4038 N N . TRP B 1 180 ? 35.382 -5.137 20.710 1.00 12.21 180 TRP B N 1
ATOM 4039 C CA . TRP B 1 180 ? 36.372 -4.204 20.147 1.00 11.30 180 TRP B CA 1
ATOM 4040 C C . TRP B 1 180 ? 37.424 -3.842 21.168 1.00 11.92 180 TRP B C 1
ATOM 4041 O O . TRP B 1 180 ? 37.105 -3.555 22.311 1.00 12.91 180 TRP B O 1
ATOM 4052 N N . SER B 1 181 ? 38.678 -3.847 20.738 1.00 11.92 181 SER B N 1
ATOM 4053 C CA . SER B 1 181 ? 39.798 -3.514 21.612 1.00 13.25 181 SER B CA 1
ATOM 4054 C C . SER B 1 181 ? 40.670 -2.415 21.028 1.00 13.32 181 SER B C 1
ATOM 4055 O O . SER B 1 181 ? 40.775 -2.261 19.813 1.00 13.58 181 SER B O 1
ATOM 4058 N N . TYR B 1 182 ? 41.320 -1.674 21.919 1.00 13.59 182 TYR B N 1
ATOM 4059 C CA . TYR B 1 182 ? 42.394 -0.789 21.519 1.00 14.36 182 TYR B CA 1
ATOM 4060 C C . TYR B 1 182 ? 43.593 -1.632 21.057 1.00 14.70 182 TYR B C 1
ATOM 4061 O O . TYR B 1 182 ? 44.073 -2.499 21.815 1.00 16.62 182 TYR B O 1
ATOM 4070 N N . ALA B 1 183 ? 44.075 -1.383 19.845 1.00 13.81 183 ALA B N 1
ATOM 4071 C CA . ALA B 1 183 ? 45.221 -2.100 19.268 1.00 14.38 183 ALA B CA 1
ATOM 4072 C C . ALA B 1 183 ? 46.440 -1.216 19.020 1.00 15.19 183 ALA B C 1
ATOM 4073 O O . ALA B 1 183 ? 47.531 -1.721 18.742 1.00 17.71 183 ALA B O 1
ATOM 4075 N N . GLY B 1 184 ? 46.278 0.098 19.140 1.00 14.21 184 GLY B N 1
ATOM 4076 C CA . GLY B 1 184 ? 47.344 1.042 18.865 1.00 14.20 184 GLY B CA 1
ATOM 4077 C C . GLY B 1 184 ? 46.826 2.339 18.302 1.00 14.83 184 GLY B C 1
ATOM 4078 O O . GLY B 1 184 ? 45.634 2.590 18.314 1.00 14.09 184 GLY B O 1
ATOM 4079 N N . GLU B 1 185 ? 47.747 3.152 17.818 1.00 14.53 185 GLU B N 1
ATOM 4080 C CA . GLU B 1 185 ? 47.401 4.424 17.200 1.00 15.74 185 GLU B CA 1
ATOM 4081 C C . GLU B 1 185 ? 48.552 4.986 16.424 1.00 16.06 185 GLU B C 1
ATOM 4082 O O . GLU B 1 185 ? 49.731 4.777 16.761 1.00 16.44 185 GLU B O 1
ATOM 4088 N N . SER B 1 186 ? 48.214 5.710 15.382 1.00 15.04 186 SER B N 1
ATOM 4089 C CA . SER B 1 186 ? 49.223 6.328 14.545 1.00 15.58 186 SER B CA 1
ATOM 4090 C C . SER B 1 186 ? 49.940 7.412 15.307 1.00 15.14 186 SER B C 1
ATOM 4091 O O . SER B 1 186 ? 49.311 8.226 15.989 1.00 15.78 186 SER B O 1
ATOM 4094 N N . PRO B 1 187 ? 51.281 7.449 15.189 1.00 15.58 187 PRO B N 1
ATOM 4095 C CA . PRO B 1 187 ? 51.951 8.641 15.690 1.00 15.77 187 PRO B CA 1
ATOM 4096 C C . PRO B 1 187 ? 51.676 9.941 14.929 1.00 15.91 187 PRO B C 1
ATOM 4097 O O . PRO B 1 187 ? 52.056 11.022 15.408 1.00 17.37 187 PRO B O 1
ATOM 4101 N N . TRP B 1 188 ? 50.996 9.847 13.783 1.00 15.29 188 TRP B N 1
ATOM 4102 C CA . TRP B 1 188 ? 50.804 10.976 12.874 1.00 15.06 188 TRP B CA 1
ATOM 4103 C C . TRP B 1 188 ? 49.316 11.379 12.820 1.00 15.37 188 TRP B C 1
ATOM 4104 O O . TRP B 1 188 ? 48.858 12.090 13.700 1.00 16.26 188 TRP B O 1
ATOM 4115 N N . TYR B 1 189 ? 48.579 10.945 11.808 1.00 14.22 189 TYR B N 1
ATOM 4116 C CA . TYR B 1 189 ? 47.184 11.381 11.640 1.00 14.24 189 TYR B CA 1
ATOM 4117 C C . TYR B 1 189 ? 46.399 10.283 10.937 1.00 14.08 189 TYR B C 1
ATOM 4118 O O . TYR B 1 189 ? 46.969 9.424 10.266 1.00 14.52 189 TYR B O 1
ATOM 4127 N N . GLY B 1 190 ? 45.079 10.317 11.084 1.00 13.36 190 GLY B N 1
ATOM 4128 C CA . GLY B 1 190 ? 44.204 9.391 10.367 1.00 12.98 190 GLY B CA 1
ATOM 4129 C C . GLY B 1 190 ? 43.793 9.948 9.021 1.00 12.44 190 GLY B C 1
ATOM 4130 O O . GLY B 1 190 ? 43.920 11.138 8.783 1.00 11.51 190 GLY B O 1
ATOM 4131 N N . THR B 1 191 ? 43.366 9.052 8.138 1.00 11.79 191 THR B N 1
ATOM 4132 C CA . THR B 1 191 ? 42.863 9.413 6.832 1.00 11.63 191 THR B CA 1
ATOM 4133 C C . THR B 1 191 ? 41.510 8.729 6.600 1.00 11.10 191 THR B C 1
ATOM 4134 O O . THR B 1 191 ? 41.140 7.804 7.306 1.00 10.45 191 THR B O 1
ATOM 4138 N N . ALA B 1 192 ? 40.831 9.194 5.562 1.00 10.42 192 ALA B N 1
ATOM 4139 C CA . ALA B 1 192 ? 39.606 8.566 5.078 1.00 9.30 192 ALA B CA 1
ATOM 4140 C C . ALA B 1 192 ? 39.849 8.193 3.611 1.00 10.27 192 ALA B C 1
ATOM 4141 O O . ALA B 1 192 ? 40.251 9.019 2.819 1.00 11.63 192 ALA B O 1
ATOM 4143 N N . GLY B 1 193 ? 39.665 6.936 3.244 1.00 9.50 193 GLY B N 1
ATOM 4144 C CA . GLY B 1 193 ? 39.879 6.514 1.876 1.00 9.90 193 GLY B CA 1
ATOM 4145 C C . GLY B 1 193 ? 41.297 6.112 1.502 1.00 9.91 193 GLY B C 1
ATOM 4146 O O . GLY B 1 193 ? 41.644 6.070 0.325 1.00 10.77 193 GLY B O 1
ATOM 4147 N N . ALA B 1 194 ? 42.107 5.768 2.500 1.00 10.80 194 ALA B N 1
ATOM 4148 C CA . ALA B 1 194 ? 43.406 5.150 2.220 1.00 11.01 194 ALA B CA 1
ATOM 4149 C C . ALA B 1 194 ? 43.141 3.756 1.628 1.00 11.74 194 ALA B C 1
ATOM 4150 O O . ALA B 1 194 ? 42.040 3.183 1.802 1.00 11.60 194 ALA B O 1
ATOM 4152 N N . ALA B 1 195 ? 44.125 3.251 0.895 1.00 12.43 195 ALA B N 1
ATOM 4153 C CA . ALA B 1 195 ? 44.118 1.886 0.411 1.00 12.32 195 ALA B CA 1
ATOM 4154 C C . ALA B 1 195 ? 44.964 1.073 1.372 1.00 12.54 195 ALA B C 1
ATOM 4155 O O . ALA B 1 195 ? 46.028 1.538 1.797 1.00 15.26 195 ALA B O 1
ATOM 4157 N N . VAL B 1 196 ? 44.501 -0.109 1.738 1.00 13.40 196 VAL B N 1
ATOM 4158 C CA . VAL B 1 196 ? 45.259 -1.004 2.644 1.00 13.47 196 VAL B CA 1
ATOM 4159 C C . VAL B 1 196 ? 45.743 -2.259 1.930 1.00 14.19 196 VAL B C 1
ATOM 4160 O O . VAL B 1 196 ? 45.051 -2.807 1.081 1.00 14.73 196 VAL B O 1
ATOM 4164 N N . VAL B 1 197 ? 46.965 -2.691 2.274 1.00 14.43 197 VAL B N 1
ATOM 4165 C CA . VAL B 1 197 ? 47.455 -4.012 1.891 1.00 15.15 197 VAL B CA 1
ATOM 4166 C C . VAL B 1 197 ? 48.088 -4.660 3.120 1.00 15.77 197 VAL B C 1
ATOM 4167 O O . VAL B 1 197 ? 48.781 -3.985 3.866 1.00 16.23 197 VAL B O 1
ATOM 4171 N N . ASN B 1 198 ? 47.826 -5.953 3.316 1.00 16.82 198 ASN B N 1
ATOM 4172 C CA . ASN B 1 198 ? 48.387 -6.724 4.428 1.00 17.54 198 ASN B CA 1
ATOM 4173 C C . ASN B 1 198 ? 49.108 -7.958 3.880 1.00 18.74 198 ASN B C 1
ATOM 4174 O O . ASN B 1 198 ? 48.601 -8.631 3.002 1.00 18.92 198 ASN B O 1
ATOM 4179 N N . LYS B 1 199 ? 50.296 -8.238 4.398 1.00 20.02 199 LYS B N 1
ATOM 4180 C CA . LYS B 1 199 ? 50.970 -9.491 4.067 1.00 21.83 199 LYS B CA 1
ATOM 4181 C C . LYS B 1 199 ? 51.741 -9.907 5.299 1.00 21.62 199 LYS B C 1
ATOM 4182 O O . LYS B 1 199 ? 52.691 -9.252 5.671 1.00 21.65 199 LYS B O 1
ATOM 4186 N N . GLY B 1 200 ? 51.289 -10.971 5.953 1.00 22.25 200 GLY B N 1
ATOM 4187 C CA . GLY B 1 200 ? 51.919 -11.446 7.176 1.00 22.56 200 GLY B CA 1
ATOM 4188 C C . GLY B 1 200 ? 51.951 -10.365 8.232 1.00 21.88 200 GLY B C 1
ATOM 4189 O O . GLY B 1 200 ? 50.926 -9.747 8.527 1.00 22.28 200 GLY B O 1
ATOM 4190 N N . ASP B 1 201 ? 53.139 -10.081 8.757 1.00 21.17 201 ASP B N 1
ATOM 4191 C CA . ASP B 1 201 ? 53.276 -9.158 9.885 1.00 20.14 201 ASP B CA 1
ATOM 4192 C C . ASP B 1 201 ? 53.457 -7.705 9.445 1.00 19.55 201 ASP B C 1
ATOM 4193 O O . ASP B 1 201 ? 53.798 -6.854 10.266 1.00 20.82 201 ASP B O 1
ATOM 4198 N N . LYS B 1 202 ? 53.192 -7.414 8.166 1.00 19.32 202 LYS B N 1
ATOM 4199 C CA . LYS B 1 202 ? 53.236 -6.034 7.657 1.00 18.44 202 LYS B CA 1
ATOM 4200 C C . LYS B 1 202 ? 51.896 -5.610 7.068 1.00 17.77 202 LYS B C 1
ATOM 4201 O O . LYS B 1 202 ? 51.257 -6.393 6.387 1.00 17.85 202 LYS B O 1
ATOM 4207 N N . THR B 1 203 ? 51.497 -4.373 7.359 1.00 15.88 203 THR B N 1
ATOM 4208 C CA . THR B 1 203 ? 50.350 -3.750 6.685 1.00 15.36 203 THR B CA 1
ATOM 4209 C C . THR B 1 203 ? 50.758 -2.346 6.235 1.00 14.94 203 THR B C 1
ATOM 4210 O O . THR B 1 203 ? 51.471 -1.636 6.940 1.00 15.59 203 THR B O 1
ATOM 4214 N N . TRP B 1 204 ? 50.278 -1.960 5.056 1.00 15.02 204 TRP B N 1
ATOM 4215 C CA . TRP B 1 204 ? 50.550 -0.666 4.460 1.00 14.31 204 TRP B CA 1
ATOM 4216 C C . TRP B 1 204 ? 49.246 0.113 4.264 1.00 14.53 204 TRP B C 1
ATOM 4217 O O . TRP B 1 204 ? 48.255 -0.480 3.863 1.00 14.18 204 TRP B O 1
ATOM 4228 N N . LEU B 1 205 ? 49.281 1.413 4.576 1.00 13.23 205 LEU B N 1
ATOM 4229 C CA . LEU B 1 205 ? 48.150 2.368 4.442 1.00 13.32 205 LEU B CA 1
ATOM 4230 C C . LEU B 1 205 ? 48.592 3.434 3.463 1.00 13.21 205 LEU B C 1
ATOM 4231 O O . LEU B 1 205 ? 49.505 4.208 3.755 1.00 13.18 205 LEU B O 1
ATOM 4236 N N . ILE B 1 206 ? 47.977 3.473 2.278 1.00 13.91 206 ILE B N 1
ATOM 4237 C CA . ILE B 1 206 ? 48.448 4.286 1.177 1.00 14.34 206 ILE B CA 1
ATOM 4238 C C . ILE B 1 206 ? 47.501 5.445 0.866 1.00 14.21 206 ILE B C 1
ATOM 4239 O O . ILE B 1 206 ? 46.335 5.234 0.502 1.00 13.79 206 ILE B O 1
ATOM 4244 N N . ASN B 1 207 ? 48.020 6.658 0.981 1.00 14.04 207 ASN B N 1
ATOM 4245 C CA . ASN B 1 207 ? 47.309 7.877 0.665 1.00 13.51 207 ASN B CA 1
ATOM 4246 C C . ASN B 1 207 ? 46.000 8.023 1.481 1.00 13.66 207 ASN B C 1
ATOM 4247 O O . ASN B 1 207 ? 45.985 7.651 2.651 1.00 13.04 207 ASN B O 1
ATOM 4252 N N . GLY B 1 208 ? 44.917 8.539 0.872 1.00 12.81 208 GLY B N 1
ATOM 4253 C CA . GLY B 1 208 ? 43.705 8.872 1.616 1.00 12.17 208 GLY B CA 1
ATOM 4254 C C . GLY B 1 208 ? 43.496 10.358 1.825 1.00 13.23 208 GLY B C 1
ATOM 4255 O O . GLY B 1 208 ? 44.433 11.172 1.662 1.00 13.65 208 GLY B O 1
ATOM 4256 N N . GLU B 1 209 ? 42.289 10.729 2.220 1.00 13.18 209 GLU B N 1
ATOM 4257 C CA . GLU B 1 209 ? 42.000 12.115 2.585 1.00 13.72 209 GLU B CA 1
ATOM 4258 C C . GLU B 1 209 ? 42.516 12.400 3.973 1.00 12.50 209 GLU B C 1
ATOM 4259 O O . GLU B 1 209 ? 42.275 11.608 4.880 1.00 12.63 209 GLU B O 1
ATOM 4265 N N . ALA B 1 210 ? 43.235 13.530 4.150 1.00 12.96 210 ALA B N 1
ATOM 4266 C CA . ALA B 1 210 ? 43.568 14.049 5.482 1.00 12.95 210 ALA B CA 1
ATOM 4267 C C . ALA B 1 210 ? 42.473 14.919 6.074 1.00 13.36 210 ALA B C 1
ATOM 4268 O O . ALA B 1 210 ? 42.398 15.093 7.272 1.00 12.64 210 ALA B O 1
ATOM 4270 N N . LYS B 1 211 ? 41.617 15.464 5.208 1.00 13.39 211 LYS B N 1
ATOM 4271 C CA . LYS B 1 211 ? 40.424 16.196 5.624 1.00 14.66 211 LYS B CA 1
ATOM 4272 C C . LYS B 1 211 ? 39.558 16.254 4.383 1.00 13.57 211 LYS B C 1
ATOM 4273 O O . LYS B 1 211 ? 40.034 15.942 3.306 1.00 12.78 211 LYS B O 1
ATOM 4279 N N . PRO B 1 212 ? 38.285 16.650 4.526 1.00 15.03 212 PRO B N 1
ATOM 4280 C CA . PRO B 1 212 ? 37.468 16.763 3.314 1.00 15.82 212 PRO B CA 1
ATOM 4281 C C . PRO B 1 212 ? 38.126 17.631 2.246 1.00 16.58 212 PRO B C 1
ATOM 4282 O O . PRO B 1 212 ? 38.479 18.777 2.541 1.00 18.16 212 PRO B O 1
ATOM 4286 N N . GLY B 1 213 ? 38.384 17.043 1.074 1.00 17.89 213 GLY B N 1
ATOM 4287 C CA . GLY B 1 213 ? 39.002 17.729 -0.065 1.00 19.03 213 GLY B CA 1
ATOM 4288 C C . GLY B 1 213 ? 40.518 17.844 -0.125 1.00 19.33 213 GLY B C 1
ATOM 4289 O O . GLY B 1 213 ? 41.075 18.452 -1.053 1.00 20.76 213 GLY B O 1
ATOM 4290 N N . LEU B 1 214 ? 41.198 17.274 0.854 1.00 18.32 214 LEU B N 1
ATOM 4291 C CA . LEU B 1 214 ? 42.650 17.250 0.873 1.00 18.32 214 LEU B CA 1
ATOM 4292 C C . LEU B 1 214 ? 43.153 15.850 1.125 1.00 17.55 214 LEU B C 1
ATOM 4293 O O . LEU B 1 214 ? 42.825 15.251 2.151 1.00 16.71 214 LEU B O 1
ATOM 4298 N N . ARG B 1 215 ? 43.950 15.346 0.201 1.00 16.66 215 ARG B N 1
ATOM 4299 C CA . ARG B 1 215 ? 44.574 14.048 0.335 1.00 17.13 215 ARG B CA 1
ATOM 4300 C C . ARG B 1 215 ? 46.046 14.172 0.716 1.00 17.25 215 ARG B C 1
ATOM 4301 O O . ARG B 1 215 ? 46.657 15.264 0.600 1.00 17.82 215 ARG B O 1
ATOM 4309 N N . THR B 1 216 ? 46.590 13.049 1.151 1.00 17.47 216 THR B N 1
ATOM 4310 C CA . THR B 1 216 ? 48.003 12.885 1.478 1.00 17.21 216 THR B CA 1
ATOM 4311 C C . THR B 1 216 ? 48.659 11.903 0.502 1.00 18.08 216 THR B C 1
ATOM 4312 O O . THR B 1 216 ? 47.998 10.970 0.030 1.00 17.29 216 THR B O 1
ATOM 4316 N N . ASP B 1 217 ? 49.941 12.128 0.157 1.00 18.07 217 ASP B N 1
ATOM 4317 C CA . ASP B 1 217 ? 50.699 11.161 -0.628 1.00 18.73 217 ASP B CA 1
ATOM 4318 C C . ASP B 1 217 ? 51.470 10.193 0.284 1.00 18.17 217 ASP B C 1
ATOM 4319 O O . ASP B 1 217 ? 52.244 9.373 -0.196 1.00 18.55 217 ASP B O 1
ATOM 4324 N N . ALA B 1 218 ? 51.182 10.238 1.589 1.00 18.47 218 ALA B N 1
ATOM 4325 C CA . ALA B 1 218 ? 51.868 9.389 2.545 1.00 18.00 218 ALA B CA 1
ATOM 4326 C C . ALA B 1 218 ? 51.595 7.905 2.319 1.00 18.09 218 ALA B C 1
ATOM 4327 O O . ALA B 1 218 ? 50.521 7.507 1.798 1.00 18.06 218 ALA B O 1
ATOM 4329 N N . VAL B 1 219 ? 52.541 7.093 2.782 1.00 17.24 219 VAL B N 1
ATOM 4330 C CA . VAL B 1 219 ? 52.444 5.661 2.855 1.00 17.50 219 VAL B CA 1
ATOM 4331 C C . VAL B 1 219 ? 52.944 5.283 4.222 1.00 17.55 219 VAL B C 1
ATOM 4332 O O . VAL B 1 219 ? 54.093 5.561 4.555 1.00 18.41 219 VAL B O 1
ATOM 4336 N N . PHE B 1 220 ? 52.090 4.682 5.037 1.00 16.37 220 PHE B N 1
ATOM 4337 C CA . PHE B 1 220 ? 52.471 4.220 6.357 1.00 15.80 220 PHE B CA 1
ATOM 4338 C C . PHE B 1 220 ? 52.592 2.712 6.394 1.00 16.56 220 PHE B C 1
ATOM 4339 O O . PHE B 1 220 ? 51.799 2.003 5.800 1.00 16.37 220 PHE B O 1
ATOM 4347 N N . GLU B 1 221 ? 53.589 2.225 7.132 1.00 16.51 221 GLU B N 1
ATOM 4348 C CA . GLU B 1 221 ? 53.779 0.828 7.349 1.00 17.60 221 GLU B CA 1
ATOM 4349 C C . GLU B 1 221 ? 53.566 0.525 8.820 1.00 17.19 221 GLU B C 1
ATOM 4350 O O . GLU B 1 221 ? 54.171 1.152 9.714 1.00 18.09 221 GLU B O 1
ATOM 4356 N N . LEU B 1 222 ? 52.733 -0.459 9.073 1.00 16.92 222 LEU B N 1
ATOM 4357 C CA . LEU B 1 222 ? 52.546 -1.018 10.393 1.00 16.86 222 LEU B CA 1
ATOM 4358 C C . LEU B 1 222 ? 53.343 -2.305 10.431 1.00 17.48 222 LEU B C 1
ATOM 4359 O O . LEU B 1 222 ? 53.095 -3.193 9.644 1.00 17.56 222 LEU B O 1
ATOM 4364 N N . ASP B 1 223 ? 54.289 -2.370 11.362 1.00 17.88 223 ASP B N 1
ATOM 4365 C CA . ASP B 1 223 ? 55.196 -3.500 11.510 1.00 19.18 223 ASP B CA 1
ATOM 4366 C C . ASP B 1 223 ? 54.855 -4.261 12.798 1.00 18.72 223 ASP B C 1
ATOM 4367 O O . ASP B 1 223 ? 55.112 -3.788 13.905 1.00 19.29 223 ASP B O 1
ATOM 4372 N N . PHE B 1 224 ? 54.248 -5.428 12.634 1.00 19.65 224 PHE B N 1
ATOM 4373 C CA . PHE B 1 224 ? 53.851 -6.286 13.741 1.00 21.12 224 PHE B CA 1
ATOM 4374 C C . PHE B 1 224 ? 54.897 -7.378 14.040 1.00 21.94 224 PHE B C 1
ATOM 4375 O O . PHE B 1 224 ? 54.567 -8.319 14.748 1.00 22.49 224 PHE B O 1
ATOM 4383 N N . THR B 1 225 ? 56.114 -7.258 13.510 1.00 23.54 225 THR B N 1
ATOM 4384 C CA . THR B 1 225 ? 57.119 -8.343 13.622 1.00 24.52 225 THR B CA 1
ATOM 4385 C C . THR B 1 225 ? 57.686 -8.497 15.025 1.00 26.29 225 THR B C 1
ATOM 4386 O O . THR B 1 225 ? 58.162 -9.579 15.394 1.00 27.26 225 THR B O 1
ATOM 4390 N N . GLY B 1 226 ? 57.643 -7.432 15.811 1.00 27.53 226 GLY B N 1
ATOM 4391 C CA . GLY B 1 226 ? 58.283 -7.427 17.110 1.00 28.48 226 GLY B CA 1
ATOM 4392 C C . GLY B 1 226 ? 57.291 -7.517 18.238 1.00 29.28 226 GLY B C 1
ATOM 4393 O O . GLY B 1 226 ? 56.089 -7.706 18.032 1.00 29.59 226 GLY B O 1
ATOM 4394 N N . ASN B 1 227 ? 57.805 -7.341 19.447 1.00 29.60 227 ASN B N 1
ATOM 4395 C CA . ASN B 1 227 ? 56.992 -7.395 20.643 1.00 30.03 227 ASN B CA 1
ATOM 4396 C C . ASN B 1 227 ? 56.024 -6.209 20.730 1.00 29.22 227 ASN B C 1
ATOM 4397 O O . ASN B 1 227 ? 55.004 -6.284 21.404 1.00 30.04 227 ASN B O 1
ATOM 4402 N N . ASN B 1 228 ? 56.372 -5.113 20.063 1.00 27.43 228 ASN B N 1
ATOM 4403 C CA . ASN B 1 228 ? 55.601 -3.881 20.090 1.00 26.18 228 ASN B CA 1
ATOM 4404 C C . ASN B 1 228 ? 55.321 -3.424 18.659 1.00 24.27 228 ASN B C 1
ATOM 4405 O O . ASN B 1 228 ? 56.226 -3.387 17.836 1.00 24.81 228 ASN B O 1
ATOM 4410 N N . LEU B 1 229 ? 54.070 -3.060 18.366 1.00 22.25 229 LEU B N 1
ATOM 4411 C CA . LEU B 1 229 ? 53.719 -2.530 17.055 1.00 20.92 229 LEU B CA 1
ATOM 4412 C C . LEU B 1 229 ? 54.554 -1.285 16.785 1.00 20.11 229 LEU B C 1
ATOM 4413 O O . LEU B 1 229 ? 54.714 -0.424 17.658 1.00 19.91 229 LEU B O 1
ATOM 4418 N N . LYS B 1 230 ? 55.105 -1.224 15.586 1.00 19.52 230 LYS B N 1
ATOM 4419 C CA . LYS B 1 230 ? 55.910 -0.105 15.148 1.00 20.28 230 LYS B CA 1
ATOM 4420 C C . LYS B 1 230 ? 55.305 0.497 13.887 1.00 19.05 230 LYS B C 1
ATOM 4421 O O . LYS B 1 230 ? 54.919 -0.222 12.978 1.00 19.23 230 LYS B O 1
ATOM 4427 N N . TRP B 1 231 ? 55.247 1.825 13.859 1.00 18.05 231 TRP B N 1
ATOM 4428 C CA . TRP B 1 231 ? 54.721 2.601 12.729 1.00 18.01 231 TRP B CA 1
ATOM 4429 C C . TRP B 1 231 ? 55.855 3.352 12.039 1.00 18.08 231 TRP B C 1
ATOM 4430 O O . TRP B 1 231 ? 56.675 3.997 12.722 1.00 18.87 231 TRP B O 1
ATOM 4441 N N . ASN B 1 232 ? 55.887 3.284 10.710 1.00 17.15 232 ASN B N 1
ATOM 4442 C CA . ASN B 1 232 ? 56.917 3.921 9.890 1.00 17.94 232 ASN B CA 1
ATOM 4443 C C . ASN B 1 232 ? 56.271 4.703 8.763 1.00 17.20 232 ASN B C 1
ATOM 4444 O O . ASN B 1 232 ? 55.279 4.256 8.160 1.00 17.35 232 ASN B O 1
ATOM 4449 N N . LYS B 1 233 ? 56.814 5.872 8.474 1.00 15.92 233 LYS B N 1
ATOM 4450 C CA . LYS B 1 233 ? 56.517 6.591 7.256 1.00 17.57 233 LYS B CA 1
ATOM 4451 C C . LYS B 1 233 ? 57.426 6.099 6.169 1.00 18.43 233 LYS B C 1
ATOM 4452 O O . LYS B 1 233 ? 58.649 6.245 6.270 1.00 18.25 233 LYS B O 1
ATOM 4458 N N . LEU B 1 234 ? 56.856 5.533 5.126 1.00 19.04 234 LEU B N 1
ATOM 4459 C CA . LEU B 1 234 ? 57.607 5.082 3.988 1.00 19.77 234 LEU B CA 1
ATOM 4460 C C . LEU B 1 234 ? 57.705 6.190 2.953 1.00 19.64 234 LEU B C 1
ATOM 4461 O O . LEU B 1 234 ? 57.177 7.286 3.134 1.00 20.26 234 LEU B O 1
ATOM 4466 N N . ALA B 1 235 ? 58.381 5.903 1.847 1.00 20.91 235 ALA B N 1
ATOM 4467 C CA . ALA B 1 235 ? 58.427 6.844 0.748 1.00 20.82 235 ALA B CA 1
ATOM 4468 C C . ALA B 1 235 ? 57.016 7.050 0.238 1.00 21.61 235 ALA B C 1
ATOM 4469 O O . ALA B 1 235 ? 56.260 6.092 0.147 1.00 21.95 235 ALA B O 1
ATOM 4471 N N . PRO B 1 236 ? 56.658 8.296 -0.062 1.00 20.62 236 PRO B N 1
ATOM 4472 C CA . PRO B 1 236 ? 55.343 8.579 -0.589 1.00 20.73 236 PRO B CA 1
ATOM 4473 C C . PRO B 1 236 ? 55.141 8.122 -2.017 1.00 20.53 236 PRO B C 1
ATOM 4474 O O . PRO B 1 236 ? 56.087 7.753 -2.732 1.00 21.42 236 PRO B O 1
ATOM 4478 N N . VAL B 1 237 ? 53.874 8.189 -2.433 1.00 20.06 237 VAL B N 1
ATOM 4479 C CA . VAL B 1 237 ? 53.477 7.769 -3.750 1.00 20.12 237 VAL B CA 1
ATOM 4480 C C . VAL B 1 237 ? 52.283 8.621 -4.174 1.00 20.18 237 VAL B C 1
ATOM 4481 O O . VAL B 1 237 ? 51.518 9.119 -3.338 1.00 20.08 237 VAL B O 1
ATOM 4485 N N . SER B 1 238 ? 52.154 8.792 -5.479 1.00 20.79 238 SER B N 1
ATOM 4486 C CA . SER B 1 238 ? 51.179 9.692 -6.067 1.00 21.00 238 SER B CA 1
ATOM 4487 C C . SER B 1 238 ? 51.414 11.139 -5.612 1.00 21.89 238 SER B C 1
ATOM 4488 O O . SER B 1 238 ? 50.496 11.899 -5.335 1.00 21.83 238 SER B O 1
ATOM 4491 N N . SER B 1 239 ? 52.685 11.538 -5.575 1.00 22.87 239 SER B N 1
ATOM 4492 C CA . SER B 1 239 ? 53.031 12.869 -5.112 1.00 23.54 239 SER B CA 1
ATOM 4493 C C . SER B 1 239 ? 52.810 13.887 -6.226 1.00 23.94 239 SER B C 1
ATOM 4494 O O . SER B 1 239 ? 52.898 13.562 -7.411 1.00 25.12 239 SER B O 1
ATOM 4497 N N . PRO B 1 240 ? 52.554 15.137 -5.851 1.00 23.24 240 PRO B N 1
ATOM 4498 C CA . PRO B 1 240 ? 52.516 15.672 -4.505 1.00 23.54 240 PRO B CA 1
ATOM 4499 C C . PRO B 1 240 ? 51.186 15.607 -3.762 1.00 22.39 240 PRO B C 1
ATOM 4500 O O . PRO B 1 240 ? 51.198 15.690 -2.536 1.00 21.94 240 PRO B O 1
ATOM 4504 N N . ASP B 1 241 ? 50.081 15.486 -4.498 1.00 21.74 241 ASP B N 1
ATOM 4505 C CA . ASP B 1 241 ? 48.744 15.749 -3.947 1.00 21.26 241 ASP B CA 1
ATOM 4506 C C . ASP B 1 241 ? 48.125 14.518 -3.281 1.00 19.38 241 ASP B C 1
ATOM 4507 O O . ASP B 1 241 ? 47.316 14.674 -2.380 1.00 19.76 241 ASP B O 1
ATOM 4512 N N . GLY B 1 242 ? 48.475 13.331 -3.750 1.00 18.64 242 GLY B N 1
ATOM 4513 C CA . GLY B 1 242 ? 47.882 12.098 -3.228 1.00 17.86 242 GLY B CA 1
ATOM 4514 C C . GLY B 1 242 ? 46.533 11.874 -3.872 1.00 17.47 242 GLY B C 1
ATOM 4515 O O . GLY B 1 242 ? 46.011 12.724 -4.583 1.00 17.58 242 GLY B O 1
ATOM 4516 N N . VAL B 1 243 ? 46.010 10.671 -3.656 1.00 16.16 243 VAL B N 1
ATOM 4517 C CA . VAL B 1 243 ? 44.646 10.327 -4.058 1.00 15.49 243 VAL B CA 1
ATOM 4518 C C . VAL B 1 243 ? 43.907 9.751 -2.864 1.00 15.25 243 VAL B C 1
ATOM 4519 O O . VAL B 1 243 ? 44.482 9.470 -1.817 1.00 16.42 243 VAL B O 1
ATOM 4523 N N . ALA B 1 244 ? 42.610 9.557 -3.042 1.00 13.61 244 ALA B N 1
ATOM 4524 C CA . ALA B 1 244 ? 41.840 8.734 -2.139 1.00 12.29 244 ALA B CA 1
ATOM 4525 C C . ALA B 1 244 ? 41.025 7.735 -2.978 1.00 11.63 244 ALA B C 1
ATOM 4526 O O . ALA B 1 244 ? 40.790 7.949 -4.164 1.00 12.45 244 ALA B O 1
ATOM 4528 N N . GLY B 1 245 ? 40.626 6.628 -2.366 1.00 12.23 245 GLY B N 1
ATOM 4529 C CA . GLY B 1 245 ? 39.886 5.615 -3.089 1.00 11.41 245 GLY B CA 1
ATOM 4530 C C . GLY B 1 245 ? 40.696 4.864 -4.124 1.00 12.07 245 GLY B C 1
ATOM 4531 O O . GLY B 1 245 ? 40.148 4.312 -5.074 1.00 11.81 245 GLY B O 1
ATOM 4532 N N . GLY B 1 246 ? 42.022 4.833 -3.953 1.00 12.44 246 GLY B N 1
ATOM 4533 C CA . GLY B 1 246 ? 42.865 4.009 -4.804 1.00 13.50 246 GLY B CA 1
ATOM 4534 C C . GLY B 1 246 ? 42.741 2.513 -4.524 1.00 13.97 246 GLY B C 1
ATOM 4535 O O . GLY B 1 246 ? 42.174 2.090 -3.516 1.00 13.94 246 GLY B O 1
ATOM 4536 N N . PHE B 1 247 ? 43.315 1.726 -5.437 1.00 15.53 247 PHE B N 1
ATOM 4537 C CA . PHE B 1 247 ? 43.325 0.262 -5.380 1.00 16.40 247 PHE B CA 1
ATOM 4538 C C . PHE B 1 247 ? 44.707 -0.250 -5.008 1.00 16.91 247 PHE B C 1
ATOM 4539 O O . PHE B 1 247 ? 45.727 0.343 -5.391 1.00 17.30 247 PHE B O 1
ATOM 4547 N N . ALA B 1 248 ? 44.756 -1.375 -4.298 1.00 17.42 248 ALA B N 1
ATOM 4548 C CA . ALA B 1 248 ? 46.079 -1.858 -3.857 1.00 17.92 248 ALA B CA 1
ATOM 4549 C C . ALA B 1 248 ? 46.105 -3.329 -3.545 1.00 18.66 248 ALA B C 1
ATOM 4550 O O . ALA B 1 248 ? 45.108 -3.913 -3.136 1.00 18.94 248 ALA B O 1
ATOM 4552 N N . GLY B 1 249 ? 47.252 -3.944 -3.828 1.00 20.22 249 GLY B N 1
ATOM 4553 C CA . GLY B 1 249 ? 47.446 -5.335 -3.536 1.00 21.56 249 GLY B CA 1
ATOM 4554 C C . GLY B 1 249 ? 48.920 -5.658 -3.604 1.00 23.69 249 GLY B C 1
ATOM 4555 O O . GLY B 1 249 ? 49.768 -4.783 -3.750 1.00 22.91 249 GLY B O 1
ATOM 4556 N N . ILE B 1 250 ? 49.227 -6.928 -3.450 1.00 26.28 250 ILE B N 1
ATOM 4557 C CA . ILE B 1 250 ? 50.621 -7.320 -3.423 1.00 28.54 250 ILE B CA 1
ATOM 4558 C C . ILE B 1 250 ? 50.761 -8.344 -4.514 1.00 29.71 250 ILE B C 1
ATOM 4559 O O . ILE B 1 250 ? 49.854 -9.144 -4.739 1.00 29.51 250 ILE B O 1
ATOM 4564 N N . SER B 1 251 ? 51.873 -8.270 -5.237 1.00 31.89 251 SER B N 1
ATOM 4565 C CA . SER B 1 251 ? 52.136 -9.191 -6.331 1.00 33.65 251 SER B CA 1
ATOM 4566 C C . SER B 1 251 ? 53.566 -9.649 -6.172 1.00 34.62 251 SER B C 1
ATOM 4567 O O . SER B 1 251 ? 54.502 -8.883 -6.408 1.00 35.32 251 SER B O 1
ATOM 4570 N N . ASN B 1 252 ? 53.720 -10.891 -5.734 1.00 35.32 252 ASN B N 1
ATOM 4571 C CA . ASN B 1 252 ? 55.008 -11.400 -5.300 1.00 35.13 252 ASN B CA 1
ATOM 4572 C C . ASN B 1 252 ? 55.270 -10.784 -3.923 1.00 35.20 252 ASN B C 1
ATOM 4573 O O . ASN B 1 252 ? 54.547 -11.097 -2.969 1.00 35.63 252 ASN B O 1
ATOM 4575 N N . ASP B 1 253 ? 56.272 -9.906 -3.827 1.00 34.54 253 ASP B N 1
ATOM 4576 C CA . ASP B 1 253 ? 56.570 -9.158 -2.595 1.00 33.71 253 ASP B CA 1
ATOM 4577 C C . ASP B 1 253 ? 56.595 -7.639 -2.861 1.00 32.05 253 ASP B C 1
ATOM 4578 O O . ASP B 1 253 ? 57.116 -6.861 -2.057 1.00 32.08 253 ASP B O 1
ATOM 4579 N N . SER B 1 254 ? 56.003 -7.236 -3.980 1.00 30.28 254 SER B N 1
ATOM 4580 C CA . SER B 1 254 ? 55.976 -5.848 -4.414 1.00 28.27 254 SER B CA 1
ATOM 4581 C C . SER B 1 254 ? 54.560 -5.297 -4.339 1.00 27.11 254 SER B C 1
ATOM 4582 O O . SER B 1 254 ? 53.650 -5.918 -4.846 1.00 26.59 254 SER B O 1
ATOM 4585 N N . LEU B 1 255 ? 54.381 -4.144 -3.715 1.00 26.07 255 LEU B N 1
ATOM 4586 C CA . LEU B 1 255 ? 53.000 -3.598 -3.608 1.00 25.01 255 LEU B CA 1
ATOM 4587 C C . LEU B 1 255 ? 52.558 -2.985 -4.943 1.00 23.45 255 LEU B C 1
ATOM 4588 O O . LEU B 1 255 ? 53.347 -2.329 -5.614 1.00 23.76 255 LEU B O 1
ATOM 4593 N N . ILE B 1 256 ? 51.295 -3.205 -5.313 1.00 21.15 256 ILE B N 1
ATOM 4594 C CA . ILE B 1 256 ? 50.670 -2.550 -6.462 1.00 19.35 256 ILE B CA 1
ATOM 4595 C C . ILE B 1 256 ? 49.696 -1.489 -5.929 1.00 19.28 256 ILE B C 1
ATOM 4596 O O . ILE B 1 256 ? 48.846 -1.818 -5.098 1.00 18.70 256 ILE B O 1
ATOM 4601 N N . PHE B 1 257 ? 49.861 -0.240 -6.364 1.00 18.77 257 PHE B N 1
ATOM 4602 C CA . PHE B 1 257 ? 48.901 0.862 -6.039 1.00 18.25 257 PHE B CA 1
ATOM 4603 C C . PHE B 1 257 ? 48.458 1.509 -7.331 1.00 17.98 257 PHE B C 1
ATOM 4604 O O . PHE B 1 257 ? 49.278 2.014 -8.096 1.00 17.70 257 PHE B O 1
ATOM 4612 N N . ALA B 1 258 ? 47.145 1.506 -7.563 1.00 17.70 258 ALA B N 1
ATOM 4613 C CA . ALA B 1 258 ? 46.589 1.962 -8.840 1.00 16.73 258 ALA B CA 1
ATOM 4614 C C . ALA B 1 258 ? 45.381 2.867 -8.626 1.00 16.09 258 ALA B C 1
ATOM 4615 O O . ALA B 1 258 ? 44.614 2.686 -7.713 1.00 16.26 258 ALA B O 1
ATOM 4617 N N . GLY B 1 259 ? 45.249 3.842 -9.511 1.00 15.98 259 GLY B N 1
ATOM 4618 C CA . GLY B 1 259 ? 44.061 4.691 -9.537 1.00 15.00 259 GLY B CA 1
ATOM 4619 C C . GLY B 1 259 ? 43.890 5.580 -8.323 1.00 15.14 259 GLY B C 1
ATOM 4620 O O . GLY B 1 259 ? 44.857 5.961 -7.661 1.00 14.99 259 GLY B O 1
ATOM 4621 N N . GLY B 1 260 ? 42.631 5.897 -8.009 1.00 13.92 260 GLY B N 1
ATOM 4622 C CA . GLY B 1 260 ? 42.317 6.877 -7.003 1.00 13.68 260 GLY B CA 1
ATOM 4623 C C . GLY B 1 260 ? 41.904 8.186 -7.646 1.00 14.18 260 GLY B C 1
ATOM 4624 O O . GLY B 1 260 ? 42.072 8.375 -8.847 1.00 14.62 260 GLY B O 1
ATOM 4625 N N . ALA B 1 261 ? 41.306 9.050 -6.843 1.00 13.42 261 ALA B N 1
ATOM 4626 C CA . ALA B 1 261 ? 40.854 10.352 -7.316 1.00 13.66 261 ALA B CA 1
ATOM 4627 C C . ALA B 1 261 ? 41.309 11.453 -6.374 1.00 14.79 261 ALA B C 1
ATOM 4628 O O . ALA B 1 261 ? 41.595 11.218 -5.204 1.00 14.68 261 ALA B O 1
ATOM 4630 N N . GLY B 1 262 ? 41.389 12.667 -6.902 1.00 16.18 262 GLY B N 1
ATOM 4631 C CA . GLY B 1 262 ? 41.864 13.799 -6.120 1.00 16.73 262 GLY B CA 1
ATOM 4632 C C . GLY B 1 262 ? 41.682 15.127 -6.833 1.00 17.94 262 GLY B C 1
ATOM 4633 O O . GLY B 1 262 ? 41.120 15.181 -7.911 1.00 17.95 262 GLY B O 1
ATOM 4634 N N . PHE B 1 263 ? 42.177 16.181 -6.191 1.00 19.35 263 PHE B N 1
ATOM 4635 C CA . PHE B 1 263 ? 42.063 17.541 -6.675 1.00 20.90 263 PHE B CA 1
ATOM 4636 C C . PHE B 1 263 ? 43.479 18.084 -6.855 1.00 22.11 263 PHE B C 1
ATOM 4637 O O . PHE B 1 263 ? 44.192 18.342 -5.874 1.00 22.73 263 PHE B O 1
ATOM 4645 N N . LYS B 1 264 ? 43.886 18.236 -8.108 1.00 23.81 264 LYS B N 1
ATOM 4646 C CA . LYS B 1 264 ? 45.255 18.615 -8.439 1.00 24.54 264 LYS B CA 1
ATOM 4647 C C . LYS B 1 264 ? 45.524 20.036 -7.947 1.00 24.93 264 LYS B C 1
ATOM 4648 O O . LYS B 1 264 ? 44.715 20.929 -8.166 1.00 25.66 264 LYS B O 1
ATOM 4651 N N . GLY B 1 265 ? 46.627 20.226 -7.234 1.00 25.13 265 GLY B N 1
ATOM 4652 C CA . GLY B 1 265 ? 46.960 21.534 -6.666 1.00 24.71 265 GLY B CA 1
ATOM 4653 C C . GLY B 1 265 ? 46.485 21.782 -5.244 1.00 24.33 265 GLY B C 1
ATOM 4654 O O . GLY B 1 265 ? 46.852 22.786 -4.628 1.00 25.05 265 GLY B O 1
ATOM 4655 N N . SER B 1 266 ? 45.684 20.865 -4.691 1.00 22.86 266 SER B N 1
ATOM 4656 C CA . SER B 1 266 ? 45.114 21.073 -3.371 1.00 21.58 266 SER B CA 1
ATOM 4657 C C . SER B 1 266 ? 46.165 21.086 -2.245 1.00 20.92 266 SER B C 1
ATOM 4658 O O . SER B 1 266 ? 46.008 21.824 -1.280 1.00 20.32 266 SER B O 1
ATOM 4661 N N . ARG B 1 267 ? 47.208 20.260 -2.342 1.00 21.05 267 ARG B N 1
ATOM 4662 C CA . ARG B 1 267 ? 48.227 20.192 -1.275 1.00 21.59 267 ARG B CA 1
ATOM 4663 C C . ARG B 1 267 ? 48.933 21.542 -1.207 1.00 22.81 267 ARG B C 1
ATOM 4664 O O . ARG B 1 267 ? 49.132 22.084 -0.122 1.00 22.12 267 ARG B O 1
ATOM 4672 N N . GLU B 1 268 ? 49.222 22.098 -2.370 1.00 24.28 268 GLU B N 1
ATOM 4673 C CA . GLU B 1 268 ? 49.916 23.372 -2.409 1.00 25.10 268 GLU B CA 1
ATOM 4674 C C . GLU B 1 268 ? 49.019 24.468 -1.821 1.00 24.84 268 GLU B C 1
ATOM 4675 O O . GLU B 1 268 ? 49.482 25.240 -0.990 1.00 25.26 268 GLU B O 1
ATOM 4681 N N . ASN B 1 269 ? 47.732 24.515 -2.188 1.00 25.32 269 ASN B N 1
ATOM 4682 C CA . ASN B 1 269 ? 46.797 25.437 -1.525 1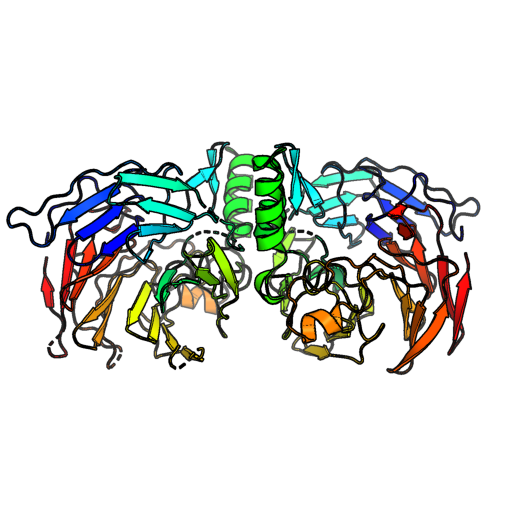.00 24.63 269 ASN B CA 1
ATOM 4683 C C . ASN B 1 269 ? 46.773 25.311 0.001 1.00 24.18 269 ASN B C 1
ATOM 4684 O O . ASN B 1 269 ? 46.858 26.304 0.726 1.00 23.03 269 ASN B O 1
ATOM 4689 N N . TYR B 1 270 ? 46.631 24.092 0.516 1.00 22.34 270 TYR B N 1
ATOM 4690 C CA . TYR B 1 270 ? 46.656 23.926 1.952 1.00 22.54 270 TYR B CA 1
ATOM 4691 C C . TYR B 1 270 ? 47.993 24.399 2.578 1.00 22.71 270 TYR B C 1
ATOM 4692 O O . TYR B 1 270 ? 47.984 25.045 3.625 1.00 22.51 270 TYR B O 1
ATOM 4701 N N . GLN B 1 271 ? 49.111 24.036 1.948 1.00 24.33 271 GLN B N 1
ATOM 4702 C CA . GLN B 1 271 ? 50.447 24.439 2.408 1.00 25.58 271 GLN B CA 1
ATOM 4703 C C . GLN B 1 271 ? 50.546 25.957 2.412 1.00 26.53 271 GLN B C 1
ATOM 4704 O O . GLN B 1 271 ? 51.248 26.539 3.251 1.00 27.25 271 GLN B O 1
ATOM 4710 N N . ASN B 1 272 ? 49.814 26.598 1.510 1.00 27.15 272 ASN B N 1
ATOM 4711 C CA . ASN B 1 272 ? 49.757 28.059 1.442 1.00 27.46 272 ASN B CA 1
ATOM 4712 C C . ASN B 1 272 ? 48.705 28.709 2.346 1.00 27.42 272 ASN B C 1
ATOM 4713 O O . ASN B 1 272 ? 48.468 29.911 2.253 1.00 28.07 272 ASN B O 1
ATOM 4718 N N . GLY B 1 273 ? 48.079 27.945 3.241 1.00 26.57 273 GLY B N 1
ATOM 4719 C CA . GLY B 1 273 ? 47.161 28.537 4.228 1.00 25.64 273 GLY B CA 1
ATOM 4720 C C . GLY B 1 273 ? 45.686 28.629 3.863 1.00 25.06 273 GLY B C 1
ATOM 4721 O O . GLY B 1 273 ? 44.908 29.222 4.603 1.00 24.86 273 GLY B O 1
ATOM 4722 N N . LYS B 1 274 ? 45.298 28.043 2.729 1.00 24.01 274 LYS B N 1
ATOM 4723 C CA . LYS B 1 274 ? 43.892 27.969 2.327 1.00 23.18 274 LYS B CA 1
ATOM 4724 C C . LYS B 1 274 ? 43.288 26.663 2.844 1.00 22.53 274 LYS B C 1
ATOM 4725 O O . LYS B 1 274 ? 43.504 25.626 2.251 1.00 23.07 274 LYS B O 1
ATOM 4728 N N . ASN B 1 275 ? 42.559 26.743 3.950 1.00 20.98 275 ASN B N 1
ATOM 4729 C CA . ASN B 1 275 ? 42.005 25.517 4.577 1.00 20.23 275 ASN B CA 1
ATOM 4730 C C . ASN B 1 275 ? 41.092 24.783 3.629 1.00 20.96 275 ASN B C 1
ATOM 4731 O O . ASN B 1 275 ? 41.073 23.551 3.624 1.00 18.19 275 ASN B O 1
ATOM 4736 N N . TYR B 1 276 ? 40.300 25.526 2.866 1.00 21.81 276 TYR B N 1
ATOM 4737 C CA . TYR B 1 276 ? 39.377 24.962 1.875 1.00 22.82 276 TYR B CA 1
ATOM 4738 C C . TYR B 1 276 ? 40.203 24.716 0.614 1.00 22.37 276 TYR B C 1
ATOM 4739 O O . TYR B 1 276 ? 40.194 25.507 -0.343 1.00 23.04 276 TYR B O 1
ATOM 4748 N N . ALA B 1 277 ? 40.956 23.616 0.636 1.00 22.77 277 ALA B N 1
ATOM 4749 C CA . ALA B 1 277 ? 42.070 23.403 -0.272 1.00 22.46 277 ALA B CA 1
ATOM 4750 C C . ALA B 1 277 ? 41.665 23.074 -1.701 1.00 22.57 277 ALA B C 1
ATOM 4751 O O . ALA B 1 277 ? 42.477 23.197 -2.626 1.00 22.41 277 ALA B O 1
ATOM 4753 N N . HIS B 1 278 ? 40.425 22.619 -1.874 1.00 23.08 278 HIS B N 1
ATOM 4754 C CA . HIS B 1 278 ? 39.935 22.154 -3.161 1.00 23.47 278 HIS B CA 1
ATOM 4755 C C . HIS B 1 278 ? 38.818 23.043 -3.707 1.00 24.84 278 HIS B C 1
ATOM 4756 O O . HIS B 1 278 ? 38.174 22.679 -4.682 1.00 24.79 278 HIS B O 1
ATOM 4763 N N . GLU B 1 279 ? 38.602 24.205 -3.100 1.00 26.75 279 GLU B N 1
ATOM 4764 C CA . GLU B 1 279 ? 37.590 25.148 -3.600 1.00 28.69 279 GLU B CA 1
ATOM 4765 C C . GLU B 1 279 ? 37.762 25.439 -5.100 1.00 29.12 279 GLU B C 1
ATOM 4766 O O . GLU B 1 279 ? 38.845 25.818 -5.551 1.00 30.06 279 GLU B O 1
ATOM 4772 N N . GLY B 1 280 ? 36.708 25.202 -5.876 1.00 29.60 280 GLY B N 1
ATOM 4773 C CA . GLY B 1 280 ? 36.733 25.473 -7.317 1.00 29.67 280 GLY B CA 1
ATOM 4774 C C . GLY B 1 280 ? 37.409 24.433 -8.193 1.00 29.83 280 GLY B C 1
ATOM 4775 O O . GLY B 1 280 ? 37.311 24.505 -9.424 1.00 30.67 280 GLY B O 1
ATOM 4776 N N . LEU B 1 281 ? 38.085 23.453 -7.590 1.00 29.08 281 LEU B N 1
ATOM 4777 C CA . LEU B 1 281 ? 38.819 22.465 -8.365 1.00 28.60 281 LEU B CA 1
ATOM 4778 C C . LEU B 1 281 ? 37.892 21.313 -8.760 1.00 28.38 281 LEU B C 1
ATOM 4779 O O . LEU B 1 281 ? 36.933 21.003 -8.045 1.00 28.83 281 LEU B O 1
ATOM 4784 N N . LYS B 1 282 ? 38.169 20.703 -9.908 1.00 28.03 282 LYS B N 1
ATOM 4785 C CA . LYS B 1 282 ? 37.415 19.533 -10.358 1.00 27.31 282 LYS B CA 1
ATOM 4786 C C . LYS B 1 282 ? 38.152 18.245 -9.969 1.00 26.46 282 LYS B C 1
ATOM 4787 O O . LYS B 1 282 ? 39.390 18.168 -10.064 1.00 26.53 282 LYS B O 1
ATOM 4790 N N . LYS B 1 283 ? 37.381 17.245 -9.541 1.00 25.27 283 LYS B N 1
ATOM 4791 C CA . LYS B 1 283 ? 37.939 15.932 -9.186 1.00 24.57 283 LYS B CA 1
ATOM 4792 C C . LYS B 1 283 ? 38.502 15.277 -10.429 1.00 23.53 283 LYS B C 1
ATOM 4793 O O . LYS B 1 283 ? 37.826 15.234 -11.468 1.00 24.57 283 LYS B O 1
ATOM 4799 N N . SER B 1 284 ? 39.731 14.766 -10.341 1.00 22.32 284 SER B N 1
ATOM 4800 C CA . SER B 1 284 ? 40.320 13.982 -11.424 1.00 21.41 284 SER B CA 1
ATOM 4801 C C . SER B 1 284 ? 40.631 12.566 -10.953 1.00 19.61 284 SER B C 1
ATOM 4802 O O . SER B 1 284 ? 40.854 12.339 -9.770 1.00 18.95 284 SER B O 1
ATOM 4805 N N . TYR B 1 285 ? 40.671 11.644 -11.902 1.00 17.86 285 TYR B N 1
ATOM 4806 C CA . TYR B 1 285 ? 40.830 10.214 -11.626 1.00 17.52 285 TYR B CA 1
ATOM 4807 C C . TYR B 1 285 ? 42.151 9.706 -12.188 1.00 17.38 285 TYR B C 1
ATOM 4808 O O . TYR B 1 285 ? 42.410 9.827 -13.388 1.00 18.74 285 TYR B O 1
ATOM 4817 N N . SER B 1 286 ? 42.984 9.136 -11.329 1.00 17.22 286 SER B N 1
ATOM 4818 C CA . SER B 1 286 ? 44.306 8.680 -11.755 1.00 16.90 286 SER B CA 1
ATOM 4819 C C . SER B 1 286 ? 44.279 7.385 -12.576 1.00 16.86 286 SER B C 1
ATOM 4820 O O . SER B 1 286 ? 43.500 6.474 -12.291 1.00 16.12 286 SER B O 1
ATOM 4823 N N . THR B 1 287 ? 45.138 7.319 -13.590 1.00 17.44 287 THR B N 1
ATOM 4824 C CA . THR B 1 287 ? 45.393 6.105 -14.354 1.00 17.66 287 THR B CA 1
ATOM 4825 C C . THR B 1 287 ? 46.713 5.456 -13.954 1.00 18.30 287 THR B C 1
ATOM 4826 O O . THR B 1 287 ? 47.045 4.400 -14.450 1.00 18.74 287 THR B O 1
ATOM 4830 N N . ASP B 1 288 ? 47.454 6.091 -13.059 1.00 18.75 288 ASP B N 1
ATOM 4831 C CA . ASP B 1 288 ? 48.791 5.603 -12.684 1.00 19.14 288 ASP B CA 1
ATOM 4832 C C . ASP B 1 288 ? 48.756 4.262 -11.974 1.00 19.22 288 ASP B C 1
ATOM 4833 O O . ASP B 1 288 ? 47.858 3.992 -11.183 1.00 18.87 288 ASP B O 1
ATOM 4838 N N . ILE B 1 289 ? 49.754 3.424 -12.254 1.00 19.97 289 ILE B N 1
ATOM 4839 C CA . ILE B 1 289 ? 49.982 2.184 -11.499 1.00 20.58 289 ILE B CA 1
ATOM 4840 C C . ILE B 1 289 ? 51.412 2.262 -10.999 1.00 21.60 289 ILE B C 1
ATOM 4841 O O . ILE B 1 289 ? 52.341 2.397 -11.801 1.00 22.44 289 ILE B O 1
ATOM 4846 N N . HIS B 1 290 ? 51.559 2.245 -9.679 1.00 21.87 290 HIS B N 1
ATOM 4847 C CA . HIS B 1 290 ? 52.850 2.311 -9.010 1.00 22.85 290 HIS B CA 1
ATOM 4848 C C . HIS B 1 290 ? 53.158 0.948 -8.451 1.00 22.98 290 HIS B C 1
ATOM 4849 O O . HIS B 1 290 ? 52.267 0.237 -7.957 1.00 21.77 290 HIS B O 1
ATOM 4856 N N . LEU B 1 291 ? 54.422 0.553 -8.572 1.00 23.48 291 LEU B N 1
ATOM 4857 C CA . LEU B 1 291 ? 54.863 -0.712 -8.020 1.00 24.49 291 LEU B CA 1
ATOM 4858 C C . LEU B 1 291 ? 55.887 -0.416 -6.943 1.00 24.09 291 LEU B C 1
ATOM 4859 O O . LEU B 1 291 ? 56.794 0.398 -7.153 1.00 24.37 291 LEU B O 1
ATOM 4864 N N . TRP B 1 292 ? 55.735 -1.040 -5.782 1.00 24.27 292 TRP B N 1
ATOM 4865 C CA . TRP B 1 292 ? 56.733 -0.891 -4.719 1.00 24.42 292 TRP B CA 1
ATOM 4866 C C . TRP B 1 292 ? 57.551 -2.162 -4.709 1.00 24.48 292 TRP B C 1
ATOM 4867 O O . TRP B 1 292 ? 57.122 -3.166 -4.153 1.00 24.82 292 TRP B O 1
ATOM 4878 N N . HIS B 1 293 ? 58.754 -2.090 -5.276 1.00 24.37 293 HIS B N 1
ATOM 4879 C CA . HIS B 1 293 ? 59.509 -3.280 -5.624 1.00 24.19 293 HIS B CA 1
ATOM 4880 C C . HIS B 1 293 ? 60.918 -3.073 -5.111 1.00 24.29 293 HIS B C 1
ATOM 4881 O O . HIS B 1 293 ? 61.517 -2.023 -5.372 1.00 23.95 293 HIS B O 1
ATOM 4884 N N . ASN B 1 294 ? 61.410 -4.053 -4.356 1.00 24.22 294 ASN B N 1
ATOM 4885 C CA . ASN B 1 294 ? 62.709 -3.953 -3.686 1.00 23.66 294 ASN B CA 1
ATOM 4886 C C . ASN B 1 294 ? 62.789 -2.681 -2.824 1.00 22.95 294 ASN B C 1
ATOM 4887 O O . ASN B 1 294 ? 63.803 -2.020 -2.775 1.00 19.28 294 ASN B O 1
ATOM 4892 N N . GLY B 1 295 ? 61.689 -2.367 -2.133 1.00 22.88 295 GLY B N 1
ATOM 4893 C CA . GLY B 1 295 ? 61.637 -1.251 -1.205 1.00 23.73 295 GLY B CA 1
ATOM 4894 C C . GLY B 1 295 ? 61.597 0.128 -1.843 1.00 23.49 295 GLY B C 1
ATOM 4895 O O . GLY B 1 295 ? 61.871 1.117 -1.165 1.00 25.09 295 GLY B O 1
ATOM 4896 N N . LYS B 1 296 ? 61.294 0.207 -3.141 1.00 23.62 296 LYS B N 1
ATOM 4897 C CA . LYS B 1 296 ? 61.262 1.503 -3.847 1.00 23.56 296 LYS B CA 1
ATOM 4898 C C . LYS B 1 296 ? 60.047 1.580 -4.763 1.00 22.80 296 LYS B C 1
ATOM 4899 O O . LYS B 1 296 ? 59.676 0.587 -5.344 1.00 21.60 296 LYS B O 1
ATOM 4905 N N . TRP B 1 297 ? 59.437 2.767 -4.876 1.00 23.05 297 TRP B N 1
ATOM 4906 C CA . TRP B 1 297 ? 58.272 2.984 -5.766 1.00 23.31 297 TRP B CA 1
ATOM 4907 C C . TRP B 1 297 ? 58.699 3.383 -7.166 1.00 24.64 297 TRP B C 1
ATOM 4908 O O . TRP B 1 297 ? 59.638 4.169 -7.322 1.00 24.31 297 TRP B O 1
ATOM 4919 N N . ASP B 1 298 ? 58.013 2.884 -8.189 1.00 25.46 298 ASP B N 1
ATOM 4920 C CA . ASP B 1 298 ? 58.158 3.460 -9.536 1.00 26.61 298 ASP B CA 1
ATOM 4921 C C . ASP B 1 298 ? 56.819 3.458 -10.267 1.00 26.85 298 ASP B C 1
ATOM 4922 O O . ASP B 1 298 ? 56.030 2.567 -10.045 1.00 27.17 298 ASP B O 1
ATOM 4927 N N . LYS B 1 299 ? 56.574 4.455 -11.116 1.00 27.88 299 LYS B N 1
ATOM 4928 C CA . LYS B 1 299 ? 55.439 4.407 -12.052 1.00 28.31 299 LYS B CA 1
ATOM 4929 C C . LYS B 1 299 ? 55.731 3.331 -13.088 1.00 28.86 299 LYS B C 1
ATOM 4930 O O . LYS B 1 299 ? 56.697 3.437 -13.864 1.00 30.26 299 LYS B O 1
ATOM 4933 N N . SER B 1 300 ? 54.927 2.275 -13.070 1.00 28.52 300 SER B N 1
ATOM 4934 C CA . SER B 1 300 ? 55.248 1.042 -13.761 1.00 28.68 300 SER B CA 1
ATOM 4935 C C . SER B 1 300 ? 54.247 0.664 -14.839 1.00 28.07 300 SER B C 1
ATOM 4936 O O . SER B 1 300 ? 54.551 -0.145 -15.688 1.00 28.58 300 SER B O 1
ATOM 4939 N N . GLY B 1 301 ? 53.035 1.207 -14.782 1.00 27.43 301 GLY B N 1
ATOM 4940 C CA . GLY B 1 301 ? 52.070 0.972 -15.836 1.00 26.51 301 GLY B CA 1
ATOM 4941 C C . GLY B 1 301 ? 50.944 1.968 -15.737 1.00 25.97 301 GLY B C 1
ATOM 4942 O O . GLY B 1 301 ? 51.028 2.962 -14.995 1.00 25.21 301 GLY B O 1
ATOM 4943 N N . GLU B 1 302 ? 49.873 1.693 -16.465 1.00 25.45 302 GLU B N 1
ATOM 4944 C CA . GLU B 1 302 ? 48.715 2.559 -16.401 1.00 25.33 302 GLU B CA 1
ATOM 4945 C C . GLU B 1 302 ? 47.428 1.797 -16.675 1.00 23.84 302 GLU B C 1
ATOM 4946 O O . GLU B 1 302 ? 47.420 0.779 -17.376 1.00 23.79 302 GLU B O 1
ATOM 4952 N N . LEU B 1 303 ? 46.351 2.301 -16.085 1.00 22.15 303 LEU B N 1
ATOM 4953 C CA . LEU B 1 303 ? 45.005 1.859 -16.387 1.00 21.12 303 LEU B CA 1
ATOM 4954 C C . LEU B 1 303 ? 44.572 2.569 -17.663 1.00 21.01 303 LEU B C 1
ATOM 4955 O O . LEU B 1 303 ? 45.077 3.643 -17.955 1.00 20.77 303 LEU B O 1
ATOM 4960 N N A SER B 1 304 ? 43.663 1.950 -18.416 0.50 20.99 304 SER B N 1
ATOM 4961 N N B SER B 1 304 ? 43.666 1.980 -18.433 0.50 21.15 304 SER B N 1
ATOM 4962 C CA A SER B 1 304 ? 43.113 2.543 -19.644 0.50 21.16 304 SER B CA 1
ATOM 4963 C CA B SER B 1 304 ? 43.188 2.636 -19.657 0.50 21.48 304 SER B CA 1
ATOM 4964 C C A SER B 1 304 ? 42.246 3.760 -19.336 0.50 20.67 304 SER B C 1
ATOM 4965 C C B SER B 1 304 ? 42.181 3.747 -19.378 0.50 20.85 304 SER B C 1
ATOM 4966 O O A SER B 1 304 ? 42.235 4.729 -20.093 0.50 20.93 304 SER B O 1
ATOM 4967 O O B SER B 1 304 ? 41.989 4.622 -20.216 0.50 21.20 304 SER B O 1
ATOM 4972 N N . GLN B 1 305 ? 41.535 3.697 -18.213 1.00 20.55 305 GLN B N 1
ATOM 4973 C CA . GLN B 1 305 ? 40.658 4.771 -17.746 1.00 20.62 305 GLN B CA 1
ATOM 4974 C C . GLN B 1 305 ? 40.910 5.036 -16.267 1.00 18.77 305 GLN B C 1
ATOM 4975 O O . GLN B 1 305 ? 41.152 4.105 -15.510 1.00 18.11 305 GLN B O 1
ATOM 4981 N N . GLY B 1 306 ? 40.879 6.308 -15.860 1.00 16.99 306 GLY B N 1
ATOM 4982 C CA . GLY B 1 306 ? 40.974 6.665 -14.449 1.00 16.22 306 GLY B CA 1
ATOM 4983 C C . GLY B 1 306 ? 39.869 6.019 -13.638 1.00 15.87 306 GLY B C 1
ATOM 4984 O O . GLY B 1 306 ? 38.740 5.920 -14.116 1.00 16.32 306 GLY B O 1
ATOM 4985 N N . ARG B 1 307 ? 40.174 5.579 -12.417 1.00 14.26 307 ARG B N 1
ATOM 4986 C CA . ARG B 1 307 ? 39.225 4.765 -11.655 1.00 14.49 307 ARG B CA 1
ATOM 4987 C C . ARG B 1 307 ? 39.533 4.913 -10.170 1.00 12.89 307 ARG B C 1
ATOM 4988 O O . ARG B 1 307 ? 40.701 4.923 -9.788 1.00 13.28 307 ARG B O 1
ATOM 4996 N N . ALA B 1 308 ? 38.491 5.006 -9.360 1.00 12.69 308 ALA B N 1
ATOM 4997 C CA . ALA B 1 308 ? 38.579 5.071 -7.911 1.00 12.13 308 ALA B CA 1
ATOM 4998 C C . ALA B 1 308 ? 37.350 4.387 -7.310 1.00 11.68 308 ALA B C 1
ATOM 4999 O O . ALA B 1 308 ? 36.367 4.113 -8.022 1.00 12.66 308 ALA B O 1
ATOM 5001 N N A TYR B 1 309 ? 37.412 4.123 -6.009 0.50 11.59 309 TYR B N 1
ATOM 5002 N N B TYR B 1 309 ? 37.402 4.098 -6.019 0.50 11.35 309 TYR B N 1
ATOM 5003 C CA A TYR B 1 309 ? 36.267 3.644 -5.229 0.50 11.71 309 TYR B CA 1
ATOM 5004 C CA B TYR B 1 309 ? 36.206 3.724 -5.275 0.50 11.33 309 TYR B CA 1
ATOM 5005 C C A TYR B 1 309 ? 35.605 2.410 -5.808 0.50 11.94 309 TYR B C 1
ATOM 5006 C C B TYR B 1 309 ? 35.580 2.386 -5.701 0.50 11.73 309 TYR B C 1
ATOM 5007 O O A TYR B 1 309 ? 34.414 2.386 -6.146 0.50 11.27 309 TYR B O 1
ATOM 5008 O O B TYR B 1 309 ? 34.346 2.267 -5.803 0.50 11.25 309 TYR B O 1
ATOM 5025 N N . GLY B 1 310 ? 36.429 1.385 -5.942 1.00 12.20 310 GLY B N 1
ATOM 5026 C CA . GLY B 1 310 ? 35.980 0.020 -6.229 1.00 12.20 310 GLY B CA 1
ATOM 5027 C C . GLY B 1 310 ? 36.484 -0.943 -5.166 1.00 12.59 310 GLY B C 1
ATOM 5028 O O . GLY B 1 310 ? 36.754 -0.563 -4.039 1.00 13.80 310 GLY B O 1
ATOM 5029 N N . VAL B 1 311 ? 36.525 -2.215 -5.548 1.00 12.00 311 VAL B N 1
ATOM 5030 C CA . VAL B 1 311 ? 36.998 -3.288 -4.675 1.00 12.66 311 VAL B CA 1
ATOM 5031 C C . VAL B 1 311 ? 38.364 -3.841 -5.139 1.00 12.85 311 VAL B C 1
ATOM 5032 O O . VAL B 1 311 ? 38.572 -4.011 -6.315 1.00 12.95 311 VAL B O 1
ATOM 5036 N N . SER B 1 312 ? 39.282 -3.974 -4.194 1.00 13.68 312 SER B N 1
ATOM 5037 C CA . SER B 1 312 ? 40.616 -4.549 -4.433 1.00 15.22 312 SER B CA 1
ATOM 5038 C C . SER B 1 312 ? 40.689 -5.882 -3.704 1.00 15.95 312 SER B C 1
ATOM 5039 O O . SER B 1 312 ? 40.402 -5.925 -2.516 1.00 15.13 312 SER B O 1
ATOM 5042 N N . LEU B 1 313 ? 41.120 -6.940 -4.398 1.00 16.56 313 LEU B N 1
ATOM 5043 C CA . LEU B 1 313 ? 41.252 -8.264 -3.763 1.00 17.47 313 LEU B CA 1
ATOM 5044 C C . LEU B 1 313 ? 42.539 -8.935 -4.241 1.00 19.13 313 LEU B C 1
ATOM 5045 O O . LEU B 1 313 ? 42.908 -8.741 -5.381 1.00 18.71 313 LEU B O 1
ATOM 5050 N N . PRO B 1 314 ? 43.206 -9.705 -3.357 1.00 20.80 314 PRO B N 1
ATOM 5051 C CA . PRO B 1 314 ? 44.326 -10.540 -3.822 1.00 22.02 314 PRO B CA 1
ATOM 5052 C C . PRO B 1 314 ? 43.816 -11.765 -4.562 1.00 23.68 314 PRO B C 1
ATOM 5053 O O . PRO B 1 314 ? 42.946 -12.454 -4.058 1.00 23.23 314 PRO B O 1
ATOM 5057 N N . TRP B 1 315 ? 44.341 -12.030 -5.752 1.00 25.46 315 TRP B N 1
ATOM 5058 C CA . TRP B 1 315 ? 43.945 -13.213 -6.493 1.00 27.88 315 TRP B CA 1
ATOM 5059 C C . TRP B 1 315 ? 45.072 -13.666 -7.411 1.00 28.51 315 TRP B C 1
ATOM 5060 O O . TRP B 1 315 ? 45.573 -12.887 -8.210 1.00 28.78 315 TRP B O 1
ATOM 5071 N N . ASN B 1 316 ? 45.476 -14.930 -7.276 1.00 29.35 316 ASN B N 1
ATOM 5072 C CA . ASN B 1 316 ? 46.556 -15.493 -8.110 1.00 29.52 316 ASN B CA 1
ATOM 5073 C C . ASN B 1 316 ? 47.812 -14.618 -8.110 1.00 28.48 316 ASN B C 1
ATOM 5074 O O . ASN B 1 316 ? 48.363 -14.306 -9.165 1.00 28.98 316 ASN B O 1
ATOM 5079 N N . ASN B 1 317 ? 48.242 -14.193 -6.932 1.00 27.35 317 ASN B N 1
ATOM 5080 C CA . ASN B 1 317 ? 49.433 -13.355 -6.807 1.00 27.31 317 ASN B CA 1
ATOM 5081 C C . ASN B 1 317 ? 49.355 -12.066 -7.633 1.00 25.94 317 ASN B C 1
ATOM 5082 O O . ASN B 1 317 ? 50.358 -11.539 -8.093 1.00 25.62 317 ASN B O 1
ATOM 5087 N N . SER B 1 318 ? 48.140 -11.534 -7.761 1.00 24.62 318 SER B N 1
ATOM 5088 C CA . SER B 1 318 ? 47.870 -10.343 -8.545 1.00 23.58 318 SER B CA 1
ATOM 5089 C C . SER B 1 318 ? 46.893 -9.478 -7.768 1.00 22.15 318 SER B C 1
ATOM 5090 O O . SER B 1 318 ? 46.331 -9.910 -6.773 1.00 22.25 318 SER B O 1
ATOM 5093 N N . LEU B 1 319 ? 46.716 -8.250 -8.242 1.00 20.26 319 LEU B N 1
ATOM 5094 C CA . LEU B 1 319 ? 45.677 -7.351 -7.726 1.00 19.64 319 LEU B CA 1
ATOM 5095 C C . LEU B 1 319 ? 44.455 -7.431 -8.641 1.00 18.95 319 LEU B C 1
ATOM 5096 O O . LEU B 1 319 ? 44.535 -7.102 -9.822 1.00 19.45 319 LEU B O 1
ATOM 5101 N N . LEU B 1 320 ? 43.334 -7.879 -8.081 1.00 18.07 320 LEU B N 1
ATOM 5102 C CA . LEU B 1 320 ? 42.067 -7.949 -8.777 1.00 17.73 320 LEU B CA 1
ATOM 5103 C C . LEU B 1 320 ? 41.270 -6.692 -8.395 1.00 17.31 320 LEU B C 1
ATOM 5104 O O . LEU B 1 320 ? 41.030 -6.465 -7.214 1.00 17.90 320 LEU B O 1
ATOM 5109 N N . ILE B 1 321 ? 40.890 -5.896 -9.396 1.00 16.55 321 ILE B N 1
ATOM 5110 C CA . ILE B 1 321 ? 40.097 -4.674 -9.179 1.00 16.96 321 ILE B CA 1
ATOM 5111 C C . ILE B 1 321 ? 38.715 -4.914 -9.749 1.00 16.54 321 ILE B C 1
ATOM 5112 O O . ILE B 1 321 ? 38.582 -5.321 -10.894 1.00 17.79 321 ILE B O 1
ATOM 5117 N N . ILE B 1 322 ? 37.680 -4.646 -8.958 1.00 15.54 322 ILE B N 1
ATOM 5118 C CA . ILE B 1 322 ? 36.322 -4.919 -9.391 1.00 14.85 322 ILE B CA 1
ATOM 5119 C C . ILE B 1 322 ? 35.505 -3.628 -9.230 1.00 14.92 322 ILE B C 1
ATOM 5120 O O . ILE B 1 322 ? 35.417 -3.075 -8.141 1.00 16.09 322 ILE B O 1
ATOM 5125 N N . GLY B 1 323 ? 34.919 -3.189 -10.329 1.00 14.89 323 GLY B N 1
ATOM 5126 C CA . GLY B 1 323 ? 34.063 -1.987 -10.328 1.00 14.73 323 GLY B CA 1
ATOM 5127 C C . GLY B 1 323 ? 34.833 -0.709 -10.064 1.00 15.26 323 GLY B C 1
ATOM 5128 O O . GLY B 1 323 ? 36.013 -0.584 -10.363 1.00 16.14 323 GLY B O 1
ATOM 5129 N N . GLY B 1 324 ? 34.133 0.249 -9.496 1.00 14.84 324 GLY B N 1
ATOM 5130 C CA . GLY B 1 324 ? 34.667 1.564 -9.263 1.00 15.14 324 GLY B CA 1
ATOM 5131 C C . GLY B 1 324 ? 33.873 2.658 -9.954 1.00 15.07 324 GLY B C 1
ATOM 5132 O O . GLY B 1 324 ? 32.823 2.400 -10.517 1.00 15.17 324 GLY B O 1
ATOM 5133 N N . GLU B 1 325 ? 34.432 3.852 -9.910 1.00 15.23 325 GLU B N 1
ATOM 5134 C CA . GLU B 1 325 ? 33.863 5.076 -10.465 1.00 16.61 325 GLU B CA 1
ATOM 5135 C C . GLU B 1 325 ? 34.925 5.686 -11.384 1.00 17.04 325 GLU B C 1
ATOM 5136 O O . GLU B 1 325 ? 36.126 5.644 -11.083 1.00 15.61 325 GLU B O 1
ATOM 5142 N N . THR B 1 326 ? 34.484 6.247 -12.511 1.00 18.09 326 THR B N 1
ATOM 5143 C CA . THR B 1 326 ? 35.365 6.863 -13.486 1.00 20.07 326 THR B CA 1
ATOM 5144 C C . THR B 1 326 ? 34.957 8.348 -13.642 1.00 20.65 326 THR B C 1
ATOM 5145 O O . THR B 1 326 ? 34.150 8.841 -12.877 1.00 21.90 326 THR B O 1
ATOM 5149 N N . ALA B 1 327 ? 35.555 9.057 -14.594 1.00 22.27 327 ALA B N 1
ATOM 5150 C CA . ALA B 1 327 ? 35.230 10.481 -14.851 1.00 22.99 327 ALA B CA 1
ATOM 5151 C C . ALA B 1 327 ? 33.719 10.750 -14.883 1.00 24.04 327 ALA B C 1
ATOM 5152 O O . ALA B 1 327 ? 32.958 9.969 -15.426 1.00 25.09 327 ALA B O 1
ATOM 5154 N N . GLY B 1 328 ? 33.296 11.858 -14.274 1.00 25.22 328 GLY B N 1
ATOM 5155 C CA . GLY B 1 328 ? 31.858 12.204 -14.189 1.00 25.10 328 GLY B CA 1
ATOM 5156 C C . GLY B 1 328 ? 31.115 11.445 -13.101 1.00 25.90 328 GLY B C 1
ATOM 5157 O O . GLY B 1 328 ? 29.878 11.484 -13.031 1.00 26.55 328 GLY B O 1
ATOM 5158 N N . GLY B 1 329 ? 31.853 10.736 -12.246 1.00 25.12 329 GLY B N 1
ATOM 5159 C CA . GLY B 1 329 ? 31.240 9.950 -11.184 1.00 24.82 329 GLY B CA 1
ATOM 5160 C C . GLY B 1 329 ? 30.495 8.696 -11.633 1.00 24.04 329 GLY B C 1
ATOM 5161 O O . GLY B 1 329 ? 29.697 8.150 -10.879 1.00 25.08 329 GLY B O 1
ATOM 5162 N N . LYS B 1 330 ? 30.769 8.232 -12.848 1.00 22.79 330 LYS B N 1
ATOM 5163 C CA . LYS B 1 330 ? 30.094 7.070 -13.416 1.00 22.12 330 LYS B CA 1
ATOM 5164 C C . LYS B 1 330 ? 30.612 5.728 -12.862 1.00 19.98 330 LYS B C 1
ATOM 5165 O O . LYS B 1 330 ? 31.788 5.403 -13.011 1.00 19.54 330 LYS B O 1
ATOM 5171 N N . ALA B 1 331 ? 29.716 4.945 -12.266 1.00 18.44 331 ALA B N 1
ATOM 5172 C CA . ALA B 1 331 ? 30.052 3.615 -11.766 1.00 18.04 331 ALA B CA 1
ATOM 5173 C C . ALA B 1 331 ? 30.273 2.671 -12.944 1.00 18.33 331 ALA B C 1
ATOM 5174 O O . ALA B 1 331 ? 29.609 2.788 -13.986 1.00 19.11 331 ALA B O 1
ATOM 5176 N N . VAL B 1 332 ? 31.177 1.702 -12.774 1.00 17.59 332 VAL B N 1
ATOM 5177 C CA . VAL B 1 332 ? 31.464 0.733 -13.828 1.00 18.59 332 VAL B CA 1
ATOM 5178 C C . VAL B 1 332 ? 31.255 -0.695 -13.319 1.00 18.17 332 VAL B C 1
ATOM 5179 O O . VAL B 1 332 ? 31.114 -0.928 -12.126 1.00 17.67 332 VAL B O 1
ATOM 5183 N N . THR B 1 333 ? 31.214 -1.642 -14.260 1.00 18.38 333 THR B N 1
ATOM 5184 C CA . THR B 1 333 ? 30.907 -3.042 -13.965 1.00 18.67 333 THR B CA 1
ATOM 5185 C C . THR B 1 333 ? 32.077 -3.998 -14.226 1.00 19.44 333 THR B C 1
ATOM 5186 O O . THR B 1 333 ? 31.995 -5.181 -13.877 1.00 19.75 333 THR B O 1
ATOM 5190 N N . ASP B 1 334 ? 33.142 -3.499 -14.841 1.00 19.61 334 ASP B N 1
ATOM 5191 C CA . ASP B 1 334 ? 34.233 -4.371 -15.302 1.00 20.60 334 ASP B CA 1
ATOM 5192 C C . ASP B 1 334 ? 35.306 -4.559 -14.234 1.00 20.74 334 ASP B C 1
ATOM 5193 O O . ASP B 1 334 ? 35.341 -3.841 -13.229 1.00 20.44 334 ASP B O 1
ATOM 5198 N N A SER B 1 335 ? 36.177 -5.535 -14.476 0.50 20.93 335 SER B N 1
ATOM 5199 N N B SER B 1 335 ? 36.184 -5.528 -14.469 0.50 20.62 335 SER B N 1
ATOM 5200 C CA A SER B 1 335 ? 37.255 -5.889 -13.568 0.50 21.40 335 SER B CA 1
ATOM 5201 C CA B SER B 1 335 ? 37.248 -5.869 -13.539 0.50 20.87 335 SER B CA 1
ATOM 5202 C C A SER B 1 335 ? 38.582 -5.865 -14.300 0.50 21.65 335 SER B C 1
ATOM 5203 C C B SER B 1 335 ? 38.576 -5.915 -14.274 0.50 21.32 335 SER B C 1
ATOM 5204 O O A SER B 1 335 ? 38.630 -6.072 -15.510 0.50 22.19 335 SER B O 1
ATOM 5205 O O B SER B 1 335 ? 38.613 -6.226 -15.460 0.50 21.81 335 SER B O 1
ATOM 5210 N N . VAL B 1 336 ? 39.641 -5.594 -13.546 1.00 21.96 336 VAL B N 1
ATOM 5211 C CA . VAL B 1 336 ? 41.003 -5.505 -14.064 1.00 23.01 336 VAL B CA 1
ATOM 5212 C C . VAL B 1 336 ? 41.874 -6.413 -13.209 1.00 23.41 336 VAL B C 1
ATOM 5213 O O . VAL B 1 336 ? 41.645 -6.564 -12.002 1.00 22.54 336 VAL B O 1
ATOM 5217 N N . LEU B 1 337 ? 42.880 -7.022 -13.835 1.00 23.40 337 LEU B N 1
ATOM 5218 C CA . LEU B 1 337 ? 43.878 -7.789 -13.118 1.00 24.43 337 LEU B CA 1
ATOM 5219 C C . LEU B 1 337 ? 45.248 -7.152 -13.374 1.00 24.56 337 LEU B C 1
ATOM 5220 O O . LEU B 1 337 ? 45.645 -6.946 -14.530 1.00 25.56 337 LEU B O 1
ATOM 5225 N N . ILE B 1 338 ? 45.950 -6.808 -12.302 1.00 24.48 338 ILE B N 1
ATOM 5226 C CA . ILE B 1 338 ? 47.293 -6.253 -12.393 1.00 25.28 338 ILE B CA 1
ATOM 5227 C C . ILE B 1 338 ? 48.255 -7.287 -11.811 1.00 26.72 338 ILE B C 1
ATOM 5228 O O . ILE B 1 338 ? 48.176 -7.631 -10.640 1.00 25.53 338 ILE B O 1
ATOM 5233 N N . THR B 1 339 ? 49.148 -7.797 -12.657 1.00 29.25 339 THR B N 1
ATOM 5234 C CA . THR B 1 339 ? 50.143 -8.770 -12.224 1.00 31.45 339 THR B CA 1
ATOM 5235 C C . THR B 1 339 ? 51.537 -8.182 -12.433 1.00 32.42 339 THR B C 1
ATOM 5236 O O . THR B 1 339 ? 51.746 -7.373 -13.339 1.00 32.22 339 THR B O 1
ATOM 5240 N N . VAL B 1 340 ? 52.490 -8.584 -11.597 1.00 33.83 340 VAL B N 1
ATOM 5241 C CA . VAL B 1 340 ? 53.885 -8.209 -11.827 1.00 34.87 340 VAL B CA 1
ATOM 5242 C C . VAL B 1 340 ? 54.631 -9.406 -12.408 1.00 35.41 340 VAL B C 1
ATOM 5243 O O . VAL B 1 340 ? 54.663 -10.476 -11.799 1.00 35.46 340 VAL B O 1
ATOM 5247 N N . LYS B 1 341 ? 55.156 -9.228 -13.620 1.00 36.04 341 LYS B N 1
ATOM 5248 C CA . LYS B 1 341 ? 56.175 -10.104 -14.204 1.00 37.06 341 LYS B CA 1
ATOM 5249 C C . LYS B 1 341 ? 57.417 -9.228 -14.127 1.00 37.96 341 LYS B C 1
ATOM 5250 O O . LYS B 1 341 ? 57.582 -8.316 -14.934 1.00 38.42 341 LYS B O 1
ATOM 5251 N N . ASP B 1 342 ? 58.264 -9.495 -13.138 1.00 38.87 342 ASP B N 1
ATOM 5252 C CA . ASP B 1 342 ? 59.276 -8.543 -12.680 1.00 39.32 342 ASP B CA 1
ATOM 5253 C C . ASP B 1 342 ? 60.135 -7.855 -13.744 1.00 39.74 342 ASP B C 1
ATOM 5254 O O . ASP B 1 342 ? 60.306 -8.379 -14.845 1.00 40.13 342 ASP B O 1
ATOM 5255 N N . ASN B 1 343 ? 60.645 -6.658 -13.443 1.00 39.92 343 ASN B N 1
ATOM 5256 C CA . ASN B 1 343 ? 60.191 -5.842 -12.314 1.00 39.68 343 ASN B CA 1
ATOM 5257 C C . ASN B 1 343 ? 59.140 -4.871 -12.848 1.00 39.42 343 ASN B C 1
ATOM 5258 O O . ASN B 1 343 ? 59.207 -3.665 -12.589 1.00 39.95 343 ASN B O 1
ATOM 5259 N N . LYS B 1 344 ? 58.183 -5.413 -13.603 1.00 38.71 344 LYS B N 1
ATOM 5260 C CA . LYS B 1 344 ? 57.288 -4.615 -14.437 1.00 37.99 344 LYS B CA 1
ATOM 5261 C C . LYS B 1 344 ? 55.854 -5.096 -14.286 1.00 37.00 344 LYS B C 1
ATOM 5262 O O . LYS B 1 344 ? 55.610 -6.270 -14.002 1.00 36.68 344 LYS B O 1
ATOM 5264 N N . VAL B 1 345 ? 54.909 -4.182 -14.478 1.00 36.21 345 VAL B N 1
ATOM 5265 C CA . VAL B 1 345 ? 53.497 -4.511 -14.339 1.00 35.34 345 VAL B CA 1
ATOM 5266 C C . VAL B 1 345 ? 52.864 -4.849 -15.676 1.00 34.44 345 VAL B C 1
ATOM 5267 O O . VAL B 1 345 ? 53.243 -4.308 -16.716 1.00 35.15 345 VAL B O 1
ATOM 5271 N N . THR B 1 346 ? 51.910 -5.770 -15.630 1.00 33.58 346 THR B N 1
ATOM 5272 C CA . THR B 1 346 ? 51.064 -6.089 -16.766 1.00 32.94 346 THR B CA 1
ATOM 5273 C C . THR B 1 346 ? 49.601 -5.929 -16.347 1.00 32.01 346 THR B C 1
ATOM 5274 O O . THR B 1 346 ? 49.249 -6.239 -15.212 1.00 31.73 346 THR B O 1
ATOM 5278 N N . VAL B 1 347 ? 48.771 -5.451 -17.268 1.00 30.99 347 VAL B N 1
ATOM 5279 C CA . VAL B 1 347 ? 47.365 -5.114 -16.990 1.00 30.76 347 VAL B CA 1
ATOM 5280 C C . VAL B 1 347 ? 46.390 -5.839 -17.943 1.00 30.82 347 VAL B C 1
ATOM 5281 O O . VAL B 1 347 ? 46.486 -5.695 -19.173 1.00 31.25 347 VAL B O 1
ATOM 5285 N N . GLN B 1 348 ? 45.459 -6.600 -17.369 1.00 30.65 348 GLN B N 1
ATOM 5286 C CA . GLN B 1 348 ? 44.449 -7.359 -18.113 1.00 30.84 348 GLN B CA 1
ATOM 5287 C C . GLN B 1 348 ? 43.053 -6.805 -17.821 1.00 31.00 348 GLN B C 1
ATOM 5288 O O . GLN B 1 348 ? 42.693 -6.636 -16.663 1.00 31.17 348 GLN B O 1
ATOM 5294 N N . ASN B 1 349 ? 42.275 -6.509 -18.858 1.00 31.50 349 ASN B N 1
ATOM 5295 C CA . ASN B 1 349 ? 40.931 -5.948 -18.670 1.00 31.90 349 ASN B CA 1
ATOM 5296 C C . ASN B 1 349 ? 40.068 -6.160 -19.910 1.00 32.20 349 ASN B C 1
ATOM 5297 O O . ASN B 1 349 ? 40.383 -5.635 -20.980 1.00 33.34 349 ASN B O 1
#

B-factor: mean 21.8, std 8.39, range [7.44, 61.6]

Nearest PDB structures (foldseek):
  2uvk-assembly1_A  TM=1.003E+00  e=6.261E-70  Escherichia coli BL21
  2uvk-assembly1_B  TM=9.999E-01  e=1.698E-64  Escherichia coli BL21
  7ong-assembly1_A  TM=7.916E-01  e=1.401E-16  synthetic construct
  4zgc-assembly1_A  TM=7.979E-01  e=5.149E-15  Plasmodium falciparum
  4yy8-assembly1_A  TM=7.916E-01  e=8.184E-15  Plasmodium falciparum

Secondary structure (DSSP, 8-state):
--SPPPSS---S-EEEEETTEEEEE-GGGTT-EEEEETTSSS--EEE-PPPTT---BS-EEEEETTEEEEE--EEE-TTS-EEE---EEEEETTTTEEEE--------EEEEEETTEEEEEE---HHHHHHHHHHHHHHTT-HHHHHHHHHHHHSS-GGGG----EEEEEETTTTEEEEEEE-SS---BS-EEEEETTEEEEE--EEETTEE---EEEEE---EEEE---SSTTT--BS-EEEEETTEEEEE--EE-TTHHHHHHTT-SSTTTTPPPEE--EEEE---EEEEE-SS--BSSEEEEETTEEEEEEEE-GGG-EEEEEEEEE---S-EEE-/--SPPPSS---S-EEEEETTEEEEE-GGGTT-EEEEETT-SS---EE-PPPTT---BS-EEEEETTEEEEE--EEE-TTS-EEE---EEEEETTTTEEEE--------EEEEEETTEEEEEE---HHHHHHHHHHHHHHTT-HHHHHHHHHHHHSS-GGGG----EEEEEETTTTEEEEEEE-SS---BS-EEEEETTEEEEE--EEETTEE---EEEEE-SSSS-EEEE----STTT--BS-EEEEETTEEEEE--EE-TTHHHHHHTT-SSTTTTPPPEE--EEEEEETTEEEEEEE-SS--BS-EEEEETTEEEEE--EEGGGEE---EEEEEEETTEEEEE-

InterPro domains:
  IPR015915 Kelch-type beta-propeller [G3DSA:2.120.10.80] (13-172)
  IPR015915 Kelch-type beta-propeller [G3DSA:2.120.10.80] (173-366)
  IPR015915 Kelch-type beta-propeller [SSF117281] (40-356)
  IPR019936 N-acetylneuraminate epimerase, proteobacteria [MF_01195] (1-368)
  IPR019936 N-acetylneuraminate epimerase, proteobacteria [TIGR03547] (22-359)
  IPR056734 N-acetylneuraminate epimerase [PF24996] (23-366)

Solvent-accessible surface area: 26826 Å² total

Organism: Escherichia coli (strain K12) (NCBI:txid83333)

Sequence (685 aa):
SVLPETPVPFKSGTGAIDNDTVYIGLGSAGTAWYKLDTQAKDKKWTALAAFPGGPRDQQATSSAFIDGNLYVFGGIGKNSEGLTQVVFNDVHKYNPKTNSWVKLSHAPGAGHVTFVHNGKAYVTGGVNQQNIFNGYFEDLNEAGKDSTAIDKINAHYFDKKAEEDYFFNKFFLLSFDPSTQQWSYAGESPWYGTAGAAVVNKGDKTWLINGEAKPGLRTDAVFELDFTLKWNKLAPVSSPDGVAGGFAGISNDSLIFAGGAGFKGSRENYQNGKNYAHEGLKKSYSTDIHHLWHWDKSGELSQQGRAYGVSLPWNNSLLIIGGETAGGKAVTDSVLITVDNKVTVQNSVLPETPVPFKSSGTGAIDNDTVYIGLGSAGTAWYKLDTQAKDKKWTALAAFPGGPRDQATSSAFFIDGNLYVFGGIGKNSSEGLTQVFNDVHKYNPKTNSWVKLSHAPGAGHVTFVHNGKAYVTGGVNQNIFNGYFEDLNEAGKDSTAIDKINAHYFDKKAEDYFFNKFLLSSFDPSSTQQWSYAGESPWYGTAGAAVVNKGDKTWLINGEAKPGLRTDAVFELDFTGNNLKWNKLAPVSSPDGVAGGFAGISNDSLIFAGGAGFKGSRENYQNGKNYAHEGLKKSYSTDIHLWHNGKWDKSGELSSQGRAYYGVSLPWNNSLLIIGGETAGGKAVTDSSVLITVKDNKVTVQN

GO terms:
  GO:0042597 periplasmic space (C, EXP)
  GO:0030288 outer membrane-bounded periplasmic space (C, IDA)
  GO:0016857 racemase and epimerase activity, acting on carbohydrates and derivatives (F, IDA)
  GO:0042803 protein homodimerization activity (F, IDA)
  GO:0019262 N-acetylneuraminate catabolic process (P, IMP)

Foldseek 3Di:
DLAPFAPDFFFQWEWADDVQKIKIDADVNKQWIWIWRNPDPNIDTDTFDGHPPTGFGQWYWDDFDQKIKIAWGWDQDPVGFIFIAGWIKIAHPVVSDIDTDEGHVTGLWYWDDAPRKIKIFWDWDRCLVSVLRVQCVVCDPPPVSNVVSVVVSQQDALVVRCTGQWIWIAHPVVRYIDGPGGDPPAGFGQWEWEDDHQKIKTAKHASHVQFICQWIWMAGRCRDIDTDDGHPPDGTFGQWEWYAAPNKTKIAKGKHFPQLVVQVVVPRSSSRPPTFIAIAQFMAIPCRDTADGDPFGFGRFYWYDDPRWIKTAWGA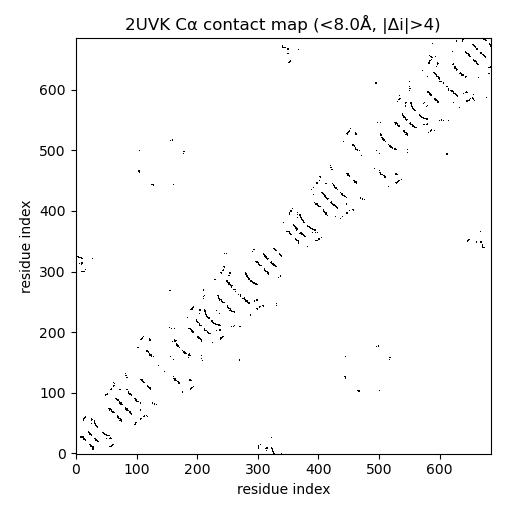GGPGGITGDIWIWHAVVHIDIGD/DLAPFAPDFFFQWEWADDAQKIKIDADVNKQWIWIWRNPDPDTDTDIFDGHPPTGFGQWYWYAFPQKIKIAWGWDQDPVGWIFIAGWIKIAHPVVSDIDTDEGHVTGLWYWDDAPRKIKIFWDWDGCLVRVLRVQCVVCDPPVVSNVVSVVVSQQDALVVRCIGQ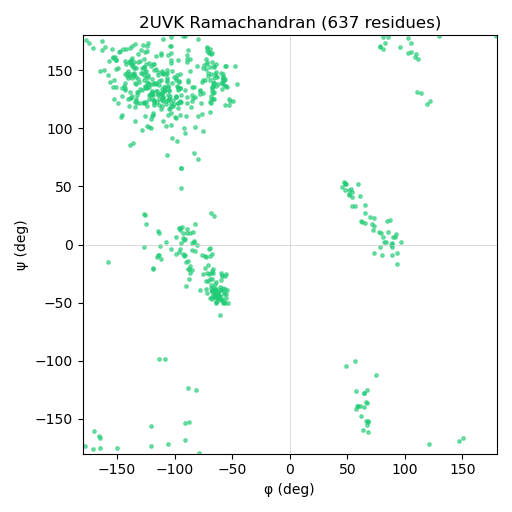WMWIAHPVVRYIDGDGGDPPAGFGQWEWEDDHQKIKTAKHASGVQAICQWIKMWGRPDPDIDIDIADGDPPDGGFGQWEWYAAPNKIKTAKGKHFPQQVVQVVVPRSNSRVPTDIAMFQFIWIQPPRRIDRFDGHPFGFGRFYWYDDPSWTKTAWGAGPPRGITGDIKTWHCPPPHIDIDD

Radius of gyration: 27.33 Å; Cα contacts (8 Å, |Δi|>4): 2004; chains: 2; bounding box: 50×63×77 Å